Protein AF-A0AAN6DGB2-F1 (afdb_monomer_lite)

Organism: Pichia angusta (NCBI:txid870730)

Structure (mmCIF, N/CA/C/O backbone):
data_AF-A0AAN6DGB2-F1
#
_entry.id   AF-A0AAN6DGB2-F1
#
loop_
_atom_site.group_PDB
_atom_site.id
_atom_site.type_symbol
_atom_site.label_atom_id
_atom_site.label_alt_id
_atom_site.label_comp_id
_atom_site.label_asym_id
_atom_site.label_entity_id
_atom_site.label_seq_id
_atom_site.pdbx_PDB_ins_code
_atom_site.Cartn_x
_atom_site.Cartn_y
_atom_site.Cartn_z
_atom_site.occupancy
_atom_site.B_iso_or_equiv
_atom_site.auth_seq_id
_atom_site.auth_comp_id
_atom_site.auth_asym_id
_atom_site.auth_atom_id
_atom_site.pdbx_PDB_model_num
ATOM 1 N N . MET A 1 1 ? 67.205 -33.077 -137.571 1.00 34.66 1 MET A N 1
ATOM 2 C CA . MET A 1 1 ? 66.392 -32.981 -138.805 1.00 34.66 1 MET A CA 1
ATOM 3 C C . MET A 1 1 ? 66.460 -31.530 -139.283 1.00 34.66 1 MET A C 1
ATOM 5 O O . MET A 1 1 ? 66.298 -30.698 -138.401 1.00 34.66 1 MET A O 1
ATOM 9 N N . SER A 1 2 ? 66.688 -31.101 -140.538 1.00 33.00 2 SER A N 1
ATOM 10 C CA . SER A 1 2 ? 67.229 -31.651 -141.821 1.00 33.00 2 SER A CA 1
ATOM 11 C C . SER A 1 2 ? 67.376 -30.444 -142.806 1.00 33.00 2 SER A C 1
ATOM 13 O O . SER A 1 2 ? 66.717 -29.441 -142.557 1.00 33.00 2 SER A O 1
ATOM 15 N N . GLY A 1 3 ? 68.108 -30.396 -143.935 1.00 31.95 3 GLY A N 1
ATOM 16 C CA . GLY A 1 3 ? 69.105 -31.271 -144.590 1.00 31.95 3 GLY A CA 1
ATOM 17 C C . GLY A 1 3 ? 70.563 -30.888 -144.248 1.00 31.95 3 GLY A C 1
ATOM 18 O O . GLY A 1 3 ? 70.823 -30.677 -143.069 1.00 31.95 3 GLY A O 1
ATOM 19 N N . GLN A 1 4 ? 71.601 -30.865 -145.113 1.00 34.50 4 GLN A N 1
ATOM 20 C CA . GLN A 1 4 ? 71.805 -30.990 -146.589 1.00 34.50 4 GLN A CA 1
ATOM 21 C C . GLN A 1 4 ? 71.488 -29.735 -147.445 1.00 34.50 4 GLN A C 1
ATOM 23 O O . GLN A 1 4 ? 70.424 -29.158 -147.257 1.00 34.50 4 GLN A O 1
ATOM 28 N N . SER A 1 5 ? 72.323 -29.273 -148.401 1.00 31.97 5 SER A N 1
ATOM 29 C CA . SER A 1 5 ? 73.657 -29.727 -148.888 1.00 31.97 5 SER A CA 1
ATOM 30 C C . SER A 1 5 ? 74.403 -28.642 -149.717 1.00 31.97 5 SER A C 1
ATOM 32 O O . SER A 1 5 ? 73.804 -27.661 -150.144 1.00 31.97 5 SER A O 1
ATOM 34 N N . THR A 1 6 ? 75.709 -28.842 -149.956 1.00 44.44 6 THR A N 1
ATOM 35 C CA . THR A 1 6 ? 76.610 -28.139 -150.920 1.00 44.44 6 THR A CA 1
ATOM 36 C C . THR A 1 6 ? 76.294 -28.550 -152.394 1.00 44.44 6 THR A C 1
ATOM 38 O O . THR A 1 6 ? 75.277 -29.235 -152.547 1.00 44.44 6 THR A O 1
ATOM 41 N N . PRO A 1 7 ? 77.068 -28.250 -153.490 1.00 58.09 7 PRO A N 1
ATOM 42 C CA . PRO A 1 7 ? 78.384 -27.567 -153.654 1.00 58.09 7 PRO A CA 1
ATOM 43 C C . PRO A 1 7 ? 78.561 -26.650 -154.916 1.00 58.09 7 PRO A C 1
ATOM 45 O O . PRO A 1 7 ? 77.646 -26.522 -155.718 1.00 58.09 7 PRO A O 1
ATOM 48 N N . SER A 1 8 ? 79.764 -26.071 -155.141 1.00 29.30 8 SER A N 1
ATOM 49 C CA . SER A 1 8 ? 80.554 -26.176 -156.409 1.00 29.30 8 SER A CA 1
ATOM 50 C C . SER A 1 8 ? 81.897 -25.397 -156.366 1.00 29.30 8 SER A C 1
ATOM 52 O O . SER A 1 8 ? 82.023 -24.398 -155.667 1.00 29.30 8 SER A O 1
ATOM 54 N N . SER A 1 9 ? 82.890 -25.852 -157.143 1.00 33.88 9 SER A N 1
ATOM 55 C CA . SER A 1 9 ? 84.210 -25.233 -157.458 1.00 33.88 9 SER A CA 1
ATOM 56 C C . SER A 1 9 ? 84.311 -25.065 -159.010 1.00 33.88 9 SER A C 1
ATOM 58 O O . SER A 1 9 ? 83.237 -25.187 -159.613 1.00 33.88 9 SER A O 1
ATOM 60 N N . PRO A 1 10 ? 85.455 -24.906 -159.745 1.00 55.75 10 PRO A N 1
ATOM 61 C CA . PRO A 1 10 ? 86.864 -24.506 -159.468 1.00 55.75 10 PRO A CA 1
ATOM 62 C C . PRO A 1 10 ? 87.464 -23.502 -160.540 1.00 55.75 10 PRO A C 1
ATOM 64 O O . PRO A 1 10 ? 86.703 -22.800 -161.193 1.00 55.75 10 PRO A O 1
ATOM 67 N N . PHE A 1 11 ? 88.805 -23.514 -160.773 1.00 28.38 11 PHE A N 1
ATOM 68 C CA . PHE A 1 11 ? 89.630 -22.884 -161.867 1.00 28.38 11 PHE A CA 1
ATOM 69 C C . PHE A 1 11 ? 89.945 -21.359 -161.768 1.00 28.38 11 PHE A C 1
ATOM 71 O O . PHE A 1 11 ? 89.033 -20.575 -161.555 1.00 28.38 11 PHE A O 1
ATOM 78 N N . ILE A 1 12 ? 91.180 -20.798 -161.788 1.00 33.28 12 ILE A N 1
ATOM 79 C CA . ILE A 1 12 ? 92.513 -20.973 -162.462 1.00 33.28 12 ILE A CA 1
ATOM 80 C C . ILE A 1 12 ? 92.686 -20.174 -163.785 1.00 33.28 12 ILE A C 1
ATOM 82 O O . ILE A 1 12 ? 92.183 -20.617 -164.811 1.00 33.28 12 ILE A O 1
ATOM 86 N N . ALA A 1 13 ? 93.476 -19.072 -163.757 1.00 28.75 13 ALA A N 1
ATOM 87 C CA . ALA A 1 13 ? 94.520 -18.634 -164.736 1.00 28.75 13 ALA A CA 1
ATOM 88 C C . ALA A 1 13 ? 94.967 -17.144 -164.547 1.00 28.75 13 ALA A C 1
ATOM 90 O O . ALA A 1 13 ? 94.212 -16.332 -164.025 1.00 28.75 13 ALA A O 1
ATOM 91 N N . HIS A 1 14 ? 96.206 -16.791 -164.937 1.00 37.59 14 HIS A N 1
ATOM 92 C CA . HIS A 1 14 ? 96.790 -15.416 -165.059 1.00 37.59 14 HIS A CA 1
ATOM 93 C C . HIS A 1 14 ? 96.858 -15.016 -166.570 1.00 37.59 14 HIS A C 1
ATOM 95 O O . HIS A 1 14 ? 96.383 -15.843 -167.354 1.00 37.59 14 HIS A O 1
ATOM 101 N N . PRO A 1 15 ? 97.491 -13.910 -167.072 1.00 49.06 15 PRO A N 1
ATOM 102 C CA . PRO A 1 15 ? 98.097 -12.667 -166.509 1.00 49.06 15 PRO A CA 1
ATOM 103 C C . PRO A 1 15 ? 97.400 -11.376 -167.085 1.00 49.06 15 PRO A C 1
ATOM 105 O O . PRO A 1 15 ? 96.310 -11.509 -167.626 1.00 49.06 15 PRO A O 1
ATOM 108 N N . HIS A 1 16 ? 97.832 -10.098 -167.006 1.00 33.12 16 HIS A N 1
ATOM 109 C CA . HIS A 1 16 ? 99.150 -9.434 -166.880 1.00 33.12 16 HIS A CA 1
ATOM 110 C C . HIS A 1 16 ? 99.092 -8.071 -166.138 1.00 33.12 16 HIS A C 1
ATOM 112 O O . HIS A 1 16 ? 98.048 -7.439 -166.015 1.00 33.12 16 HIS A O 1
ATOM 118 N N . ASP A 1 17 ? 100.273 -7.657 -165.682 1.00 39.28 17 ASP A N 1
ATOM 119 C CA . ASP A 1 17 ? 100.691 -6.529 -164.828 1.00 39.28 17 ASP A CA 1
ATOM 120 C C . ASP A 1 17 ? 100.090 -5.118 -165.006 1.00 39.28 17 ASP A C 1
ATOM 122 O O . ASP A 1 17 ? 100.050 -4.579 -166.107 1.00 39.28 17 ASP A O 1
ATOM 126 N N . LEU A 1 18 ? 99.890 -4.437 -163.863 1.00 40.50 18 LEU A N 1
ATOM 127 C CA . LEU A 1 18 ? 100.486 -3.117 -163.567 1.00 40.50 18 LEU A CA 1
ATOM 128 C C . LEU A 1 18 ? 100.864 -3.040 -162.059 1.00 40.50 18 LEU A C 1
ATOM 130 O O . LEU A 1 18 ? 100.123 -3.582 -161.232 1.00 40.50 18 LEU A O 1
ATOM 134 N N . PRO A 1 19 ? 101.984 -2.404 -161.642 1.00 49.59 19 PRO A N 1
ATOM 135 C CA . PRO A 1 19 ? 102.490 -2.515 -160.269 1.00 49.59 19 PRO A CA 1
ATOM 136 C C . PRO A 1 19 ? 102.070 -1.341 -159.363 1.00 49.59 19 PRO A C 1
ATOM 138 O O . PRO A 1 19 ? 102.459 -0.200 -159.591 1.00 49.59 19 PRO A O 1
ATOM 141 N N . GLY A 1 20 ? 101.340 -1.638 -158.279 1.00 55.25 20 GLY A N 1
ATOM 142 C CA . GLY A 1 20 ? 101.006 -0.663 -157.222 1.00 55.25 20 GLY A CA 1
ATOM 143 C C . GLY A 1 20 ? 100.033 -1.156 -156.136 1.00 55.25 20 GLY A C 1
ATOM 144 O O . GLY A 1 20 ? 100.032 -0.648 -155.019 1.00 55.25 20 GLY A O 1
ATOM 145 N N . ASP A 1 21 ? 99.239 -2.192 -156.420 1.00 57.47 21 ASP A N 1
ATOM 146 C CA . ASP A 1 21 ? 98.037 -2.533 -155.634 1.00 57.47 21 ASP A CA 1
ATOM 147 C C . ASP A 1 21 ? 98.264 -3.451 -154.400 1.00 57.47 21 ASP A C 1
ATOM 149 O O . ASP A 1 21 ? 97.328 -3.809 -153.682 1.00 57.47 21 ASP A O 1
ATOM 153 N N . ARG A 1 22 ? 99.508 -3.873 -154.113 1.00 61.62 22 ARG A N 1
ATOM 154 C CA . ARG A 1 22 ? 99.784 -4.864 -153.044 1.00 61.62 22 ARG A CA 1
ATOM 155 C C . ARG A 1 22 ? 99.756 -4.307 -151.617 1.00 61.62 22 ARG A C 1
ATOM 157 O O . ARG A 1 22 ? 99.402 -5.052 -150.704 1.00 61.62 22 ARG A O 1
ATOM 164 N N . ASP A 1 23 ? 100.109 -3.042 -151.399 1.00 62.72 23 ASP A N 1
ATOM 165 C CA . ASP A 1 23 ? 100.247 -2.504 -150.035 1.00 62.72 23 ASP A CA 1
ATOM 166 C C . ASP A 1 23 ? 98.958 -1.865 -149.491 1.00 62.72 23 ASP A C 1
ATOM 168 O O . ASP A 1 23 ? 98.721 -1.885 -148.281 1.00 62.72 23 ASP A O 1
ATOM 172 N N . LEU A 1 24 ? 98.060 -1.410 -150.373 1.00 64.56 24 LEU A N 1
ATOM 173 C CA . LEU A 1 24 ? 96.701 -0.992 -150.005 1.00 64.56 24 LEU A CA 1
ATOM 174 C C . LEU A 1 24 ? 95.862 -2.174 -149.501 1.00 64.56 24 LEU A C 1
ATOM 176 O O . LEU A 1 24 ? 95.227 -2.069 -148.452 1.00 64.56 24 LEU A O 1
ATOM 180 N N . ARG A 1 25 ? 95.930 -3.331 -150.175 1.00 68.00 25 ARG A N 1
ATOM 181 C CA . ARG A 1 25 ? 95.217 -4.554 -149.761 1.00 68.00 25 ARG A CA 1
ATOM 182 C C . ARG A 1 25 ? 95.656 -5.069 -148.390 1.00 68.00 25 ARG A C 1
ATOM 184 O O . ARG A 1 25 ? 94.812 -5.495 -147.610 1.00 68.00 25 ARG A O 1
ATOM 191 N N . LYS A 1 26 ? 96.949 -4.973 -148.056 1.00 72.75 26 LYS A N 1
ATOM 192 C CA . LYS A 1 26 ? 97.447 -5.303 -146.707 1.00 72.75 26 LYS A CA 1
ATOM 193 C C . LYS A 1 26 ? 96.871 -4.366 -145.643 1.00 72.75 26 LYS A C 1
ATOM 195 O O . LYS A 1 26 ? 96.443 -4.845 -144.599 1.00 72.75 26 LYS A O 1
ATOM 200 N N . ARG A 1 27 ? 96.829 -3.053 -145.913 1.00 72.38 27 ARG A N 1
ATOM 201 C CA . ARG A 1 27 ? 96.256 -2.059 -144.987 1.00 72.38 27 ARG A CA 1
ATOM 202 C C . ARG A 1 27 ? 94.755 -2.256 -144.775 1.00 72.38 27 ARG A C 1
ATOM 204 O O . ARG A 1 27 ? 94.315 -2.201 -143.630 1.00 72.38 27 ARG A O 1
ATOM 211 N N . LEU A 1 28 ? 94.001 -2.542 -145.838 1.00 75.69 28 LEU A N 1
ATOM 212 C CA . LEU A 1 28 ? 92.579 -2.890 -145.743 1.00 75.69 28 LEU A CA 1
ATOM 213 C C . LEU A 1 28 ? 92.367 -4.149 -144.899 1.00 75.69 28 LEU A C 1
ATOM 215 O O . LEU A 1 28 ? 91.636 -4.078 -143.920 1.00 75.69 28 LEU A O 1
ATOM 219 N N . ALA A 1 29 ? 93.092 -5.240 -145.168 1.00 76.69 29 ALA A N 1
ATOM 220 C CA . ALA A 1 29 ? 92.986 -6.466 -144.373 1.00 76.69 29 ALA A CA 1
ATOM 221 C C . ALA A 1 29 ? 93.328 -6.251 -142.882 1.00 76.69 29 ALA A C 1
ATOM 223 O O . ALA A 1 29 ? 92.670 -6.815 -142.009 1.00 76.69 29 ALA A O 1
ATOM 224 N N . THR A 1 30 ? 94.315 -5.403 -142.556 1.00 80.00 30 THR A N 1
ATOM 225 C CA . THR A 1 30 ? 94.596 -5.046 -141.151 1.00 80.00 30 THR A CA 1
ATOM 226 C C . THR A 1 30 ? 93.507 -4.182 -140.516 1.00 80.00 30 THR A C 1
ATOM 228 O O . THR A 1 30 ? 93.231 -4.359 -139.332 1.00 80.00 30 THR A O 1
ATOM 231 N N . LEU A 1 31 ? 92.870 -3.279 -141.272 1.00 78.25 31 LEU A N 1
ATOM 232 C CA . LEU A 1 31 ? 91.752 -2.470 -140.774 1.00 78.25 31 LEU A CA 1
ATOM 233 C C . LEU A 1 31 ? 90.486 -3.309 -140.582 1.00 78.25 31 LEU A C 1
ATOM 235 O O . LEU A 1 31 ? 89.811 -3.149 -139.575 1.00 78.25 31 LEU A O 1
ATOM 239 N N . GLU A 1 32 ? 90.186 -4.225 -141.502 1.00 81.69 32 GLU A N 1
ATOM 240 C CA . GLU A 1 32 ? 89.077 -5.177 -141.385 1.00 81.69 32 GLU A CA 1
ATOM 241 C C . GLU A 1 32 ? 89.274 -6.102 -140.180 1.00 81.69 32 GLU A C 1
ATOM 243 O O . GLU A 1 32 ? 88.338 -6.314 -139.412 1.00 81.69 32 GLU A O 1
ATOM 248 N N . TYR A 1 33 ? 90.499 -6.586 -139.947 1.00 85.88 33 TYR A N 1
ATOM 249 C CA . TYR A 1 33 ? 90.824 -7.357 -138.748 1.00 85.88 33 TYR A CA 1
ATOM 250 C C . TYR A 1 33 ? 90.650 -6.531 -137.464 1.00 85.88 33 TYR A C 1
ATOM 252 O O . TYR A 1 33 ? 90.007 -6.999 -136.530 1.00 85.88 33 TYR A O 1
ATOM 260 N N . GLN A 1 34 ? 91.155 -5.292 -137.416 1.00 84.38 34 GLN A N 1
ATOM 261 C CA . GLN A 1 34 ? 90.975 -4.403 -136.259 1.00 84.38 34 GLN A CA 1
ATOM 262 C C . GLN A 1 34 ? 89.504 -4.035 -136.025 1.00 84.38 34 GLN A C 1
ATOM 264 O O . GLN A 1 34 ? 89.062 -3.990 -134.879 1.00 84.38 34 GLN A O 1
ATOM 269 N N . TYR A 1 35 ? 88.736 -3.802 -137.090 1.00 86.56 35 TYR A N 1
ATOM 270 C CA . TYR A 1 35 ? 87.309 -3.506 -137.014 1.00 86.56 35 TYR A CA 1
ATOM 271 C C . TYR A 1 35 ? 86.514 -4.710 -136.508 1.00 86.56 35 TYR A C 1
ATOM 273 O O . TYR A 1 35 ? 85.702 -4.554 -135.603 1.00 86.56 35 TYR A O 1
ATOM 281 N N . ASN A 1 36 ? 86.785 -5.912 -137.026 1.00 86.94 36 ASN A N 1
ATOM 282 C CA . ASN A 1 36 ? 86.150 -7.137 -136.545 1.00 86.94 36 ASN A CA 1
ATOM 283 C C . ASN A 1 36 ? 86.555 -7.433 -135.095 1.00 86.94 36 ASN A C 1
ATOM 285 O O . ASN A 1 36 ? 85.683 -7.671 -134.274 1.00 86.94 36 ASN A O 1
ATOM 289 N N . GLN A 1 37 ? 87.832 -7.288 -134.728 1.00 89.62 37 GLN A N 1
ATOM 290 C CA . GLN A 1 37 ? 88.289 -7.446 -133.343 1.00 89.62 37 GLN A CA 1
ATOM 291 C C . GLN A 1 37 ? 87.620 -6.443 -132.383 1.00 89.62 37 GLN A C 1
ATOM 293 O O . GLN A 1 37 ? 87.291 -6.804 -131.253 1.00 89.62 37 GLN A O 1
ATOM 298 N N . LEU A 1 38 ? 87.403 -5.195 -132.816 1.00 86.88 38 LEU A N 1
ATOM 299 C CA . LEU A 1 38 ? 86.708 -4.171 -132.027 1.00 86.88 38 LEU A CA 1
ATOM 300 C C . LEU A 1 38 ? 85.190 -4.408 -131.968 1.00 86.88 38 LEU A C 1
ATOM 302 O O . LEU A 1 38 ? 84.555 -4.139 -130.951 1.00 86.88 38 LEU A O 1
ATOM 306 N N . LYS A 1 39 ? 84.597 -4.924 -133.047 1.00 89.94 39 LYS A N 1
ATOM 307 C CA . LYS A 1 39 ? 83.189 -5.319 -133.093 1.00 89.94 39 LYS A CA 1
ATOM 308 C C . LYS A 1 39 ? 82.934 -6.518 -132.180 1.00 89.94 39 LYS A C 1
ATOM 310 O O . LYS A 1 39 ? 82.016 -6.462 -131.371 1.00 89.94 39 LYS A O 1
ATOM 315 N N . ASP A 1 40 ? 83.776 -7.543 -132.252 1.00 88.81 40 ASP A N 1
ATOM 316 C CA . ASP A 1 40 ? 83.719 -8.721 -131.391 1.00 88.81 40 ASP A CA 1
ATOM 317 C C . ASP A 1 40 ? 83.919 -8.321 -129.923 1.00 88.81 40 ASP A C 1
ATOM 319 O O . ASP A 1 40 ? 83.169 -8.776 -129.061 1.00 88.81 40 ASP A O 1
ATOM 323 N N . SER A 1 41 ? 84.861 -7.417 -129.613 1.00 88.75 41 SER A N 1
ATOM 324 C CA . SER A 1 41 ? 85.030 -6.920 -128.240 1.00 88.75 41 SER A CA 1
ATOM 325 C C . SER A 1 41 ? 83.818 -6.117 -127.755 1.00 88.75 41 SER A C 1
ATOM 327 O O . SER A 1 41 ? 83.383 -6.318 -126.622 1.00 88.75 41 SER A O 1
ATOM 329 N N . TYR A 1 42 ? 83.207 -5.292 -128.611 1.00 91.75 42 TYR A N 1
ATOM 330 C CA . TYR A 1 42 ? 81.968 -4.575 -128.300 1.00 91.75 42 TYR A CA 1
ATOM 331 C C . TYR A 1 42 ? 80.769 -5.517 -128.109 1.00 91.75 42 TYR A C 1
ATOM 333 O O . TYR A 1 42 ? 79.975 -5.320 -127.189 1.00 91.75 42 TYR A O 1
ATOM 341 N N . GLU A 1 43 ? 80.623 -6.556 -128.932 1.00 90.25 43 GLU A N 1
ATOM 342 C CA . GLU A 1 43 ? 79.566 -7.562 -128.782 1.00 90.25 43 GLU A CA 1
ATOM 343 C C . GLU A 1 43 ? 79.765 -8.388 -127.503 1.00 90.25 43 GLU A C 1
ATOM 345 O O . GLU A 1 43 ? 78.814 -8.574 -126.740 1.00 90.25 43 GLU A O 1
ATOM 350 N N . ILE A 1 44 ? 81.004 -8.783 -127.196 1.00 89.06 44 ILE A N 1
ATOM 351 C CA . ILE A 1 44 ? 81.381 -9.426 -125.932 1.00 89.06 44 ILE A CA 1
ATOM 352 C C . ILE A 1 44 ? 81.056 -8.517 -124.738 1.00 89.06 44 ILE A C 1
ATOM 354 O O . ILE A 1 44 ? 80.448 -8.981 -123.773 1.00 89.06 44 ILE A O 1
ATOM 358 N N . ASP A 1 45 ? 81.416 -7.234 -124.780 1.00 89.81 45 ASP A N 1
ATOM 359 C CA . ASP A 1 45 ? 81.171 -6.303 -123.674 1.00 89.81 45 ASP A CA 1
ATOM 360 C C . ASP A 1 45 ? 79.686 -5.957 -123.530 1.00 89.81 45 ASP A C 1
ATOM 362 O O . ASP A 1 45 ? 79.182 -5.903 -122.410 1.00 89.81 45 ASP A O 1
ATOM 366 N N . LYS A 1 46 ? 78.930 -5.872 -124.630 1.00 93.06 46 LYS A N 1
ATOM 367 C CA . LYS A 1 46 ? 77.464 -5.778 -124.606 1.00 93.06 46 LYS A CA 1
ATOM 368 C C . LYS A 1 46 ? 76.833 -7.013 -123.959 1.00 93.06 46 LYS A C 1
ATOM 370 O O . LYS A 1 46 ? 75.931 -6.863 -123.135 1.00 93.06 46 LYS A O 1
ATOM 375 N N . VAL A 1 47 ? 77.309 -8.219 -124.277 1.00 91.19 47 VAL A N 1
ATOM 376 C CA . VAL A 1 47 ? 76.846 -9.467 -123.645 1.00 91.19 47 VAL A CA 1
ATOM 377 C C . VAL A 1 47 ? 77.225 -9.511 -122.161 1.00 91.19 47 VAL A C 1
ATOM 379 O O . VAL A 1 47 ? 76.375 -9.865 -121.345 1.00 91.19 47 VAL A O 1
ATOM 382 N N . LYS A 1 48 ? 78.434 -9.079 -121.770 1.00 91.06 48 LYS A N 1
ATOM 383 C CA . LYS A 1 48 ? 78.827 -8.925 -120.354 1.00 91.06 48 LYS A CA 1
ATOM 384 C C . LYS A 1 48 ? 77.926 -7.927 -119.625 1.00 91.06 48 LYS A C 1
ATOM 386 O O . LYS A 1 48 ? 77.443 -8.240 -118.541 1.00 91.06 48 LYS A O 1
ATOM 391 N N . SER A 1 49 ? 77.655 -6.759 -120.210 1.00 87.88 49 SER A N 1
ATOM 392 C CA . SER A 1 49 ? 76.760 -5.751 -119.633 1.00 87.88 49 SER A CA 1
ATOM 393 C C . SER A 1 49 ? 75.335 -6.281 -119.493 1.00 87.88 49 SER A C 1
ATOM 395 O O . SER A 1 49 ? 74.741 -6.127 -118.433 1.00 87.88 49 SER A O 1
ATOM 397 N N . GLN A 1 50 ? 74.799 -6.976 -120.500 1.00 93.50 50 GLN A N 1
ATOM 398 C CA . GLN A 1 50 ? 73.484 -7.623 -120.413 1.00 93.50 50 GLN A CA 1
ATOM 399 C C . GLN A 1 50 ? 73.450 -8.753 -119.375 1.00 93.50 50 GLN A C 1
ATOM 401 O O . GLN A 1 50 ? 72.452 -8.907 -118.675 1.00 93.50 50 GLN A O 1
ATOM 406 N N . ALA A 1 51 ? 74.525 -9.532 -119.236 1.00 90.25 51 ALA A N 1
ATOM 407 C CA . ALA A 1 51 ? 74.646 -10.552 -118.198 1.00 90.25 51 ALA A CA 1
ATOM 408 C C . ALA A 1 51 ? 74.726 -9.930 -116.793 1.00 90.25 51 ALA A C 1
ATOM 410 O O . ALA A 1 51 ? 74.125 -10.465 -115.862 1.00 90.25 51 ALA A O 1
ATOM 411 N N . MET A 1 52 ? 75.409 -8.789 -116.650 1.00 93.19 52 MET A N 1
ATOM 412 C CA . MET A 1 52 ? 75.491 -8.027 -115.404 1.00 93.19 52 MET A CA 1
ATOM 413 C C . MET A 1 52 ? 74.151 -7.377 -115.044 1.00 93.19 52 MET A C 1
ATOM 415 O O . MET A 1 52 ? 73.728 -7.492 -113.901 1.00 93.19 52 MET A O 1
ATOM 419 N N . VAL A 1 53 ? 73.440 -6.778 -116.006 1.00 92.06 53 VAL A N 1
ATOM 420 C CA . VAL A 1 53 ? 72.077 -6.254 -115.803 1.00 92.06 53 VAL A CA 1
ATOM 421 C C . VAL A 1 53 ? 71.142 -7.381 -115.370 1.00 92.06 53 VAL A C 1
ATOM 423 O O . VAL A 1 53 ? 70.568 -7.286 -114.296 1.00 92.06 53 VAL A O 1
ATOM 426 N N . LYS A 1 54 ? 71.105 -8.513 -116.087 1.00 93.00 54 LYS A N 1
ATOM 427 C CA . LYS A 1 54 ? 70.306 -9.687 -115.683 1.00 93.00 54 LYS A CA 1
ATOM 428 C C . LYS A 1 54 ? 70.709 -10.272 -114.332 1.00 93.00 54 LYS A C 1
ATOM 430 O O . LYS A 1 54 ? 69.901 -10.922 -113.675 1.00 93.00 54 LYS A O 1
ATOM 435 N N . ARG A 1 55 ? 71.969 -10.121 -113.916 1.00 94.19 55 ARG A N 1
ATOM 436 C CA . ARG A 1 55 ? 72.412 -10.500 -112.570 1.00 94.19 55 ARG A CA 1
ATOM 437 C C . ARG A 1 55 ? 71.843 -9.536 -111.532 1.00 94.19 55 ARG A C 1
ATOM 439 O O . ARG A 1 55 ? 71.204 -10.004 -110.604 1.00 94.19 55 ARG A O 1
ATOM 446 N N . LEU A 1 56 ? 72.000 -8.230 -111.735 1.00 91.75 56 LEU A N 1
ATOM 447 C CA . LEU A 1 56 ? 71.457 -7.197 -110.852 1.00 91.75 56 LEU A CA 1
ATOM 448 C C . LEU A 1 56 ? 69.924 -7.247 -110.769 1.00 91.75 56 LEU A C 1
ATOM 450 O O . LEU A 1 56 ? 69.389 -7.082 -109.684 1.00 91.75 56 LEU A O 1
ATOM 454 N N . GLU A 1 57 ? 69.224 -7.535 -111.867 1.00 92.69 57 GLU A N 1
ATOM 455 C CA . GLU A 1 57 ? 67.772 -7.765 -111.891 1.00 92.69 57 GLU A CA 1
ATOM 456 C C . GLU A 1 57 ? 67.386 -8.956 -111.005 1.00 92.69 57 GLU A C 1
ATOM 458 O O . GLU A 1 57 ? 66.522 -8.813 -110.146 1.00 92.69 57 GLU A O 1
ATOM 463 N N . ARG A 1 58 ? 68.075 -10.103 -111.122 1.00 94.06 58 ARG A N 1
ATOM 464 C CA . ARG A 1 58 ? 67.843 -11.258 -110.232 1.00 94.06 58 ARG A CA 1
ATOM 465 C C . ARG A 1 58 ? 68.196 -10.964 -108.774 1.00 94.06 58 ARG A C 1
ATOM 467 O O . ARG A 1 58 ? 67.462 -11.392 -107.891 1.00 94.06 58 ARG A O 1
ATOM 474 N N . ASP A 1 59 ? 69.289 -10.248 -108.520 1.00 94.12 59 ASP A N 1
ATOM 475 C CA . ASP A 1 59 ? 69.721 -9.876 -107.167 1.00 94.12 59 ASP A CA 1
ATOM 476 C C . ASP A 1 59 ? 68.731 -8.872 -106.529 1.00 94.12 59 ASP A C 1
ATOM 478 O O . ASP A 1 59 ? 68.473 -8.934 -105.326 1.00 94.12 59 ASP A O 1
ATOM 482 N N . LEU A 1 60 ? 68.129 -7.978 -107.327 1.00 92.75 60 LEU A N 1
ATOM 483 C CA . LEU A 1 60 ? 67.045 -7.083 -106.909 1.00 92.75 60 LEU A CA 1
ATOM 484 C C . LEU A 1 60 ? 65.733 -7.840 -106.687 1.00 92.75 60 LEU A C 1
ATOM 486 O O . LEU A 1 60 ? 65.128 -7.656 -105.640 1.00 92.75 60 LEU A O 1
ATOM 490 N N . GLU A 1 61 ? 65.315 -8.724 -107.598 1.00 93.81 61 GLU A N 1
ATOM 491 C CA . GLU A 1 61 ? 64.134 -9.581 -107.409 1.00 93.81 61 GLU A CA 1
ATOM 492 C C . GLU A 1 61 ? 64.255 -10.460 -106.158 1.00 93.81 61 GLU A C 1
ATOM 494 O O . GLU A 1 61 ? 63.284 -10.615 -105.419 1.00 93.81 61 GLU A O 1
ATOM 499 N N . HIS A 1 62 ? 65.438 -11.032 -105.909 1.00 94.19 62 HIS A N 1
ATOM 500 C CA . HIS A 1 62 ? 65.713 -11.826 -104.714 1.00 94.19 62 HIS A CA 1
ATOM 501 C C . HIS A 1 62 ? 65.530 -10.977 -103.456 1.00 94.19 62 HIS A C 1
ATOM 503 O O . HIS A 1 62 ? 64.729 -11.332 -102.595 1.00 94.19 62 HIS A O 1
ATOM 509 N N . ARG A 1 63 ? 66.178 -9.806 -103.403 1.00 93.25 63 ARG A N 1
ATOM 510 C CA . ARG A 1 63 ? 66.037 -8.868 -102.283 1.00 93.25 63 ARG A CA 1
ATOM 511 C C . ARG A 1 63 ? 64.608 -8.370 -102.108 1.00 93.25 63 ARG A C 1
ATOM 513 O O . ARG A 1 63 ? 64.150 -8.281 -100.979 1.00 93.25 63 ARG A O 1
ATOM 520 N N . SER A 1 64 ? 63.881 -8.079 -103.186 1.00 90.31 64 SER A N 1
ATOM 521 C CA . SER A 1 64 ? 62.466 -7.703 -103.120 1.00 90.31 64 SER A CA 1
ATOM 522 C C . SER A 1 64 ? 61.617 -8.810 -102.500 1.00 90.31 64 SER A C 1
ATOM 524 O O . SER A 1 64 ? 60.837 -8.514 -101.604 1.00 90.31 64 SER A O 1
ATOM 526 N N . ARG A 1 65 ? 61.821 -10.079 -102.880 1.00 93.88 65 ARG A N 1
ATOM 527 C CA . ARG A 1 65 ? 61.130 -11.222 -102.253 1.00 93.88 65 ARG A CA 1
ATOM 528 C C . ARG A 1 65 ? 61.523 -11.406 -100.785 1.00 93.88 65 ARG A C 1
ATOM 530 O O . ARG A 1 65 ? 60.656 -11.687 -99.966 1.00 93.88 65 ARG A O 1
ATOM 537 N N . GLU A 1 66 ? 62.797 -11.215 -100.435 1.00 93.38 66 GLU A N 1
ATOM 538 C CA . GLU A 1 66 ? 63.265 -11.234 -99.039 1.00 93.38 66 GLU A CA 1
ATOM 539 C C . GLU A 1 66 ? 62.626 -10.108 -98.210 1.00 93.38 66 GLU A C 1
ATOM 541 O O . GLU A 1 66 ? 62.179 -10.349 -97.090 1.00 93.38 66 GLU A O 1
ATOM 546 N N . TYR A 1 67 ? 62.522 -8.892 -98.759 1.00 91.44 67 TYR A N 1
ATOM 547 C CA . TYR A 1 67 ? 61.838 -7.772 -98.110 1.00 91.44 67 TYR A CA 1
ATOM 548 C C . TYR A 1 67 ? 60.329 -8.002 -97.996 1.00 91.44 67 TYR A C 1
ATOM 550 O O . TYR A 1 67 ? 59.764 -7.724 -96.943 1.00 91.44 67 TYR A O 1
ATOM 558 N N . GLU A 1 68 ? 59.669 -8.527 -99.029 1.00 93.12 68 GLU A N 1
ATOM 559 C CA . GLU A 1 68 ? 58.241 -8.863 -98.995 1.00 93.12 68 GLU A CA 1
ATOM 560 C C . GLU A 1 68 ? 57.942 -9.934 -97.939 1.00 93.12 68 GLU A C 1
ATOM 562 O O . GLU A 1 68 ? 57.015 -9.751 -97.150 1.00 93.12 68 GLU A O 1
ATOM 567 N N . ALA A 1 69 ? 58.768 -10.984 -97.851 1.00 92.81 69 ALA A N 1
ATOM 568 C CA . ALA A 1 69 ? 58.672 -12.009 -96.812 1.00 92.81 69 ALA A CA 1
ATOM 569 C C . ALA A 1 69 ? 58.900 -11.425 -95.405 1.00 92.81 69 ALA A C 1
ATOM 571 O O . ALA A 1 69 ? 58.086 -11.624 -94.505 1.00 92.81 69 ALA A O 1
ATOM 572 N N . ALA A 1 70 ? 59.946 -10.613 -95.216 1.00 91.56 70 ALA A N 1
ATOM 573 C CA . ALA A 1 70 ? 60.209 -9.950 -93.938 1.00 91.56 70 ALA A CA 1
ATOM 574 C C . ALA A 1 70 ? 59.084 -8.974 -93.530 1.00 91.56 70 ALA A C 1
ATOM 576 O O . ALA A 1 70 ? 58.780 -8.834 -92.344 1.00 91.56 70 ALA A O 1
ATOM 577 N N . VAL A 1 71 ? 58.433 -8.316 -94.496 1.00 91.56 71 VAL A N 1
ATOM 578 C CA . VAL A 1 71 ? 57.270 -7.446 -94.263 1.00 91.56 71 VAL A CA 1
ATOM 579 C C . VAL A 1 71 ? 56.017 -8.264 -93.938 1.00 91.56 71 VAL A C 1
ATOM 581 O O . VAL A 1 71 ? 55.269 -7.865 -93.042 1.00 91.56 71 VAL A O 1
ATOM 584 N N . SER A 1 72 ? 55.780 -9.410 -94.590 1.00 91.94 72 SER A N 1
ATOM 585 C CA . SER A 1 72 ? 54.675 -10.301 -94.212 1.00 91.94 72 SER A CA 1
ATOM 586 C C . SER A 1 72 ? 54.871 -10.890 -92.819 1.00 91.94 72 SER A C 1
ATOM 588 O O . SER A 1 72 ? 53.930 -10.873 -92.030 1.00 91.94 72 SER A O 1
ATOM 590 N N . ASP A 1 73 ? 56.088 -11.306 -92.472 1.00 92.69 73 ASP A N 1
ATOM 591 C CA . ASP A 1 73 ? 56.413 -11.850 -91.152 1.00 92.69 73 ASP A CA 1
ATOM 592 C C . ASP A 1 73 ? 56.289 -10.770 -90.071 1.00 92.69 73 ASP A C 1
ATOM 594 O O . ASP A 1 73 ? 55.662 -10.990 -89.036 1.00 92.69 73 ASP A O 1
ATOM 598 N N . SER A 1 74 ? 56.782 -9.555 -90.336 1.00 90.50 74 SER A N 1
ATOM 599 C CA . SER A 1 74 ? 56.591 -8.399 -89.451 1.00 90.50 74 SER A CA 1
ATOM 600 C C . SER A 1 74 ? 55.107 -8.084 -89.227 1.00 90.50 74 SER A C 1
ATOM 602 O O . SER A 1 74 ? 54.704 -7.792 -88.099 1.00 90.50 74 SER A O 1
ATOM 604 N N . LYS A 1 75 ? 54.273 -8.201 -90.268 1.00 93.00 75 LYS A N 1
ATOM 605 C CA . LYS A 1 75 ? 52.822 -8.011 -90.168 1.00 93.00 75 LYS A CA 1
ATOM 606 C C . LYS A 1 75 ? 52.144 -9.123 -89.362 1.00 93.00 75 LYS A C 1
ATOM 608 O O . LYS A 1 75 ? 51.328 -8.808 -88.499 1.00 93.00 75 LYS A O 1
ATOM 613 N N . LEU A 1 76 ? 52.498 -10.390 -89.587 1.00 93.81 76 LEU A N 1
ATOM 614 C CA . LEU A 1 76 ? 51.978 -11.522 -88.811 1.00 93.81 76 LEU A CA 1
ATOM 615 C C . LEU A 1 76 ? 52.346 -11.390 -87.329 1.00 93.81 76 LEU A C 1
ATOM 617 O O . LEU A 1 76 ? 51.462 -11.447 -86.477 1.00 93.81 76 LEU A O 1
ATOM 621 N N . LEU A 1 77 ? 53.613 -11.095 -87.024 1.00 91.81 77 LEU A N 1
ATOM 622 C CA . LEU A 1 77 ? 54.082 -10.843 -85.659 1.00 91.81 77 LEU A CA 1
ATOM 623 C C . LEU A 1 77 ? 53.382 -9.637 -85.020 1.00 91.81 77 LEU A C 1
ATOM 625 O O . LEU A 1 77 ? 53.082 -9.666 -83.828 1.00 91.81 77 LEU A O 1
ATOM 629 N N . PHE A 1 78 ? 53.083 -8.580 -85.780 1.00 92.56 78 PHE A N 1
ATOM 630 C CA . PHE A 1 78 ? 52.305 -7.439 -85.289 1.00 92.56 78 PHE A CA 1
ATOM 631 C C . PHE A 1 78 ? 50.848 -7.819 -84.987 1.00 92.56 78 PHE A C 1
ATOM 633 O O . PHE A 1 78 ? 50.318 -7.437 -83.941 1.00 92.56 78 PHE A O 1
ATOM 640 N N . ASP A 1 79 ? 50.205 -8.606 -85.849 1.00 93.38 79 ASP A N 1
ATOM 641 C CA . ASP A 1 79 ? 48.835 -9.086 -85.652 1.00 93.38 79 ASP A CA 1
ATOM 642 C C . ASP A 1 79 ? 48.728 -10.069 -84.472 1.00 93.38 79 ASP A C 1
ATOM 644 O O . ASP A 1 79 ? 47.775 -9.986 -83.692 1.00 93.38 79 ASP A O 1
ATOM 648 N N . GLU A 1 80 ? 49.721 -10.938 -84.271 1.00 94.00 80 GLU A N 1
ATOM 649 C CA . GLU A 1 80 ? 49.859 -11.802 -83.090 1.00 94.00 80 GLU A CA 1
ATOM 650 C C . GLU A 1 80 ? 50.127 -10.999 -81.816 1.00 94.00 80 GLU A C 1
ATOM 652 O O . GLU A 1 80 ? 49.431 -11.177 -80.818 1.00 94.00 80 GLU A O 1
ATOM 657 N N . ASN A 1 81 ? 51.048 -10.035 -81.853 1.00 92.38 81 ASN A N 1
ATOM 658 C CA . ASN A 1 81 ? 51.307 -9.132 -80.732 1.00 92.38 81 ASN A CA 1
ATOM 659 C C . ASN A 1 81 ? 50.045 -8.332 -80.353 1.00 92.38 81 ASN A C 1
ATOM 661 O O . ASN A 1 81 ? 49.771 -8.120 -79.173 1.00 92.38 81 ASN A O 1
ATOM 665 N N . ASN A 1 82 ? 49.226 -7.944 -81.335 1.00 93.44 82 ASN A N 1
ATOM 666 C CA . ASN A 1 82 ? 47.936 -7.296 -81.109 1.00 93.44 82 ASN A CA 1
ATOM 667 C C . ASN A 1 82 ? 46.852 -8.247 -80.576 1.00 93.44 82 ASN A C 1
ATOM 669 O O . ASN A 1 82 ? 46.003 -7.789 -79.811 1.00 93.44 82 ASN A O 1
ATOM 673 N N . LYS A 1 83 ? 46.861 -9.538 -80.941 1.00 93.62 83 LYS A N 1
ATOM 674 C CA . LYS A 1 83 ? 46.012 -10.572 -80.314 1.00 93.62 83 LYS A CA 1
ATOM 675 C C . LYS A 1 83 ? 46.393 -10.761 -78.850 1.00 93.62 83 LYS A C 1
ATOM 677 O O . LYS A 1 83 ? 45.556 -10.500 -77.993 1.00 93.62 83 LYS A O 1
ATOM 682 N N . LEU A 1 84 ? 47.669 -11.014 -78.564 1.00 92.69 84 LEU A N 1
ATOM 683 C CA . LEU A 1 84 ? 48.191 -11.141 -77.201 1.00 92.69 84 LEU A CA 1
ATOM 684 C C . LEU A 1 84 ? 47.930 -9.880 -76.358 1.00 92.69 84 LEU A C 1
ATOM 686 O O . LEU A 1 84 ? 47.548 -9.981 -75.200 1.00 92.69 84 LEU A O 1
ATOM 690 N N . LYS A 1 85 ? 48.039 -8.670 -76.927 1.00 92.44 85 LYS A N 1
ATOM 691 C CA . LYS A 1 85 ? 47.655 -7.415 -76.245 1.00 92.44 85 LYS A CA 1
ATOM 692 C C . LYS A 1 85 ? 46.152 -7.262 -76.005 1.00 92.44 85 LYS A C 1
ATOM 694 O O . LYS A 1 85 ? 45.770 -6.477 -75.139 1.00 92.44 85 LYS A O 1
ATOM 699 N N . ARG A 1 86 ? 45.281 -7.889 -76.802 1.00 92.94 86 ARG A N 1
ATOM 700 C CA . ARG A 1 86 ? 43.835 -7.944 -76.516 1.00 92.94 86 ARG A CA 1
ATOM 701 C C . ARG A 1 86 ? 43.588 -8.950 -75.397 1.00 92.94 86 ARG A C 1
ATOM 703 O O . ARG A 1 86 ? 43.147 -8.531 -74.340 1.00 92.94 86 ARG A O 1
ATOM 710 N N . GLU A 1 87 ? 44.070 -10.178 -75.549 1.00 93.44 87 GLU A N 1
ATOM 711 C CA . GLU A 1 87 ? 43.965 -11.244 -74.545 1.00 93.44 87 GLU A CA 1
ATOM 712 C C . GLU A 1 87 ? 44.516 -10.828 -73.169 1.00 93.44 87 GLU A C 1
ATOM 714 O O . GLU A 1 87 ? 43.860 -11.055 -72.160 1.00 93.44 87 GLU A O 1
ATOM 719 N N . LEU A 1 88 ? 45.662 -10.137 -73.103 1.00 90.38 88 LEU A N 1
ATOM 720 C CA . LEU A 1 88 ? 46.206 -9.594 -71.850 1.00 90.38 88 LEU A CA 1
ATOM 721 C C . LEU A 1 88 ? 45.339 -8.484 -71.240 1.00 90.38 88 LEU A C 1
ATOM 723 O O . LEU A 1 88 ? 45.287 -8.376 -70.018 1.00 90.38 88 LEU A O 1
ATOM 727 N N . ARG A 1 89 ? 44.660 -7.662 -72.051 1.00 93.25 89 ARG A N 1
ATOM 728 C CA . ARG A 1 89 ? 43.702 -6.659 -71.549 1.00 93.25 89 ARG A CA 1
ATOM 729 C C . ARG A 1 89 ? 42.412 -7.312 -71.071 1.00 93.25 89 ARG A C 1
ATOM 731 O O . ARG A 1 89 ? 41.901 -6.908 -70.034 1.00 93.25 89 ARG A O 1
ATOM 738 N N . ASP A 1 90 ? 41.938 -8.335 -71.771 1.00 93.00 90 ASP A N 1
ATOM 739 C CA . ASP A 1 90 ? 40.734 -9.077 -71.404 1.00 93.00 90 ASP A CA 1
ATOM 740 C C . ASP A 1 90 ? 40.976 -9.885 -70.112 1.00 93.00 90 ASP A C 1
ATOM 742 O O . ASP A 1 90 ? 40.167 -9.837 -69.187 1.00 93.00 90 ASP A O 1
ATOM 746 N N . LEU A 1 91 ? 42.139 -10.539 -69.971 1.00 92.25 91 LEU A N 1
ATOM 747 C CA . LEU A 1 91 ? 42.568 -11.174 -68.716 1.00 92.25 91 LEU A CA 1
ATOM 748 C C . LEU A 1 91 ? 42.756 -10.158 -67.583 1.00 92.25 91 LEU A C 1
ATOM 750 O O . LEU A 1 91 ? 42.340 -10.439 -66.462 1.00 92.25 91 LEU A O 1
ATOM 754 N N . ALA A 1 92 ? 43.354 -8.991 -67.851 1.00 91.94 92 ALA A N 1
ATOM 755 C CA . ALA A 1 92 ? 43.501 -7.940 -66.844 1.00 91.94 92 ALA A CA 1
ATOM 756 C C . ALA A 1 92 ? 42.136 -7.410 -66.376 1.00 91.94 92 ALA A C 1
ATOM 758 O O . ALA A 1 92 ? 41.914 -7.316 -65.173 1.00 91.94 92 ALA A O 1
ATOM 759 N N . GLY A 1 93 ? 41.196 -7.159 -67.293 1.00 92.06 93 GLY A N 1
ATOM 760 C CA . GLY A 1 93 ? 39.827 -6.750 -66.965 1.00 92.06 93 GLY A CA 1
ATOM 761 C C . GLY A 1 93 ? 39.072 -7.807 -66.155 1.00 92.06 93 GLY A C 1
ATOM 762 O O . GLY A 1 93 ? 38.476 -7.485 -65.130 1.00 92.06 93 GLY A O 1
ATOM 763 N N . ASN A 1 94 ? 39.175 -9.083 -66.538 1.00 92.94 94 ASN A N 1
ATOM 764 C CA . ASN A 1 94 ? 38.601 -10.198 -65.778 1.00 92.94 94 ASN A CA 1
ATOM 765 C C . ASN A 1 94 ? 39.224 -10.321 -64.373 1.00 92.94 94 ASN A C 1
ATOM 767 O O . ASN A 1 94 ? 38.520 -10.595 -63.398 1.00 92.94 94 ASN A O 1
ATOM 771 N N . PHE A 1 95 ? 40.534 -10.090 -64.238 1.00 91.81 95 PHE A N 1
ATOM 772 C CA . PHE A 1 95 ? 41.215 -10.083 -62.943 1.00 91.81 95 PHE A CA 1
ATOM 773 C C . PHE A 1 95 ? 40.802 -8.879 -62.085 1.00 91.81 95 PHE A C 1
ATOM 775 O O . PHE A 1 95 ? 40.535 -9.040 -60.898 1.00 91.81 95 PHE A O 1
ATOM 782 N N . GLU A 1 96 ? 40.675 -7.685 -62.664 1.00 92.00 96 GLU A N 1
ATOM 783 C CA . GLU A 1 96 ? 40.176 -6.498 -61.963 1.00 92.00 96 GLU A CA 1
ATOM 784 C C . GLU A 1 96 ? 38.722 -6.664 -61.509 1.00 92.00 96 GLU A C 1
ATOM 786 O O . GLU A 1 96 ? 38.415 -6.333 -60.359 1.00 92.00 96 GLU A O 1
ATOM 791 N N . GLN A 1 97 ? 37.854 -7.236 -62.352 1.00 92.06 97 GLN A N 1
ATOM 792 C CA . GLN A 1 97 ? 36.468 -7.548 -62.007 1.00 92.06 97 GLN A CA 1
ATOM 793 C C . GLN A 1 97 ? 36.397 -8.561 -60.860 1.00 92.06 97 GLN A C 1
ATOM 795 O O . GLN A 1 97 ? 35.808 -8.266 -59.822 1.00 92.06 97 GLN A O 1
ATOM 800 N N . THR A 1 98 ? 37.052 -9.716 -60.986 1.00 91.50 98 THR A N 1
ATOM 801 C CA . THR A 1 98 ? 37.051 -10.752 -59.936 1.00 91.50 98 THR A CA 1
ATOM 802 C C . THR A 1 98 ? 37.738 -10.284 -58.647 1.00 91.50 98 THR A C 1
ATOM 804 O O . THR A 1 98 ? 37.311 -10.651 -57.551 1.00 91.50 98 THR A O 1
ATOM 807 N N . ALA A 1 99 ? 38.749 -9.411 -58.723 1.00 92.69 99 ALA A N 1
ATOM 808 C CA . ALA A 1 99 ? 39.327 -8.734 -57.560 1.00 92.69 99 ALA A CA 1
ATOM 809 C C . ALA A 1 99 ? 38.393 -7.662 -56.968 1.00 92.69 99 ALA A C 1
ATOM 811 O O . ALA A 1 99 ? 38.483 -7.359 -55.777 1.00 92.69 99 ALA A O 1
ATOM 812 N N . GLY A 1 100 ? 37.519 -7.053 -57.770 1.00 92.06 100 GLY A N 1
ATOM 813 C CA . GLY A 1 100 ? 36.438 -6.169 -57.330 1.00 92.06 100 GLY A CA 1
ATOM 814 C C . GLY A 1 100 ? 35.341 -6.936 -56.591 1.00 92.06 100 GLY A C 1
ATOM 815 O O . GLY A 1 100 ? 35.016 -6.596 -55.456 1.00 92.06 100 GLY A O 1
ATOM 816 N N . GLU A 1 101 ? 34.860 -8.031 -57.176 1.00 93.31 101 GLU A N 1
ATOM 817 C CA . GLU A 1 101 ? 33.877 -8.944 -56.584 1.00 93.31 101 GLU A CA 1
ATOM 818 C C . GLU A 1 101 ? 34.395 -9.527 -55.261 1.00 93.31 101 GLU A C 1
ATOM 820 O O . GLU A 1 101 ? 33.728 -9.405 -54.235 1.00 93.31 101 GLU A O 1
ATOM 825 N N . ASN A 1 102 ? 35.637 -10.027 -55.219 1.00 89.81 102 ASN A N 1
ATOM 826 C CA . ASN A 1 102 ? 36.265 -10.485 -53.973 1.00 89.81 102 ASN A CA 1
ATOM 827 C C . ASN A 1 102 ? 36.417 -9.371 -52.923 1.00 89.81 102 ASN A C 1
ATOM 829 O O . ASN A 1 102 ? 36.310 -9.648 -51.729 1.00 89.81 102 ASN A O 1
ATOM 833 N N . ARG A 1 103 ? 36.656 -8.115 -53.328 1.00 93.44 103 ARG A N 1
ATOM 834 C CA . ARG A 1 103 ? 36.668 -6.973 -52.397 1.00 93.44 103 ARG A CA 1
ATOM 835 C C . ARG A 1 103 ? 35.269 -6.691 -51.848 1.00 93.44 103 ARG A C 1
ATOM 837 O O . ARG A 1 103 ? 35.140 -6.554 -50.637 1.00 93.44 103 ARG A O 1
ATOM 844 N N . SER A 1 104 ? 34.237 -6.685 -52.693 1.00 92.31 104 SER A N 1
ATOM 845 C CA . SER A 1 104 ? 32.849 -6.485 -52.253 1.00 92.31 104 SER A CA 1
ATOM 846 C C . SER A 1 104 ? 32.378 -7.591 -51.299 1.00 92.31 104 SER A C 1
ATOM 848 O O . SER A 1 104 ? 31.920 -7.288 -50.199 1.00 92.31 104 SER A O 1
ATOM 850 N N . LEU A 1 105 ? 32.625 -8.863 -51.634 1.00 93.94 105 LEU A N 1
ATOM 851 C CA . LEU A 1 105 ? 32.298 -10.014 -50.788 1.00 93.94 105 LEU A CA 1
ATOM 852 C C . LEU A 1 105 ? 33.030 -9.982 -49.442 1.00 93.94 105 LEU A C 1
ATOM 854 O O . LEU A 1 105 ? 32.430 -10.318 -48.424 1.00 93.94 105 LEU A O 1
ATOM 858 N N . ARG A 1 106 ? 34.295 -9.536 -49.404 1.00 94.25 106 ARG A N 1
ATOM 859 C CA . ARG A 1 106 ? 35.015 -9.304 -48.140 1.00 94.25 106 ARG A CA 1
ATOM 860 C C . ARG A 1 106 ? 34.357 -8.199 -47.321 1.00 94.25 106 ARG A C 1
ATOM 862 O O . ARG A 1 106 ? 34.024 -8.448 -46.173 1.00 94.25 106 ARG A O 1
ATOM 869 N N . THR A 1 107 ? 34.059 -7.041 -47.914 1.00 93.50 107 THR A N 1
ATOM 870 C CA . THR A 1 107 ? 33.374 -5.959 -47.183 1.00 93.50 107 THR A CA 1
ATOM 871 C C . THR A 1 107 ? 31.976 -6.351 -46.695 1.00 93.50 107 THR A C 1
ATOM 873 O O . THR A 1 107 ? 31.566 -5.922 -45.620 1.00 93.50 107 THR A O 1
ATOM 876 N N . GLU A 1 108 ? 31.249 -7.199 -47.428 1.00 94.88 108 GLU A N 1
ATOM 877 C CA . GLU A 1 108 ? 29.978 -7.764 -46.967 1.00 94.88 108 GLU A CA 1
ATOM 878 C C . GLU A 1 108 ? 30.152 -8.767 -45.826 1.00 94.88 108 GLU A C 1
ATOM 880 O O . GLU A 1 108 ? 29.324 -8.795 -44.913 1.00 94.88 108 GLU A O 1
ATOM 885 N N . LEU A 1 109 ? 31.193 -9.603 -45.882 1.00 92.94 109 LEU A N 1
ATOM 886 C CA . LEU A 1 109 ? 31.521 -10.550 -44.823 1.00 92.94 109 LEU A CA 1
ATOM 887 C C . LEU A 1 109 ? 31.915 -9.796 -43.551 1.00 92.94 109 LEU A C 1
ATOM 889 O O . LEU A 1 109 ? 31.305 -10.028 -42.516 1.00 92.94 109 LEU A O 1
ATOM 893 N N . ASP A 1 110 ? 32.825 -8.827 -43.648 1.00 94.56 110 ASP A N 1
ATOM 894 C CA . ASP A 1 110 ? 33.244 -7.965 -42.539 1.00 94.56 110 ASP A CA 1
ATOM 895 C C . ASP A 1 110 ? 32.044 -7.204 -41.950 1.00 94.56 110 ASP A C 1
ATOM 897 O O . ASP A 1 110 ? 31.849 -7.177 -40.736 1.00 94.56 110 ASP A O 1
ATOM 901 N N . ALA A 1 111 ? 31.156 -6.662 -42.793 1.00 93.94 111 ALA A N 1
ATOM 902 C CA . ALA A 1 111 ? 29.930 -6.004 -42.340 1.00 93.94 111 ALA A CA 1
ATOM 903 C C . ALA A 1 111 ? 28.929 -6.964 -41.668 1.00 93.94 111 ALA A C 1
ATOM 905 O O . ALA A 1 111 ? 28.155 -6.527 -40.812 1.00 93.94 111 ALA A O 1
ATOM 906 N N . LYS A 1 112 ? 28.906 -8.252 -42.035 1.00 93.81 112 LYS A N 1
ATOM 907 C CA . LYS A 1 112 ? 28.110 -9.290 -41.354 1.00 93.81 112 LYS A CA 1
ATOM 908 C C . LYS A 1 112 ? 28.757 -9.698 -40.028 1.00 93.81 112 LYS A C 1
ATOM 910 O O . LYS A 1 112 ? 28.038 -9.771 -39.036 1.00 93.81 112 LYS A O 1
ATOM 915 N N . THR A 1 113 ? 30.077 -9.868 -39.983 1.00 94.69 113 THR A N 1
ATOM 916 C CA . THR A 1 113 ? 30.847 -10.152 -38.761 1.00 94.69 113 THR A CA 1
ATOM 917 C C . THR A 1 113 ? 30.662 -9.035 -37.735 1.00 94.69 113 THR A C 1
ATOM 919 O O . THR A 1 113 ? 30.162 -9.297 -36.649 1.00 94.69 113 THR A O 1
ATOM 922 N N . CYS A 1 114 ? 30.862 -7.768 -38.114 1.00 93.62 114 CYS A N 1
ATOM 923 C CA . CYS A 1 114 ? 30.632 -6.618 -37.231 1.00 93.62 114 CYS A CA 1
ATOM 924 C C . CYS A 1 114 ? 29.182 -6.509 -36.715 1.00 93.62 114 CYS A C 1
ATOM 926 O O . CYS A 1 114 ? 28.956 -5.988 -35.623 1.00 93.62 114 CYS A O 1
ATOM 928 N N . LYS A 1 115 ? 28.179 -6.973 -37.479 1.00 94.69 115 LYS A N 1
ATOM 929 C CA . LYS A 1 115 ? 26.786 -7.063 -36.997 1.00 94.69 115 LYS A CA 1
ATOM 930 C C . LYS A 1 115 ? 26.607 -8.207 -36.001 1.00 94.69 115 LYS A C 1
ATOM 932 O O . LYS A 1 115 ? 25.919 -8.021 -35.003 1.00 94.69 115 LYS A O 1
ATOM 937 N N . LEU A 1 116 ? 27.227 -9.359 -36.253 1.00 94.12 116 LEU A N 1
ATOM 938 C CA . LEU A 1 116 ? 27.209 -10.501 -35.340 1.00 94.12 116 LEU A CA 1
ATOM 939 C C . LEU A 1 116 ? 27.882 -10.149 -34.006 1.00 94.12 116 LEU A C 1
ATOM 941 O O . LEU A 1 116 ? 27.283 -10.369 -32.960 1.00 94.12 116 LEU A O 1
ATOM 945 N N . ASP A 1 117 ? 29.059 -9.523 -34.045 1.00 94.31 117 ASP A N 1
ATOM 946 C CA . ASP A 1 117 ? 29.797 -9.058 -32.864 1.00 94.31 117 ASP A CA 1
ATOM 947 C C . ASP A 1 117 ? 28.994 -8.024 -32.068 1.00 94.31 117 ASP A C 1
ATOM 949 O O . ASP A 1 117 ? 28.957 -8.064 -30.838 1.00 94.31 117 ASP A O 1
ATOM 953 N N . ARG A 1 118 ? 28.286 -7.123 -32.765 1.00 93.50 118 ARG A N 1
ATOM 954 C CA . ARG A 1 118 ? 27.374 -6.170 -32.124 1.00 93.50 118 ARG A CA 1
ATOM 955 C C . ARG A 1 118 ? 26.244 -6.882 -31.388 1.00 93.50 118 ARG A C 1
ATOM 957 O O . ARG A 1 118 ? 26.002 -6.568 -30.227 1.00 93.50 118 ARG A O 1
ATOM 964 N N . HIS A 1 119 ? 25.583 -7.840 -32.035 1.00 93.06 119 HIS A N 1
ATOM 965 C CA . HIS A 1 119 ? 24.516 -8.609 -31.401 1.00 93.06 119 HIS A CA 1
ATOM 966 C C . HIS A 1 119 ? 25.036 -9.474 -30.247 1.00 93.06 119 HIS A C 1
ATOM 968 O O . HIS A 1 119 ? 24.375 -9.552 -29.221 1.00 93.06 119 HIS A O 1
ATOM 974 N N . LEU A 1 120 ? 26.234 -10.058 -30.352 1.00 95.00 120 LEU A N 1
ATOM 975 C CA . LEU A 1 120 ? 26.887 -10.763 -29.242 1.00 95.00 120 LEU A CA 1
ATOM 976 C C . LEU A 1 120 ? 27.141 -9.832 -28.047 1.00 95.00 120 LEU A C 1
ATOM 978 O O . LEU A 1 120 ? 26.862 -10.220 -26.915 1.00 95.00 120 LEU A O 1
ATOM 982 N N . GLY A 1 121 ? 27.589 -8.595 -28.282 1.00 94.50 121 GLY A N 1
ATOM 983 C CA . GLY A 1 121 ? 27.702 -7.574 -27.236 1.00 94.50 121 GLY A CA 1
ATOM 984 C C . GLY A 1 121 ? 26.349 -7.202 -26.615 1.00 94.50 121 GLY A C 1
ATOM 985 O O . GLY A 1 121 ? 26.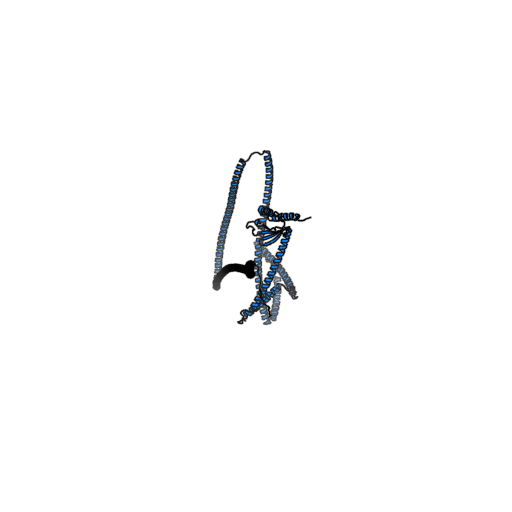225 -7.157 -25.394 1.00 94.50 121 GLY A O 1
ATOM 986 N N . GLU A 1 122 ? 25.315 -7.007 -27.439 1.00 94.94 122 GLU A N 1
ATOM 987 C CA . GLU A 1 122 ? 23.940 -6.739 -26.988 1.00 94.94 122 GLU A CA 1
ATOM 988 C C . GLU A 1 122 ? 23.379 -7.900 -26.141 1.00 94.94 122 GLU A C 1
ATOM 990 O O . GLU A 1 122 ? 22.781 -7.655 -25.092 1.00 94.94 122 GLU A O 1
ATOM 995 N N . PHE A 1 123 ? 23.619 -9.159 -26.529 1.00 92.12 123 PHE A N 1
ATOM 996 C CA . PHE A 1 123 ? 23.237 -10.336 -25.743 1.00 92.12 123 PHE A CA 1
ATOM 997 C C . PHE A 1 123 ? 24.000 -10.416 -24.416 1.00 92.12 123 PHE A C 1
ATOM 999 O O . PHE A 1 123 ? 23.360 -10.582 -23.383 1.00 92.12 123 PHE A O 1
ATOM 1006 N N . GLN A 1 124 ? 25.319 -10.201 -24.404 1.00 95.25 124 GLN A N 1
ATOM 1007 C CA . GLN A 1 124 ? 26.120 -10.192 -23.169 1.00 95.25 124 GLN A CA 1
ATOM 1008 C C . GLN A 1 124 ? 25.719 -9.065 -22.203 1.00 95.25 124 GLN A C 1
ATOM 1010 O O . GLN A 1 124 ? 25.779 -9.235 -20.984 1.00 95.25 124 GLN A O 1
ATOM 1015 N N . GLU A 1 125 ? 25.299 -7.903 -22.713 1.00 94.00 125 GLU A N 1
ATOM 1016 C CA . GLU A 1 125 ? 24.715 -6.848 -21.880 1.00 94.00 125 GLU A CA 1
ATOM 1017 C C . GLU A 1 125 ? 23.360 -7.255 -21.290 1.00 94.00 125 GLU A C 1
ATOM 1019 O O . GLU A 1 125 ? 23.074 -6.924 -20.139 1.00 94.00 125 GLU A O 1
ATOM 1024 N N . ILE A 1 126 ? 22.519 -7.959 -22.053 1.00 93.69 126 ILE A N 1
ATOM 1025 C CA . ILE A 1 126 ? 21.229 -8.469 -21.569 1.00 93.69 126 ILE A CA 1
ATOM 1026 C C . ILE A 1 126 ? 21.445 -9.567 -20.521 1.00 93.69 126 ILE A C 1
ATOM 1028 O O . ILE A 1 126 ? 20.798 -9.517 -19.479 1.00 93.69 126 ILE A O 1
ATOM 1032 N N . GLU A 1 127 ? 22.369 -10.502 -20.748 1.00 94.31 127 GLU A N 1
ATOM 1033 C CA . GLU A 1 127 ? 22.737 -11.559 -19.797 1.00 94.31 127 GLU A CA 1
ATOM 1034 C C . GLU A 1 127 ? 23.185 -10.965 -18.459 1.00 94.31 127 GLU A C 1
ATOM 1036 O O . GLU A 1 127 ? 22.578 -11.271 -17.436 1.00 94.31 127 GLU A O 1
ATOM 1041 N N . LYS A 1 128 ? 24.128 -10.013 -18.461 1.00 95.00 128 LYS A N 1
ATOM 1042 C CA . LYS A 1 128 ? 24.564 -9.321 -17.233 1.00 95.00 128 LYS A CA 1
ATOM 1043 C C . LYS A 1 128 ? 23.421 -8.604 -16.515 1.00 95.00 128 LYS A C 1
ATOM 1045 O O . LYS A 1 128 ? 23.295 -8.712 -15.302 1.00 95.00 128 LYS A O 1
ATOM 1050 N N . ARG A 1 129 ? 22.540 -7.914 -17.251 1.00 94.94 129 ARG A N 1
ATOM 1051 C CA . ARG A 1 129 ? 21.357 -7.262 -16.654 1.00 94.94 129 ARG A CA 1
ATOM 1052 C C . ARG A 1 129 ? 20.379 -8.276 -16.054 1.00 94.94 129 ARG A C 1
ATOM 1054 O O . ARG A 1 129 ? 19.719 -7.956 -15.069 1.00 94.94 129 ARG A O 1
ATOM 1061 N N . LEU A 1 130 ? 20.257 -9.471 -16.633 1.00 93.12 130 LEU A N 1
ATOM 1062 C CA . LEU A 1 130 ? 19.449 -10.554 -16.072 1.00 93.12 130 LEU A CA 1
ATOM 1063 C C . LEU A 1 130 ? 20.109 -11.144 -14.819 1.00 93.12 130 LEU A C 1
ATOM 1065 O O . LEU A 1 130 ? 19.412 -11.332 -13.827 1.00 93.12 130 LEU A O 1
ATOM 1069 N N . GLU A 1 131 ? 21.425 -11.364 -14.824 1.00 95.94 131 GLU A N 1
ATOM 1070 C CA . GLU A 1 131 ? 22.200 -11.793 -13.650 1.00 95.94 131 GLU A CA 1
ATOM 1071 C C . GLU A 1 131 ? 22.079 -10.790 -12.491 1.00 95.94 131 GLU A C 1
ATOM 1073 O O . GLU A 1 131 ? 21.748 -11.190 -11.375 1.00 95.94 131 GLU A O 1
ATOM 1078 N N . ASP A 1 132 ? 22.236 -9.488 -12.757 1.00 95.00 132 ASP A N 1
ATOM 1079 C CA . ASP A 1 132 ? 22.048 -8.413 -11.772 1.00 95.00 132 ASP A CA 1
ATOM 1080 C C . ASP A 1 132 ? 20.624 -8.420 -11.185 1.00 95.00 132 ASP A C 1
ATOM 1082 O O . ASP A 1 132 ? 20.433 -8.303 -9.971 1.00 95.00 132 ASP A O 1
ATOM 1086 N N . VAL A 1 133 ? 19.597 -8.588 -12.029 1.00 95.62 133 VAL A N 1
ATOM 1087 C CA . VAL A 1 133 ? 18.192 -8.660 -11.590 1.00 95.62 133 VAL A CA 1
ATOM 1088 C C . VAL A 1 133 ? 17.918 -9.925 -10.773 1.00 95.62 133 VAL A C 1
ATOM 1090 O O . VAL A 1 133 ? 17.203 -9.844 -9.774 1.00 95.62 133 VAL A O 1
ATOM 1093 N N . ILE A 1 134 ? 18.488 -11.072 -11.149 1.00 94.81 134 ILE A N 1
ATOM 1094 C CA . ILE A 1 134 ? 18.388 -12.324 -10.385 1.00 94.81 134 ILE A CA 1
ATOM 1095 C C . ILE A 1 134 ? 19.060 -12.151 -9.018 1.00 94.81 134 ILE A C 1
ATOM 1097 O O . ILE A 1 134 ? 18.426 -12.422 -8.001 1.00 94.81 134 ILE A O 1
ATOM 1101 N N . ALA A 1 135 ? 20.276 -11.603 -8.965 1.00 95.06 135 ALA A N 1
ATOM 1102 C CA . ALA A 1 135 ? 20.994 -11.351 -7.716 1.00 95.06 135 ALA A CA 1
ATOM 1103 C C . ALA A 1 135 ? 20.227 -10.398 -6.779 1.00 95.06 135 ALA A C 1
ATOM 1105 O O . ALA A 1 135 ? 20.116 -10.658 -5.579 1.00 95.06 135 ALA A O 1
ATOM 1106 N N . LEU A 1 136 ? 19.632 -9.327 -7.316 1.00 94.62 136 LEU A N 1
ATOM 1107 C CA . LEU A 1 136 ? 18.760 -8.427 -6.552 1.00 94.62 136 LEU A CA 1
ATOM 1108 C C . LEU A 1 136 ? 17.515 -9.151 -6.015 1.00 94.62 136 LEU A C 1
ATOM 1110 O O . LEU A 1 136 ? 17.139 -8.953 -4.858 1.00 94.62 136 LEU A O 1
ATOM 1114 N N . LYS A 1 137 ? 16.887 -10.018 -6.819 1.00 93.38 137 LYS A N 1
ATOM 1115 C CA . LYS A 1 137 ? 15.709 -10.791 -6.397 1.00 93.38 137 LYS A CA 1
ATOM 1116 C C . LYS A 1 137 ? 16.046 -11.863 -5.363 1.00 93.38 137 LYS A C 1
ATOM 1118 O O . LYS A 1 137 ? 15.269 -12.034 -4.428 1.00 93.38 137 LYS A O 1
ATOM 1123 N N . ASP A 1 138 ? 17.211 -12.495 -5.444 1.00 95.25 138 ASP A N 1
ATOM 1124 C CA . ASP A 1 138 ? 17.707 -13.412 -4.416 1.00 95.25 138 ASP A CA 1
ATOM 1125 C C . ASP A 1 138 ? 17.957 -12.697 -3.081 1.00 95.25 138 ASP A C 1
ATOM 1127 O O . ASP A 1 138 ? 17.646 -13.241 -2.020 1.00 95.25 138 ASP A O 1
ATOM 1131 N N . VAL A 1 139 ? 18.473 -11.462 -3.103 1.00 95.94 139 VAL A N 1
ATOM 1132 C CA . VAL A 1 139 ? 18.625 -10.638 -1.891 1.00 95.94 139 VAL A CA 1
ATOM 1133 C C . VAL A 1 139 ? 17.258 -10.246 -1.313 1.00 95.94 139 VAL A C 1
ATOM 1135 O O . VAL A 1 139 ? 17.058 -10.371 -0.104 1.00 95.94 139 VAL A O 1
ATOM 1138 N N . GLU A 1 140 ? 16.292 -9.844 -2.147 1.00 95.19 140 GLU A N 1
ATOM 1139 C CA . GLU A 1 140 ? 14.911 -9.573 -1.711 1.00 95.19 140 GLU A CA 1
ATOM 1140 C C . GLU A 1 140 ? 14.229 -10.808 -1.101 1.00 95.19 140 GLU A C 1
ATOM 1142 O O . GLU A 1 140 ? 13.547 -10.688 -0.081 1.00 95.19 140 GLU A O 1
ATOM 1147 N N . LEU A 1 141 ? 14.402 -11.990 -1.701 1.00 94.25 141 LEU A N 1
ATOM 1148 C CA . LEU A 1 141 ? 13.845 -13.248 -1.196 1.00 94.25 141 LEU A CA 1
ATOM 1149 C C . LEU A 1 141 ? 14.471 -13.627 0.148 1.00 94.25 141 LEU A C 1
ATOM 1151 O O . LEU A 1 141 ? 13.741 -13.822 1.116 1.00 94.25 141 LEU A O 1
ATOM 1155 N N . ARG A 1 142 ? 15.806 -13.606 0.260 1.00 95.75 142 ARG A N 1
ATOM 1156 C CA . ARG A 1 142 ? 16.518 -13.852 1.530 1.00 95.75 142 ARG A CA 1
ATOM 1157 C C . ARG A 1 142 ? 16.106 -12.872 2.627 1.00 95.75 142 ARG A C 1
ATOM 1159 O O . ARG A 1 142 ? 16.017 -13.259 3.792 1.00 95.75 142 ARG A O 1
ATOM 1166 N N . HIS A 1 143 ? 15.844 -11.612 2.275 1.00 95.00 143 HIS A N 1
ATOM 1167 C CA . HIS A 1 143 ? 15.335 -10.631 3.227 1.00 95.00 143 HIS A CA 1
ATOM 1168 C C . HIS A 1 143 ? 13.938 -11.020 3.728 1.00 95.00 143 HIS A C 1
ATOM 1170 O O . HIS A 1 143 ? 13.761 -11.149 4.940 1.00 95.00 143 HIS A O 1
ATOM 1176 N N . LYS A 1 144 ? 12.994 -11.321 2.827 1.00 92.75 144 LYS A N 1
ATOM 1177 C CA . LYS A 1 144 ? 11.644 -11.789 3.191 1.00 92.75 144 LYS A CA 1
ATOM 1178 C C . LYS A 1 144 ? 11.668 -13.080 4.006 1.00 92.75 144 LYS A C 1
ATOM 1180 O O . LYS A 1 144 ? 10.953 -13.174 4.997 1.00 92.75 144 LYS A O 1
ATOM 1185 N N . ASP A 1 145 ? 12.525 -14.038 3.664 1.00 94.56 145 ASP A N 1
ATOM 1186 C CA . ASP A 1 145 ? 12.706 -15.263 4.449 1.00 94.56 145 ASP A CA 1
ATOM 1187 C C . ASP A 1 145 ? 13.202 -14.953 5.869 1.00 94.56 145 ASP A C 1
ATOM 1189 O O . ASP A 1 145 ? 12.719 -15.545 6.835 1.00 94.56 145 ASP A O 1
ATOM 1193 N N . SER A 1 146 ? 14.113 -13.983 6.024 1.00 95.75 146 SER A N 1
ATOM 1194 C CA . SER A 1 146 ? 14.591 -13.530 7.338 1.00 95.75 146 SER A CA 1
ATOM 1195 C C . SER A 1 146 ? 13.508 -12.813 8.159 1.00 95.75 146 SER A C 1
ATOM 1197 O O . SER A 1 146 ? 13.456 -12.971 9.380 1.00 95.75 146 SER A O 1
ATOM 1199 N N . GLU A 1 147 ? 12.606 -12.071 7.510 1.00 94.62 147 GLU A N 1
ATOM 1200 C CA . GLU A 1 147 ? 11.449 -11.441 8.157 1.00 94.62 147 GLU A CA 1
ATOM 1201 C C . GLU A 1 147 ? 10.403 -12.483 8.573 1.00 94.62 147 GLU A C 1
ATOM 1203 O O . GLU A 1 147 ? 9.919 -12.452 9.703 1.00 94.62 147 GLU A O 1
ATOM 1208 N N . LEU A 1 148 ? 10.110 -13.459 7.709 1.00 93.69 148 LEU A N 1
ATOM 1209 C CA . LEU A 1 148 ? 9.206 -14.574 7.999 1.00 93.69 148 LEU A CA 1
ATOM 1210 C C . LEU A 1 148 ? 9.754 -15.498 9.097 1.00 93.69 148 LEU A C 1
ATOM 1212 O O . LEU A 1 148 ? 8.978 -16.024 9.895 1.00 93.69 148 LEU A O 1
ATOM 1216 N N . LEU A 1 149 ? 11.075 -15.687 9.174 1.00 96.62 149 LEU A N 1
ATOM 1217 C CA . LEU A 1 149 ? 11.748 -16.341 10.302 1.00 96.62 149 LEU A CA 1
ATOM 1218 C C . LEU A 1 149 ? 11.527 -15.559 11.602 1.00 96.62 149 LEU A C 1
ATOM 1220 O O . LEU A 1 149 ? 10.990 -16.117 12.554 1.00 96.62 149 LEU A O 1
ATOM 1224 N N . ARG A 1 150 ? 11.836 -14.256 11.622 1.00 95.44 150 ARG A N 1
ATOM 1225 C CA . ARG A 1 150 ? 11.628 -13.400 12.806 1.00 95.44 150 ARG A CA 1
ATOM 1226 C C . ARG A 1 150 ? 10.173 -13.371 13.269 1.00 95.44 150 ARG A C 1
ATOM 1228 O O . ARG A 1 150 ? 9.921 -13.492 14.462 1.00 95.44 150 ARG A O 1
ATOM 1235 N N . LEU A 1 151 ? 9.216 -13.248 12.348 1.00 94.88 151 LEU A N 1
ATOM 1236 C CA . LEU A 1 151 ? 7.790 -13.242 12.678 1.00 94.88 151 LEU A CA 1
ATOM 1237 C C . LEU A 1 151 ? 7.333 -14.593 13.248 1.00 94.88 151 LEU A C 1
ATOM 1239 O O . LEU A 1 151 ? 6.594 -14.629 14.227 1.00 94.88 151 LEU A O 1
ATOM 1243 N N . ARG A 1 152 ? 7.795 -15.706 12.669 1.00 95.69 152 ARG A N 1
ATOM 1244 C CA . ARG A 1 152 ? 7.532 -17.064 13.170 1.00 95.69 152 ARG A CA 1
ATOM 1245 C C . ARG A 1 152 ? 8.085 -17.264 14.578 1.00 95.69 152 ARG A C 1
ATOM 1247 O O . ARG A 1 152 ? 7.401 -17.857 15.408 1.00 95.69 152 ARG A O 1
ATOM 1254 N N . ASP A 1 153 ? 9.300 -16.801 14.841 1.00 96.31 153 ASP A N 1
ATOM 1255 C CA . ASP A 1 153 ? 9.939 -16.985 16.141 1.00 96.31 153 ASP A CA 1
ATOM 1256 C C . ASP A 1 153 ? 9.315 -16.063 17.205 1.00 96.31 153 ASP A C 1
ATOM 1258 O O . ASP A 1 153 ? 8.985 -16.549 18.282 1.00 96.31 153 ASP A O 1
ATOM 1262 N N . ALA A 1 154 ? 8.949 -14.820 16.868 1.00 95.75 154 ALA A N 1
ATOM 1263 C CA . ALA A 1 154 ? 8.130 -13.964 17.737 1.00 95.75 154 ALA A CA 1
ATOM 1264 C C . ALA A 1 154 ? 6.750 -14.583 18.054 1.00 95.75 154 ALA A C 1
ATOM 1266 O O . ALA A 1 154 ? 6.304 -14.578 19.200 1.00 95.75 154 ALA A O 1
ATOM 1267 N N . MET A 1 155 ? 6.082 -15.190 17.065 1.00 90.94 155 MET A N 1
ATOM 1268 C CA . MET A 1 155 ? 4.820 -15.917 17.278 1.00 90.94 155 MET A CA 1
ATOM 1269 C C . MET A 1 155 ? 5.000 -17.153 18.175 1.00 90.94 155 MET A C 1
ATOM 1271 O O . MET A 1 155 ? 4.112 -17.474 18.965 1.00 90.94 155 MET A O 1
ATOM 1275 N N . ARG A 1 156 ? 6.145 -17.844 18.091 1.00 95.94 156 ARG A N 1
ATOM 1276 C CA . ARG A 1 156 ? 6.495 -18.958 18.989 1.00 95.94 156 ARG A CA 1
ATOM 1277 C C . ARG A 1 156 ? 6.763 -18.479 20.412 1.00 95.94 156 ARG A C 1
ATOM 1279 O O . ARG A 1 156 ? 6.291 -19.123 21.343 1.00 95.94 156 ARG A O 1
ATOM 1286 N N . GLU A 1 157 ? 7.459 -17.359 20.585 1.00 96.12 157 GLU A N 1
ATOM 1287 C CA . GLU A 1 157 ? 7.675 -16.726 21.891 1.00 96.12 157 GLU A CA 1
ATOM 1288 C C . GLU A 1 157 ? 6.344 -16.290 22.522 1.00 96.12 157 GLU A C 1
ATOM 1290 O O . GLU A 1 157 ? 6.075 -16.627 23.674 1.00 96.12 157 GLU A O 1
ATOM 1295 N N . GLU A 1 158 ? 5.449 -15.649 21.763 1.00 95.62 158 GLU A N 1
ATOM 1296 C CA . GLU A 1 158 ? 4.095 -15.326 22.233 1.00 95.62 158 GLU A CA 1
ATOM 1297 C C . GLU A 1 158 ? 3.293 -16.570 22.638 1.00 95.62 158 GLU A C 1
ATOM 1299 O O . GLU A 1 158 ? 2.585 -16.544 23.647 1.00 95.62 158 GLU A O 1
ATOM 1304 N N . LEU A 1 159 ? 3.372 -17.659 21.867 1.00 93.56 159 LEU A N 1
ATOM 1305 C CA . LEU A 1 159 ? 2.704 -18.920 22.198 1.00 93.56 159 LEU A CA 1
ATOM 1306 C C . LEU A 1 159 ? 3.303 -19.574 23.450 1.00 93.56 159 LEU A C 1
ATOM 1308 O O . LEU A 1 159 ? 2.548 -20.085 24.277 1.00 93.56 159 LEU A O 1
ATOM 1312 N N . ALA A 1 160 ? 4.624 -19.517 23.636 1.00 95.94 160 ALA A N 1
ATOM 1313 C CA . ALA A 1 160 ? 5.294 -20.010 24.837 1.00 95.94 160 ALA A CA 1
ATOM 1314 C C . ALA A 1 160 ? 4.897 -19.196 26.081 1.00 95.94 160 ALA A C 1
ATOM 1316 O O . ALA A 1 160 ? 4.531 -19.778 27.102 1.00 95.94 160 ALA A O 1
ATOM 1317 N N . LEU A 1 161 ? 4.863 -17.862 25.980 1.00 96.25 161 LEU A N 1
ATOM 1318 C CA . LEU A 1 161 ? 4.392 -16.970 27.047 1.00 96.25 161 LEU A CA 1
ATOM 1319 C C . LEU A 1 161 ? 2.918 -17.221 27.394 1.00 96.25 161 LEU A C 1
ATOM 1321 O O . LEU A 1 161 ? 2.565 -17.304 28.570 1.00 96.25 161 LEU A O 1
ATOM 1325 N N . LYS A 1 162 ? 2.049 -17.396 26.389 1.00 93.88 162 LYS A N 1
ATOM 1326 C CA . LYS A 1 162 ? 0.631 -17.739 26.599 1.00 93.88 162 LYS A CA 1
ATOM 1327 C C . LYS A 1 162 ? 0.473 -19.118 27.245 1.00 93.88 162 LYS A C 1
ATOM 1329 O O . LYS A 1 162 ? -0.346 -19.252 28.147 1.00 93.88 162 LYS A O 1
ATOM 1334 N N . SER A 1 163 ? 1.276 -20.107 26.849 1.00 95.44 163 SER A N 1
ATOM 1335 C CA . SER A 1 163 ? 1.266 -21.453 27.447 1.00 95.44 163 SER A CA 1
ATOM 1336 C C . SER A 1 163 ? 1.712 -21.417 28.910 1.00 95.44 163 SER A C 1
ATOM 1338 O O . SER A 1 163 ? 0.977 -21.883 29.775 1.00 95.44 163 SER A O 1
ATOM 1340 N N . SER A 1 164 ? 2.829 -20.747 29.211 1.00 96.00 164 SER A N 1
ATOM 1341 C CA . SER A 1 164 ? 3.297 -20.527 30.586 1.00 96.00 164 SER A CA 1
ATOM 1342 C C . SER A 1 164 ? 2.248 -19.799 31.436 1.00 96.00 164 SER A C 1
ATOM 1344 O O . SER A 1 164 ? 1.972 -20.204 32.564 1.00 96.00 164 SER A O 1
ATOM 1346 N N . ARG A 1 165 ? 1.562 -18.791 30.878 1.00 95.50 165 ARG A N 1
ATOM 1347 C CA . ARG A 1 165 ? 0.473 -18.098 31.578 1.00 95.50 165 ARG A CA 1
ATOM 1348 C C . ARG A 1 165 ? -0.758 -18.981 31.809 1.00 95.50 165 ARG A C 1
ATOM 1350 O O . ARG A 1 165 ? -1.425 -18.834 32.832 1.00 95.50 165 ARG A O 1
ATOM 1357 N N . ILE A 1 166 ? -1.077 -19.889 30.887 1.00 94.50 166 ILE A N 1
ATOM 1358 C CA . ILE A 1 166 ? -2.138 -20.888 31.077 1.00 94.50 166 ILE A CA 1
ATOM 1359 C C . ILE A 1 166 ? -1.740 -21.861 32.193 1.00 94.50 166 ILE A C 1
ATOM 1361 O O . ILE A 1 166 ? -2.554 -22.109 33.078 1.00 94.50 166 ILE A O 1
ATOM 1365 N N . GLU A 1 167 ? -0.498 -22.345 32.222 1.00 96.31 167 GLU A N 1
ATOM 1366 C CA . GLU A 1 167 ? 0.017 -23.209 33.293 1.00 96.31 167 GLU A CA 1
ATOM 1367 C C . GLU A 1 167 ? -0.014 -22.516 34.666 1.00 96.31 167 GLU A C 1
ATOM 1369 O O . GLU A 1 167 ? -0.473 -23.108 35.644 1.00 96.31 167 GLU A O 1
ATOM 1374 N N . GLU A 1 168 ? 0.385 -21.243 34.756 1.00 96.12 168 GLU A N 1
ATOM 1375 C CA . GLU A 1 168 ? 0.231 -20.428 35.969 1.00 96.12 168 GLU A CA 1
ATOM 1376 C C . GLU A 1 168 ? -1.228 -20.355 36.436 1.00 96.12 168 GLU A C 1
ATOM 1378 O O . GLU A 1 168 ? -1.510 -20.555 37.618 1.00 96.12 168 GLU A O 1
ATOM 1383 N N . LEU A 1 169 ? -2.165 -20.074 35.524 1.00 93.94 169 LEU A N 1
ATOM 1384 C CA . LEU A 1 169 ? -3.589 -19.960 35.845 1.00 93.94 169 LEU A CA 1
ATOM 1385 C C . LEU A 1 169 ? -4.199 -21.309 36.248 1.00 93.94 169 LEU A C 1
ATOM 1387 O O . LEU A 1 169 ? -4.974 -21.357 37.199 1.00 93.94 169 LEU A O 1
ATOM 1391 N N . VAL A 1 170 ? -3.815 -22.408 35.593 1.00 95.94 170 VAL A N 1
ATOM 1392 C CA . VAL A 1 170 ? -4.217 -23.774 35.967 1.00 95.94 170 VAL A CA 1
ATOM 1393 C C . VAL A 1 170 ? -3.686 -24.133 37.356 1.00 95.94 170 VAL A C 1
ATOM 1395 O O . VAL A 1 170 ? -4.433 -24.665 38.176 1.00 95.94 170 VAL A O 1
ATOM 1398 N N . ASN A 1 171 ? -2.437 -23.783 37.672 1.00 95.88 171 ASN A N 1
ATOM 1399 C CA . ASN A 1 171 ? -1.874 -23.982 39.007 1.00 95.88 171 ASN A CA 1
ATOM 1400 C C . ASN A 1 171 ? -2.586 -23.122 40.068 1.00 95.88 171 ASN A C 1
ATOM 1402 O O . ASN A 1 171 ? -2.893 -23.622 41.149 1.00 95.88 171 ASN A O 1
ATOM 1406 N N . GLN A 1 172 ? -2.920 -21.864 39.763 1.00 95.62 172 GLN A N 1
ATOM 1407 C CA . GLN A 1 172 ? -3.705 -21.004 40.661 1.00 95.62 172 GLN A CA 1
ATOM 1408 C C . GLN A 1 172 ? -5.125 -21.535 40.891 1.00 95.62 172 GLN A C 1
ATOM 1410 O O . GLN A 1 172 ? -5.597 -21.513 42.027 1.00 95.62 172 GLN A O 1
ATOM 1415 N N . LEU A 1 173 ? -5.796 -22.032 39.847 1.00 91.44 173 LEU A N 1
ATOM 1416 C CA . LEU A 1 173 ? -7.100 -22.686 39.971 1.00 91.44 173 LEU A CA 1
ATOM 1417 C C . LEU A 1 173 ? -6.995 -23.936 40.845 1.00 91.44 173 LEU A C 1
ATOM 1419 O O . LEU A 1 173 ? -7.737 -24.046 41.810 1.00 91.44 173 LEU A O 1
ATOM 1423 N N . ARG A 1 174 ? -5.996 -24.796 40.616 1.00 95.50 174 ARG A N 1
ATOM 1424 C CA . ARG A 1 174 ? -5.762 -26.004 41.420 1.00 95.50 174 ARG A CA 1
ATOM 1425 C C . ARG A 1 174 ? -5.526 -25.705 42.907 1.00 95.50 174 ARG A C 1
ATOM 1427 O O . ARG A 1 174 ? -6.028 -26.438 43.754 1.00 95.50 174 ARG A O 1
ATOM 1434 N N . ILE A 1 175 ? -4.805 -24.625 43.227 1.00 94.88 175 ILE A N 1
ATOM 1435 C CA . ILE A 1 175 ? -4.614 -24.146 44.610 1.00 94.88 175 ILE A CA 1
ATOM 1436 C C . ILE A 1 175 ? -5.931 -23.618 45.202 1.00 94.88 175 ILE A C 1
ATOM 1438 O O . ILE A 1 175 ? -6.224 -23.857 46.373 1.00 94.88 175 ILE A O 1
ATOM 1442 N N . LYS A 1 176 ? -6.751 -22.914 44.413 1.00 91.75 176 LYS A N 1
ATOM 1443 C CA . LYS A 1 176 ? -8.071 -22.457 44.871 1.00 91.75 176 LYS A CA 1
ATOM 1444 C C . LYS A 1 176 ? -9.054 -23.609 45.053 1.00 91.75 176 LYS A C 1
ATOM 1446 O O . LYS A 1 176 ? -9.802 -23.592 46.021 1.00 91.75 176 LYS A O 1
ATOM 1451 N N . ASP A 1 177 ? -9.017 -24.625 44.201 1.00 93.19 177 ASP A N 1
ATOM 1452 C CA . ASP A 1 177 ? -9.842 -25.823 44.342 1.00 93.19 177 ASP A CA 1
ATOM 1453 C C . ASP A 1 177 ? -9.464 -26.607 45.606 1.00 93.19 177 ASP A C 1
ATOM 1455 O O . ASP A 1 177 ? -10.357 -26.997 46.358 1.00 93.19 177 ASP A O 1
ATOM 1459 N N . SER A 1 178 ? -8.170 -26.756 45.926 1.00 93.19 178 SER A N 1
ATOM 1460 C CA . SER A 1 178 ? -7.762 -27.364 47.203 1.00 93.19 178 SER A CA 1
ATOM 1461 C C . SER A 1 178 ? -8.189 -26.523 48.411 1.00 93.19 178 SER A C 1
ATOM 1463 O O . SER A 1 178 ? -8.693 -27.078 49.383 1.00 93.19 178 SER A O 1
ATOM 1465 N N . GLN A 1 179 ? -8.095 -25.189 48.337 1.00 92.50 179 GLN A N 1
ATOM 1466 C CA . GLN A 1 179 ? -8.632 -24.294 49.374 1.00 92.50 179 GLN A CA 1
ATOM 1467 C C . GLN A 1 179 ? -10.157 -24.420 49.523 1.00 92.50 179 GLN A C 1
ATOM 1469 O O . GLN A 1 179 ? -10.667 -24.407 50.640 1.00 92.50 179 GLN A O 1
ATOM 1474 N N . ILE A 1 180 ? -10.903 -24.572 48.425 1.00 87.19 180 ILE A N 1
ATOM 1475 C CA . ILE A 1 180 ? -12.357 -24.789 48.451 1.00 87.19 180 ILE A CA 1
ATOM 1476 C C . ILE A 1 180 ? -12.692 -26.139 49.095 1.00 87.19 180 ILE A C 1
ATOM 1478 O O . ILE A 1 180 ? -13.654 -26.209 49.858 1.00 87.19 180 ILE A O 1
ATOM 1482 N N . VAL A 1 181 ? -11.914 -27.195 48.834 1.00 89.75 181 VAL A N 1
ATOM 1483 C CA . VAL A 1 181 ? -12.063 -28.495 49.511 1.00 89.75 181 VAL A CA 1
ATOM 1484 C C . VAL A 1 181 ? -11.794 -28.352 51.011 1.00 89.75 181 VAL A C 1
ATOM 1486 O O . VAL A 1 181 ? -12.676 -28.674 51.801 1.00 89.75 181 VAL A O 1
ATOM 1489 N N . GLU A 1 182 ? -10.669 -27.755 51.414 1.00 89.31 182 GLU A N 1
ATOM 1490 C CA . GLU A 1 182 ? -10.353 -27.497 52.827 1.00 89.31 182 GLU A CA 1
ATOM 1491 C C . GLU A 1 182 ? -11.418 -26.650 53.551 1.00 89.31 182 GLU A C 1
ATOM 1493 O O . GLU A 1 182 ? -11.716 -26.874 54.726 1.00 89.31 182 GLU A O 1
ATOM 1498 N N . LEU A 1 183 ? -11.985 -25.641 52.881 1.00 82.44 183 LEU A N 1
ATOM 1499 C CA . LEU A 1 183 ? -13.045 -24.797 53.439 1.00 82.44 183 LEU A CA 1
ATOM 1500 C C . LEU A 1 183 ? -14.379 -25.545 53.539 1.00 82.44 183 LEU A C 1
ATOM 1502 O O . LEU A 1 183 ? -15.120 -25.336 54.499 1.00 82.44 183 LEU A O 1
ATOM 1506 N N . ARG A 1 184 ? -14.687 -26.439 52.591 1.00 82.50 184 ARG A N 1
ATOM 1507 C CA . ARG A 1 184 ? -15.856 -27.330 52.668 1.00 82.50 184 ARG A CA 1
ATOM 1508 C C . ARG A 1 184 ? -15.712 -28.324 53.817 1.00 82.50 184 ARG A C 1
ATOM 1510 O O . ARG A 1 184 ? -16.652 -28.467 54.591 1.00 82.50 184 ARG A O 1
ATOM 1517 N N . GLU A 1 185 ? -14.545 -28.942 53.974 1.00 79.75 185 GLU A N 1
ATOM 1518 C CA . GLU A 1 185 ? -14.244 -29.847 55.089 1.00 79.75 185 GLU A CA 1
ATOM 1519 C C . GLU A 1 185 ? -14.343 -29.129 56.442 1.00 79.75 185 GLU A C 1
ATOM 1521 O O . GLU A 1 185 ? -15.025 -29.620 57.343 1.00 79.75 185 GLU A O 1
ATOM 1526 N N . ARG A 1 186 ? -13.777 -27.916 56.567 1.00 73.69 186 ARG A N 1
ATOM 1527 C CA . ARG A 1 186 ? -13.961 -27.073 57.762 1.00 73.69 186 ARG A CA 1
ATOM 1528 C C . ARG A 1 186 ? -15.433 -26.745 58.018 1.00 73.69 186 ARG A C 1
ATOM 1530 O O . ARG A 1 186 ? -15.885 -26.930 59.141 1.00 73.69 186 ARG A O 1
ATOM 1537 N N . ASN A 1 187 ? -16.197 -26.313 57.012 1.00 66.81 187 ASN A N 1
ATOM 1538 C CA . ASN A 1 187 ? -17.617 -25.978 57.187 1.00 66.81 187 ASN A CA 1
ATOM 1539 C C . ASN A 1 187 ? -18.473 -27.180 57.624 1.00 66.81 187 ASN A C 1
ATOM 1541 O O . ASN A 1 187 ? -19.411 -26.999 58.392 1.00 66.81 187 ASN A O 1
ATOM 1545 N N . VAL A 1 188 ? -18.136 -28.403 57.203 1.00 67.56 188 VAL A N 1
ATOM 1546 C CA . VAL A 1 188 ? -18.808 -29.635 57.662 1.00 67.56 188 VAL A CA 1
ATOM 1547 C C . VAL A 1 188 ? -18.491 -29.964 59.135 1.00 67.56 188 VAL A C 1
ATOM 1549 O O . VAL A 1 188 ? -19.225 -30.721 59.761 1.00 67.56 188 VAL A O 1
ATOM 1552 N N . HIS A 1 189 ? -17.427 -29.400 59.714 1.00 59.19 189 HIS A N 1
ATOM 1553 C CA . HIS A 1 189 ? -17.004 -29.607 61.111 1.00 59.19 189 HIS A CA 1
ATOM 1554 C C . HIS A 1 189 ? -17.313 -28.423 62.053 1.00 59.19 189 HIS A C 1
ATOM 1556 O O . HIS A 1 189 ? -16.843 -28.397 63.194 1.00 59.19 189 HIS A O 1
ATOM 1562 N N . MET A 1 190 ? -18.083 -27.430 61.602 1.00 55.72 190 MET A N 1
ATOM 1563 C CA . MET A 1 190 ? -18.333 -26.194 62.349 1.00 55.72 190 MET A CA 1
ATOM 1564 C C . MET A 1 190 ? -19.744 -26.143 62.941 1.00 55.72 190 MET A C 1
ATOM 1566 O O . MET A 1 190 ? -20.725 -25.962 62.226 1.00 55.72 190 MET A O 1
ATOM 1570 N N . ASP A 1 191 ? -19.831 -26.228 64.272 1.00 65.06 191 ASP A N 1
ATOM 1571 C CA . ASP A 1 191 ? -21.067 -25.969 65.021 1.00 65.06 191 ASP A CA 1
ATOM 1572 C C . ASP A 1 191 ? -21.595 -24.550 64.739 1.00 65.06 191 ASP A C 1
ATOM 1574 O O . ASP A 1 191 ? -20.808 -23.603 64.629 1.00 65.06 191 ASP A O 1
ATOM 1578 N N . GLU A 1 192 ? -22.921 -24.357 64.708 1.00 65.62 192 GLU A N 1
ATOM 1579 C CA . GLU A 1 192 ? -23.529 -23.054 64.383 1.00 65.62 192 GLU A CA 1
ATOM 1580 C C . GLU A 1 192 ? -23.056 -21.884 65.271 1.00 65.62 192 GLU A C 1
ATOM 1582 O O . GLU A 1 192 ? -23.118 -20.721 64.869 1.00 65.62 192 GLU A O 1
ATOM 1587 N N . THR A 1 193 ? -22.624 -22.165 66.501 1.00 68.12 193 THR A N 1
ATOM 1588 C CA . THR A 1 193 ? -22.078 -21.168 67.434 1.00 68.12 193 THR A CA 1
ATOM 1589 C C . THR A 1 193 ? -20.695 -20.693 66.996 1.00 68.12 193 THR A C 1
ATOM 1591 O O . THR A 1 193 ? -20.468 -19.492 66.873 1.00 68.12 193 THR A O 1
ATOM 1594 N N . LYS A 1 194 ? -19.798 -21.625 66.655 1.00 72.62 194 LYS A N 1
ATOM 1595 C CA . LYS A 1 194 ? -18.472 -21.317 66.100 1.00 72.62 194 LYS A CA 1
ATOM 1596 C C . LYS A 1 194 ? -18.592 -20.650 64.728 1.00 72.62 194 LYS A C 1
ATOM 1598 O O . LYS A 1 194 ? -17.788 -19.781 64.405 1.00 72.62 194 LYS A O 1
ATOM 1603 N N . ALA A 1 195 ? -19.596 -21.027 63.931 1.00 73.00 195 ALA A N 1
ATOM 1604 C CA . ALA A 1 195 ? -19.879 -20.382 62.652 1.00 73.00 195 ALA A CA 1
ATOM 1605 C C . ALA A 1 195 ? -20.262 -18.906 62.852 1.00 73.00 195 ALA A C 1
ATOM 1607 O O . ALA A 1 195 ? -19.673 -18.042 62.208 1.00 73.00 195 ALA A O 1
ATOM 1608 N N . ARG A 1 196 ? -21.167 -18.596 63.797 1.00 75.38 196 ARG A N 1
ATOM 1609 C CA . ARG A 1 196 ? -21.500 -17.207 64.170 1.00 75.38 196 ARG A CA 1
ATOM 1610 C C . ARG A 1 196 ? -20.273 -16.428 64.658 1.00 75.38 196 ARG A C 1
ATOM 1612 O O . ARG A 1 196 ? -20.045 -15.334 64.158 1.00 75.38 196 ARG A O 1
ATOM 1619 N N . GLU A 1 197 ? -19.439 -17.000 65.528 1.00 83.00 197 GLU A N 1
ATOM 1620 C CA . GLU A 1 197 ? -18.195 -16.341 65.963 1.00 83.00 197 GLU A CA 1
ATOM 1621 C C . GLU A 1 197 ? -17.206 -16.072 64.817 1.00 83.00 197 GLU A C 1
ATOM 1623 O O . GLU A 1 197 ? -16.525 -15.046 64.829 1.00 83.00 197 GLU A O 1
ATOM 1628 N N . LEU A 1 198 ? -17.088 -16.976 63.836 1.00 80.38 198 LEU A N 1
ATOM 1629 C CA . LEU A 1 198 ? -16.266 -16.722 62.650 1.00 80.38 198 LEU A CA 1
ATOM 1630 C C . LEU A 1 198 ? -16.879 -15.642 61.758 1.00 80.38 198 LEU A C 1
ATOM 1632 O O . LEU A 1 198 ? -16.131 -14.802 61.274 1.00 80.38 198 LEU A O 1
ATOM 1636 N N . TYR A 1 199 ? -18.202 -15.607 61.577 1.00 82.75 199 TYR A N 1
ATOM 1637 C CA . TYR A 1 199 ? -18.855 -14.526 60.835 1.00 82.75 199 TYR A CA 1
ATOM 1638 C C . TYR A 1 199 ? -18.705 -13.169 61.529 1.00 82.75 199 TYR A C 1
ATOM 1640 O O . TYR A 1 199 ? -18.456 -12.181 60.849 1.00 82.75 199 TYR A O 1
ATOM 1648 N N . GLU A 1 200 ? -18.788 -13.095 62.858 1.00 84.31 200 GLU A N 1
ATOM 1649 C CA . GLU A 1 200 ? -18.546 -11.848 63.595 1.00 84.31 200 GLU A CA 1
ATOM 1650 C C . GLU A 1 200 ? -17.090 -11.380 63.465 1.00 84.31 200 GLU A C 1
ATOM 1652 O O . GLU A 1 200 ? -16.860 -10.206 63.175 1.00 84.31 200 GLU A O 1
ATOM 1657 N N . LYS A 1 201 ? -16.116 -12.295 63.590 1.00 89.62 201 LYS A N 1
ATOM 1658 C CA . LYS A 1 201 ? -14.685 -12.002 63.379 1.00 89.62 201 LYS A CA 1
ATOM 1659 C C . LYS A 1 201 ? -14.388 -11.593 61.936 1.00 89.62 201 LYS A C 1
ATOM 1661 O O . LYS A 1 201 ? -13.633 -10.656 61.702 1.00 89.62 201 LYS A O 1
ATOM 1666 N N . GLU A 1 202 ? -14.996 -12.256 60.961 1.00 87.69 202 GLU A N 1
ATOM 1667 C CA . GLU A 1 202 ? -14.809 -11.943 59.546 1.00 87.69 202 GLU A CA 1
ATOM 1668 C C . GLU A 1 202 ? -15.470 -10.605 59.179 1.00 87.69 202 GLU A C 1
ATOM 1670 O O . GLU A 1 202 ? -14.853 -9.782 58.509 1.00 87.69 202 GLU A O 1
ATOM 1675 N N . CYS A 1 203 ? -16.656 -10.304 59.716 1.00 87.56 203 CYS A N 1
ATOM 1676 C CA . CYS A 1 203 ? -17.268 -8.980 59.612 1.00 87.56 203 CYS A CA 1
ATOM 1677 C C . CYS A 1 203 ? -16.424 -7.892 60.296 1.00 87.56 203 CYS A C 1
ATOM 1679 O O . CYS A 1 203 ? -16.294 -6.804 59.735 1.00 87.56 203 CYS A O 1
ATOM 1681 N N . SER A 1 204 ? -15.810 -8.144 61.461 1.00 92.88 204 SER A N 1
ATOM 1682 C CA . SER A 1 204 ? -14.903 -7.164 62.079 1.00 92.88 204 SER A CA 1
ATOM 1683 C C . SER A 1 204 ? -13.638 -6.950 61.248 1.00 92.88 204 SER A C 1
ATOM 1685 O O . SER A 1 204 ? -13.265 -5.803 61.015 1.00 92.88 204 SER A O 1
ATOM 1687 N N . ASN A 1 205 ? -13.039 -8.021 60.717 1.00 93.56 205 ASN A N 1
ATOM 1688 C CA . ASN A 1 205 ? -11.874 -7.946 59.831 1.00 93.56 205 ASN A CA 1
ATOM 1689 C C . ASN A 1 205 ? -12.201 -7.174 58.543 1.00 93.56 205 ASN A C 1
ATOM 1691 O O . ASN A 1 205 ? -11.414 -6.341 58.098 1.00 93.56 205 ASN A O 1
ATOM 1695 N N . GLN A 1 206 ? -13.379 -7.404 57.957 1.00 91.69 206 GLN A N 1
ATOM 1696 C CA . GLN A 1 206 ? -13.844 -6.680 56.774 1.00 91.69 206 GLN A CA 1
ATOM 1697 C C . GLN A 1 206 ? -14.127 -5.206 57.081 1.00 91.69 206 GLN A C 1
ATOM 1699 O O . GLN A 1 206 ? -13.758 -4.349 56.282 1.00 91.69 206 GLN A O 1
ATOM 1704 N N . LEU A 1 207 ? -14.698 -4.875 58.244 1.00 94.50 207 LEU A N 1
ATOM 1705 C CA . LEU A 1 207 ? -14.869 -3.485 58.684 1.00 94.50 207 LEU A CA 1
ATOM 1706 C C . LEU A 1 207 ? -13.525 -2.781 58.928 1.00 94.50 207 LEU A C 1
ATOM 1708 O O . LEU A 1 207 ? -13.383 -1.610 58.580 1.00 94.50 207 LEU A O 1
ATOM 1712 N N . GLU A 1 208 ? -12.528 -3.466 59.488 1.00 94.69 208 GLU A N 1
ATOM 1713 C CA . GLU A 1 208 ? -11.169 -2.931 59.624 1.00 94.69 208 GLU A CA 1
ATOM 1714 C C . GLU A 1 208 ? -10.496 -2.739 58.262 1.00 94.69 208 GLU A C 1
ATOM 1716 O O . GLU A 1 208 ? -9.960 -1.664 57.997 1.00 94.69 208 GLU A O 1
ATOM 1721 N N . TYR A 1 209 ? -10.605 -3.711 57.356 1.00 94.81 209 TYR A N 1
ATOM 1722 C CA . TYR A 1 209 ? -10.078 -3.605 55.996 1.00 94.81 209 TYR A CA 1
ATOM 1723 C C . TYR A 1 209 ? -10.746 -2.479 55.191 1.00 94.81 209 TYR A C 1
ATOM 1725 O O . TYR A 1 209 ? -10.057 -1.728 54.499 1.00 94.81 209 TYR A O 1
ATOM 1733 N N . ILE A 1 210 ? -12.064 -2.292 55.328 1.00 91.50 210 ILE A N 1
ATOM 1734 C CA . ILE A 1 210 ? -12.794 -1.158 54.743 1.00 91.50 210 ILE A CA 1
ATOM 1735 C C . ILE A 1 210 ? -12.269 0.160 55.318 1.00 91.50 210 ILE A C 1
ATOM 1737 O O . ILE A 1 210 ? -11.916 1.040 54.538 1.00 91.50 210 ILE A O 1
ATOM 1741 N N . ARG A 1 211 ? -12.103 0.287 56.642 1.00 94.56 211 ARG A N 1
ATOM 1742 C CA . ARG A 1 211 ? -11.506 1.488 57.263 1.00 94.56 211 ARG A CA 1
ATOM 1743 C C . ARG A 1 211 ? -10.077 1.746 56.784 1.00 94.56 211 ARG A C 1
ATOM 1745 O O . ARG A 1 211 ? -9.697 2.900 56.580 1.00 94.56 211 ARG A O 1
ATOM 1752 N N . GLU A 1 212 ? -9.267 0.706 56.582 1.00 95.81 212 GLU A N 1
ATOM 1753 C CA . GLU A 1 212 ? -7.936 0.872 55.995 1.00 95.81 212 GLU A CA 1
ATOM 1754 C C . GLU A 1 212 ? -7.999 1.327 54.531 1.00 95.81 212 GLU A C 1
ATOM 1756 O O . GLU A 1 212 ? -7.192 2.161 54.119 1.00 95.81 212 GLU A O 1
ATOM 1761 N N . LEU A 1 213 ? -8.925 0.790 53.730 1.00 92.00 213 LEU A N 1
ATOM 1762 C CA . LEU A 1 213 ? -9.135 1.217 52.346 1.00 92.00 213 LEU A CA 1
ATOM 1763 C C . LEU A 1 213 ? -9.646 2.657 52.279 1.00 92.00 213 LEU A C 1
ATOM 1765 O O . LEU A 1 213 ? -9.124 3.431 51.483 1.00 92.00 213 LEU A O 1
ATOM 1769 N N . GLU A 1 214 ? -10.587 3.050 53.135 1.00 93.88 214 GLU A N 1
ATOM 1770 C CA . GLU A 1 214 ? -11.060 4.429 53.285 1.00 93.88 214 GLU A CA 1
ATOM 1771 C C . GLU A 1 214 ? -9.906 5.365 53.655 1.00 93.88 214 GLU A C 1
ATOM 1773 O O . GLU A 1 214 ? -9.712 6.391 53.002 1.00 93.88 214 GLU A O 1
ATOM 1778 N N . LYS A 1 215 ? -9.069 4.980 54.629 1.00 96.19 215 LYS A N 1
ATOM 1779 C CA . LYS A 1 215 ? -7.864 5.731 55.003 1.00 96.19 215 LYS A CA 1
ATOM 1780 C C . LYS A 1 215 ? -6.879 5.849 53.837 1.00 96.19 215 LYS A C 1
ATOM 1782 O O . LYS A 1 215 ? -6.429 6.954 53.538 1.00 96.19 215 LYS A O 1
ATOM 1787 N N . ARG A 1 216 ? -6.564 4.752 53.137 1.00 94.50 216 ARG A N 1
ATOM 1788 C CA . ARG A 1 216 ? -5.678 4.767 51.956 1.00 94.50 216 ARG A CA 1
ATOM 1789 C C . ARG A 1 216 ? -6.264 5.606 50.820 1.00 94.50 216 ARG A C 1
ATOM 1791 O O . ARG A 1 216 ? -5.521 6.326 50.162 1.00 94.50 216 ARG A O 1
ATOM 1798 N N . ASN A 1 217 ? -7.577 5.565 50.608 1.00 91.06 217 ASN A N 1
ATOM 1799 C CA . ASN A 1 217 ? -8.266 6.354 49.591 1.00 91.06 217 ASN A CA 1
ATOM 1800 C C . ASN A 1 217 ? -8.270 7.853 49.949 1.00 91.06 217 ASN A C 1
ATOM 1802 O O . ASN A 1 217 ? -8.022 8.694 49.086 1.00 91.06 217 ASN A O 1
ATOM 1806 N N . LEU A 1 218 ? -8.428 8.200 51.231 1.00 95.62 218 LEU A N 1
ATOM 1807 C CA . LEU A 1 218 ? -8.252 9.564 51.737 1.00 95.62 218 LEU A CA 1
ATOM 1808 C C . LEU A 1 218 ? -6.803 10.050 51.547 1.00 95.62 218 LEU A C 1
ATOM 1810 O O . LEU A 1 218 ? -6.576 11.156 51.057 1.00 95.62 218 LEU A O 1
ATOM 1814 N N . GLU A 1 219 ? -5.807 9.222 51.877 1.00 95.62 219 GLU A N 1
ATOM 1815 C CA . GLU A 1 219 ? -4.386 9.527 51.660 1.00 95.62 219 GLU A CA 1
ATOM 1816 C C . GLU A 1 219 ? -4.049 9.715 50.172 1.00 95.62 219 GLU A C 1
ATOM 1818 O O . GLU A 1 219 ? -3.324 10.647 49.823 1.00 95.62 219 GLU A O 1
ATOM 1823 N N . LEU A 1 220 ? -4.578 8.865 49.286 1.00 93.31 220 LEU A N 1
ATOM 1824 C CA . LEU A 1 220 ? -4.419 8.989 47.834 1.00 93.31 220 LEU A CA 1
ATOM 1825 C C . LEU A 1 220 ? -5.133 10.230 47.291 1.00 93.31 220 LEU A C 1
ATOM 1827 O O . LEU A 1 220 ? -4.543 10.957 46.498 1.00 93.31 220 LEU A O 1
ATOM 1831 N N . SER A 1 221 ? -6.340 10.535 47.769 1.00 93.62 221 SER A N 1
ATOM 1832 C CA . SER A 1 221 ? -7.081 11.753 47.414 1.00 93.62 221 SER A CA 1
ATOM 1833 C C . SER A 1 221 ? -6.333 13.019 47.841 1.00 93.62 221 SER A C 1
ATOM 1835 O O . SER A 1 221 ? -6.252 13.981 47.080 1.00 93.62 221 SER A O 1
ATOM 1837 N N . ASN A 1 222 ? -5.713 13.010 49.023 1.00 95.19 222 ASN A N 1
ATOM 1838 C CA . ASN A 1 222 ? -4.871 14.108 49.499 1.00 95.19 222 ASN A CA 1
ATOM 1839 C C . ASN A 1 222 ? -3.570 14.232 48.686 1.00 95.19 222 ASN A C 1
ATOM 1841 O O . ASN A 1 222 ? -3.174 15.346 48.343 1.00 95.19 222 ASN A O 1
ATOM 1845 N N . LYS A 1 223 ? -2.930 13.112 48.316 1.00 95.12 223 LYS A N 1
ATOM 1846 C CA . LYS A 1 223 ? -1.761 13.100 47.414 1.00 95.12 223 LYS A CA 1
ATOM 1847 C C . LYS A 1 223 ? -2.117 13.623 46.020 1.00 95.12 223 LYS A C 1
ATOM 1849 O O . LYS A 1 223 ? -1.368 14.433 45.487 1.00 95.12 223 LYS A O 1
ATOM 1854 N N . LEU A 1 224 ? -3.262 13.226 45.462 1.00 91.81 224 LEU A N 1
ATOM 1855 C CA . LEU A 1 224 ? -3.777 13.740 44.190 1.00 91.81 224 LEU A CA 1
ATOM 1856 C C . LEU A 1 224 ? -4.049 15.243 44.270 1.00 91.81 224 LEU A C 1
ATOM 1858 O O . LEU A 1 224 ? -3.550 15.975 43.424 1.00 91.81 224 LEU A O 1
ATOM 1862 N N . ARG A 1 225 ? -4.722 15.725 45.322 1.00 95.12 225 ARG A N 1
ATOM 1863 C CA . ARG A 1 225 ? -4.958 17.163 45.536 1.00 95.12 225 ARG A CA 1
ATOM 1864 C C . ARG A 1 225 ? -3.653 17.959 45.659 1.00 95.12 225 ARG A C 1
ATOM 1866 O O . ARG A 1 225 ? -3.555 19.055 45.120 1.00 95.12 225 ARG A O 1
ATOM 1873 N N . ALA A 1 226 ? -2.639 17.405 46.326 1.00 94.50 226 ALA A N 1
ATOM 1874 C CA . ALA A 1 226 ? -1.316 18.024 46.448 1.00 94.50 226 ALA A CA 1
ATOM 1875 C C . ALA A 1 226 ? -0.481 17.961 45.153 1.00 94.50 226 ALA A C 1
ATOM 1877 O O . ALA A 1 226 ? 0.409 18.786 44.955 1.00 94.50 226 ALA A O 1
ATOM 1878 N N . LEU A 1 227 ? -0.731 16.986 44.274 1.00 92.44 227 LEU A N 1
ATOM 1879 C CA . LEU A 1 227 ? -0.151 16.942 42.929 1.00 92.44 227 LEU A CA 1
ATOM 1880 C C . LEU A 1 227 ? -0.866 17.910 41.984 1.00 92.44 227 LEU A C 1
ATOM 1882 O O . LEU A 1 227 ? -0.189 18.585 41.218 1.00 92.44 227 LEU A O 1
ATOM 1886 N N . GLN A 1 228 ? -2.191 18.036 42.091 1.00 94.12 228 GLN A N 1
ATOM 1887 C CA . GLN A 1 228 ? -2.990 19.030 41.372 1.00 94.12 228 GLN A CA 1
ATOM 1888 C C . GLN A 1 228 ? -2.535 20.446 41.729 1.00 94.12 228 GLN A C 1
ATOM 1890 O O . GLN A 1 228 ? -2.086 21.155 40.842 1.00 94.12 228 GLN A O 1
ATOM 1895 N N . SER A 1 229 ? -2.457 20.815 43.013 1.00 93.62 229 SER A N 1
ATOM 1896 C CA . SER A 1 229 ? -1.984 22.157 43.395 1.00 93.62 229 SER A CA 1
ATOM 1897 C C . SER A 1 229 ? -0.537 22.453 42.967 1.00 93.62 229 SER A C 1
ATOM 1899 O O . SER A 1 229 ? -0.197 23.598 42.671 1.00 93.62 229 SER A O 1
ATOM 1901 N N . LYS A 1 230 ? 0.327 21.430 42.873 1.00 93.81 230 LYS A N 1
ATOM 1902 C CA . LYS A 1 230 ? 1.663 21.560 42.264 1.00 93.81 230 LYS A CA 1
ATOM 1903 C C . LYS A 1 230 ? 1.603 21.726 40.747 1.00 93.81 230 LYS A C 1
ATOM 1905 O O . LYS A 1 230 ? 2.402 22.484 40.206 1.00 93.81 230 LYS A O 1
ATOM 1910 N N . GLN A 1 231 ? 0.704 21.024 40.062 1.00 93.38 231 GLN A N 1
ATOM 1911 C CA . GLN A 1 231 ? 0.477 21.174 38.626 1.00 93.38 231 GLN A CA 1
ATOM 1912 C C . GLN A 1 231 ? -0.068 22.569 38.305 1.00 93.38 231 GLN A C 1
ATOM 1914 O O . GLN A 1 231 ? 0.458 23.202 37.395 1.00 93.38 231 GLN A O 1
ATOM 1919 N N . ASP A 1 232 ? -1.025 23.067 39.087 1.00 93.81 232 ASP A N 1
ATOM 1920 C CA . ASP A 1 232 ? -1.588 24.414 38.972 1.00 93.81 232 ASP A CA 1
ATOM 1921 C C . ASP A 1 232 ? -0.485 25.469 39.158 1.00 93.81 232 ASP A C 1
ATOM 1923 O O . ASP A 1 232 ? -0.307 26.346 38.317 1.00 93.81 232 ASP A O 1
ATOM 1927 N N . TYR A 1 233 ? 0.353 25.326 40.193 1.00 95.88 233 TYR A N 1
ATOM 1928 C CA . TYR A 1 233 ? 1.514 26.197 40.407 1.00 95.88 233 TYR A CA 1
ATOM 1929 C C . TYR A 1 233 ? 2.535 26.133 39.255 1.00 95.88 233 TYR A C 1
ATOM 1931 O O . TYR A 1 233 ? 3.040 27.160 38.805 1.00 95.88 233 TYR A O 1
ATOM 1939 N N . VAL A 1 234 ? 2.821 24.940 38.719 1.00 95.69 234 VAL A N 1
ATOM 1940 C CA . VAL A 1 234 ? 3.691 24.771 37.539 1.00 95.69 234 VAL A CA 1
ATOM 1941 C C . VAL A 1 234 ? 3.059 25.361 36.275 1.00 95.69 234 VAL A C 1
ATOM 1943 O O . VAL A 1 234 ? 3.789 25.830 35.402 1.00 95.69 234 VAL A O 1
ATOM 1946 N N . GLN A 1 235 ? 1.732 25.350 36.150 1.00 94.81 235 GLN A N 1
ATOM 1947 C CA . GLN A 1 235 ? 1.026 25.992 35.048 1.00 94.81 235 GLN A CA 1
ATOM 1948 C C . GLN A 1 235 ? 1.124 27.518 35.156 1.00 94.81 235 GLN A C 1
ATOM 1950 O O . GLN A 1 235 ? 1.551 28.139 34.186 1.00 94.81 235 GLN A O 1
ATOM 1955 N N . VAL A 1 236 ? 0.875 28.101 36.333 1.00 96.25 236 VAL A N 1
ATOM 1956 C CA . VAL A 1 236 ? 1.081 29.541 36.578 1.00 96.25 236 VAL A CA 1
ATOM 1957 C C . VAL A 1 236 ? 2.525 29.945 36.266 1.00 96.25 236 VAL A C 1
ATOM 1959 O O . VAL A 1 236 ? 2.740 30.881 35.504 1.00 96.25 236 VAL A O 1
ATOM 1962 N N . LEU A 1 237 ? 3.531 29.186 36.719 1.00 94.38 237 LEU A N 1
ATOM 1963 C CA . LEU A 1 237 ? 4.937 29.450 36.375 1.00 94.38 237 LEU A CA 1
ATOM 1964 C C . LEU A 1 237 ? 5.241 29.333 34.869 1.00 94.38 237 LEU A C 1
ATOM 1966 O O . LEU A 1 237 ? 6.131 30.018 34.361 1.00 94.38 237 LEU A O 1
ATOM 1970 N N . LYS A 1 238 ? 4.539 28.467 34.127 1.00 94.00 238 LYS A N 1
ATOM 1971 C CA . LYS A 1 238 ? 4.656 28.403 32.660 1.00 94.00 238 LYS A CA 1
ATOM 1972 C C . LYS A 1 238 ? 4.016 29.622 32.006 1.00 94.00 238 LYS A C 1
ATOM 1974 O O . LYS A 1 238 ? 4.616 30.170 31.088 1.00 94.00 238 LYS A O 1
ATOM 1979 N N . GLU A 1 239 ? 2.856 30.057 32.483 1.00 94.31 239 GLU A N 1
ATOM 1980 C CA . GLU A 1 239 ? 2.156 31.250 32.001 1.00 94.31 239 GLU A CA 1
ATOM 1981 C C . GLU A 1 239 ? 2.987 32.519 32.281 1.00 94.31 239 GLU A C 1
ATOM 1983 O O . GLU A 1 239 ? 3.266 33.293 31.360 1.00 94.31 239 GLU A O 1
ATOM 1988 N N . GLU A 1 240 ? 3.535 32.668 33.489 1.00 94.81 240 GLU A N 1
ATOM 1989 C CA . GLU A 1 240 ? 4.521 33.699 33.846 1.00 94.81 240 GLU A CA 1
ATOM 1990 C C . GLU A 1 240 ? 5.768 33.632 32.954 1.00 94.81 240 GLU A C 1
ATOM 1992 O O . GLU A 1 240 ? 6.183 34.645 32.394 1.00 94.81 240 GLU A O 1
ATOM 1997 N N . LYS A 1 241 ? 6.335 32.441 32.714 1.00 94.38 241 LYS A N 1
ATOM 1998 C CA . LYS A 1 241 ? 7.457 32.290 31.775 1.00 94.38 241 LYS A CA 1
ATOM 1999 C C . LYS A 1 241 ? 7.080 32.717 30.353 1.00 94.38 241 LYS A C 1
ATOM 2001 O O . LYS A 1 241 ? 7.892 33.358 29.692 1.00 94.38 241 LYS A O 1
ATOM 2006 N N . THR A 1 242 ? 5.884 32.381 29.863 1.00 93.81 242 THR A N 1
ATOM 2007 C CA . THR A 1 242 ? 5.447 32.792 28.518 1.00 93.81 242 THR A CA 1
ATOM 2008 C C . THR A 1 242 ? 5.204 34.293 28.419 1.00 93.81 242 THR A C 1
ATOM 2010 O O . THR A 1 242 ? 5.611 34.892 27.428 1.00 93.81 242 THR A O 1
ATOM 2013 N N . THR A 1 243 ? 4.632 34.927 29.445 1.00 94.94 243 THR A N 1
ATOM 2014 C CA . THR A 1 243 ? 4.425 36.384 29.464 1.00 94.94 243 THR A CA 1
ATOM 2015 C C . THR A 1 243 ? 5.741 37.146 29.620 1.00 94.94 243 THR A C 1
ATOM 2017 O O . THR A 1 243 ? 5.926 38.172 28.970 1.00 94.94 243 THR A O 1
ATOM 2020 N N . LEU A 1 244 ? 6.705 36.630 30.391 1.00 93.50 244 LEU A N 1
ATOM 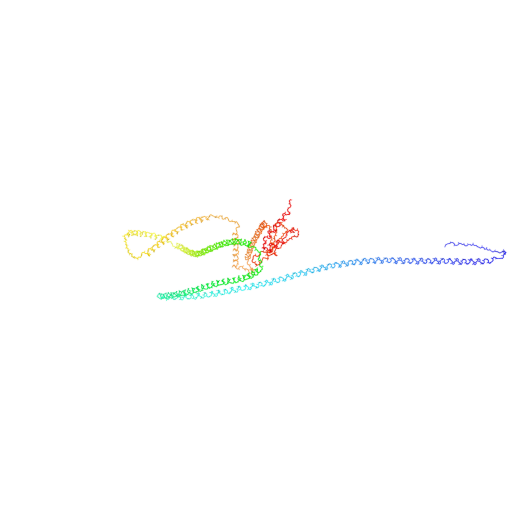2021 C CA . LEU A 1 244 ? 8.067 37.173 30.450 1.00 93.50 244 LEU A CA 1
ATOM 2022 C C . LEU A 1 244 ? 8.819 36.997 29.124 1.00 93.50 244 LEU A C 1
ATOM 2024 O O . LEU A 1 244 ? 9.471 37.938 28.684 1.00 93.50 244 LEU A O 1
ATOM 2028 N N . ALA A 1 245 ? 8.692 35.849 28.453 1.00 92.38 245 ALA A N 1
ATOM 2029 C CA . ALA A 1 245 ? 9.286 35.632 27.131 1.00 92.38 245 ALA A CA 1
ATOM 2030 C C . ALA A 1 245 ? 8.664 36.543 26.057 1.00 92.38 245 ALA A C 1
ATOM 2032 O O . ALA A 1 245 ? 9.387 37.095 25.235 1.00 92.38 245 ALA A O 1
ATOM 2033 N N . GLN A 1 246 ? 7.345 36.761 26.096 1.00 93.69 246 GLN A N 1
ATOM 2034 C CA . GLN A 1 246 ? 6.666 37.738 25.237 1.00 93.69 246 GLN A CA 1
ATOM 2035 C C . GLN A 1 246 ? 7.146 39.165 25.516 1.00 93.69 246 GLN A C 1
ATOM 2037 O O . GLN A 1 246 ? 7.443 39.891 24.574 1.00 93.69 246 GLN A O 1
ATOM 2042 N N . ARG A 1 247 ? 7.281 39.561 26.791 1.00 94.69 247 ARG A N 1
ATOM 2043 C CA . ARG A 1 247 ? 7.842 40.871 27.162 1.00 94.69 247 ARG A CA 1
ATOM 2044 C C . ARG A 1 247 ? 9.271 41.036 26.654 1.00 94.69 247 ARG A C 1
ATOM 2046 O O . ARG A 1 247 ? 9.582 42.075 26.085 1.00 94.69 247 ARG A O 1
ATOM 2053 N N . LEU A 1 248 ? 10.115 40.018 26.815 1.00 95.19 248 LEU A N 1
ATOM 2054 C CA . LEU A 1 248 ? 11.490 40.036 26.323 1.00 95.19 248 LEU A CA 1
ATOM 2055 C C . LEU A 1 248 ? 11.524 40.184 24.795 1.00 95.19 248 LEU A C 1
ATOM 2057 O O . LEU A 1 248 ? 12.190 41.088 24.311 1.00 95.19 248 LEU A O 1
ATOM 2061 N N . ALA A 1 249 ? 10.702 39.435 24.054 1.00 92.94 249 ALA A N 1
ATOM 2062 C CA . ALA A 1 249 ? 10.567 39.605 22.606 1.00 92.94 249 ALA A CA 1
ATOM 2063 C C . ALA A 1 249 ? 10.052 41.005 22.202 1.00 92.94 249 ALA A C 1
ATOM 2065 O O . ALA A 1 249 ? 10.475 41.542 21.182 1.00 92.94 249 ALA A O 1
ATOM 2066 N N . THR A 1 250 ? 9.173 41.640 22.994 1.00 94.12 250 THR A N 1
ATOM 2067 C CA . THR A 1 250 ? 8.780 43.043 22.747 1.00 94.12 250 THR A CA 1
ATOM 2068 C C . THR A 1 250 ? 9.885 44.048 23.075 1.00 94.12 250 THR A C 1
ATOM 2070 O O . THR A 1 250 ? 9.927 45.099 22.443 1.00 94.12 250 THR A O 1
ATOM 2073 N N . TYR A 1 251 ? 10.785 43.743 24.016 1.00 93.56 251 TYR A N 1
ATOM 2074 C CA . TYR A 1 251 ? 11.974 44.561 24.270 1.00 93.56 251 TYR A CA 1
ATOM 2075 C C . TYR A 1 251 ? 13.011 44.396 23.154 1.00 93.56 251 TYR A C 1
ATOM 2077 O O . TYR A 1 251 ? 13.472 45.407 22.645 1.00 93.56 251 TYR A O 1
ATOM 2085 N N . GLU A 1 252 ? 13.298 43.170 22.704 1.00 94.69 252 GLU A N 1
ATOM 2086 C CA . GLU A 1 252 ? 14.172 42.906 21.548 1.00 94.69 252 GLU A CA 1
ATOM 2087 C C . GLU A 1 252 ? 13.651 43.609 20.282 1.00 94.69 252 GLU A C 1
ATOM 2089 O O . GLU A 1 252 ? 14.411 44.271 19.579 1.00 94.69 252 GLU A O 1
ATOM 2094 N N . ALA A 1 253 ? 12.338 43.548 20.022 1.00 92.62 253 ALA A N 1
ATOM 2095 C CA . ALA A 1 253 ? 11.720 44.283 18.918 1.00 92.62 253 ALA A CA 1
ATOM 2096 C C . ALA A 1 253 ? 11.896 45.806 19.066 1.00 92.62 253 ALA A C 1
ATOM 2098 O O . ALA A 1 253 ? 12.282 46.473 18.107 1.00 92.62 253 ALA A O 1
ATOM 2099 N N . LEU A 1 254 ? 11.683 46.355 20.268 1.00 93.62 254 LEU A N 1
ATOM 2100 C CA . LEU A 1 254 ? 11.864 47.784 20.538 1.00 93.62 254 LEU A CA 1
ATOM 2101 C C . LEU A 1 254 ? 13.336 48.225 20.439 1.00 93.62 254 LEU A C 1
ATOM 2103 O O . LEU A 1 254 ? 13.602 49.346 20.013 1.00 93.62 254 LEU A O 1
ATOM 2107 N N . GLU A 1 255 ? 14.287 47.361 20.798 1.00 94.06 255 GLU A N 1
ATOM 2108 C CA . GLU A 1 255 ? 15.719 47.584 20.579 1.00 94.06 255 GLU A CA 1
ATOM 2109 C C . GLU A 1 255 ? 16.032 47.637 19.081 1.00 94.06 255 GLU A C 1
ATOM 2111 O O . GLU A 1 255 ? 16.659 48.602 18.641 1.00 94.06 255 GLU A O 1
ATOM 2116 N N . THR A 1 256 ? 15.509 46.703 18.274 1.00 93.81 256 THR A N 1
ATOM 2117 C CA . THR A 1 256 ? 15.673 46.767 16.810 1.00 93.81 256 THR A CA 1
ATOM 2118 C C . THR A 1 256 ? 15.021 48.008 16.201 1.00 93.81 256 THR A C 1
ATOM 2120 O O . THR A 1 256 ? 15.670 48.694 15.419 1.00 93.81 256 THR A O 1
ATOM 2123 N N . ASP A 1 257 ? 13.802 48.380 16.612 1.00 91.69 257 ASP A N 1
ATOM 2124 C CA . ASP A 1 257 ? 13.129 49.609 16.162 1.00 91.69 257 ASP A CA 1
ATOM 2125 C C . ASP A 1 257 ? 13.914 50.872 16.561 1.00 91.69 257 ASP A C 1
ATOM 2127 O O . ASP A 1 257 ? 13.927 51.860 15.827 1.00 91.69 257 ASP A O 1
ATOM 2131 N N . TYR A 1 258 ? 14.590 50.859 17.714 1.00 93.56 258 TYR A N 1
ATOM 2132 C CA . TYR A 1 258 ? 15.425 51.961 18.193 1.00 93.56 258 TYR A CA 1
ATOM 2133 C C . TYR A 1 258 ? 16.758 52.070 17.437 1.00 93.56 258 TYR A C 1
ATOM 2135 O O . TYR A 1 258 ? 17.209 53.184 17.156 1.00 93.56 258 TYR A O 1
ATOM 2143 N N . GLU A 1 259 ? 17.376 50.949 17.062 1.00 93.81 259 GLU A N 1
ATOM 2144 C CA . GLU A 1 259 ? 18.524 50.922 16.148 1.00 93.81 259 GLU A CA 1
ATOM 2145 C C . GLU A 1 259 ? 18.132 51.424 14.751 1.00 93.81 259 GLU A C 1
ATOM 2147 O O . GLU A 1 259 ? 18.794 52.311 14.204 1.00 93.81 259 GLU A O 1
ATOM 2152 N N . ASP A 1 260 ? 17.000 50.960 14.221 1.00 91.75 260 ASP A N 1
ATOM 2153 C CA . ASP A 1 260 ? 16.429 51.413 12.951 1.00 91.75 260 ASP A CA 1
ATOM 2154 C C . ASP A 1 260 ? 16.107 52.917 12.984 1.00 91.75 260 ASP A C 1
ATOM 2156 O O . ASP A 1 260 ? 16.401 53.655 12.040 1.00 91.75 260 ASP A O 1
ATOM 2160 N N . LEU A 1 261 ? 15.550 53.411 14.095 1.00 92.50 261 LEU A N 1
ATOM 2161 C CA . LEU A 1 261 ? 15.257 54.829 14.291 1.00 92.50 261 LEU A CA 1
ATOM 2162 C C . LEU A 1 261 ? 16.537 55.665 14.407 1.00 92.50 261 LEU A C 1
ATOM 2164 O O . LEU A 1 261 ? 16.581 56.756 13.842 1.00 92.50 261 LEU A O 1
ATOM 2168 N N . LYS A 1 262 ? 17.595 55.162 15.057 1.00 91.50 262 LYS A N 1
ATOM 2169 C CA . LYS A 1 262 ? 18.926 55.796 15.069 1.00 91.50 262 LYS A CA 1
ATOM 2170 C C . LYS A 1 262 ? 19.531 55.885 13.671 1.00 91.50 262 LYS A C 1
ATOM 2172 O O . LYS A 1 262 ? 20.024 56.947 13.301 1.00 91.50 262 LYS A O 1
ATOM 2177 N N . LEU A 1 263 ? 19.462 54.811 12.883 1.00 89.94 263 LEU A N 1
ATOM 2178 C CA . LEU A 1 263 ? 19.935 54.796 11.495 1.00 89.94 263 LEU A CA 1
ATOM 2179 C C . LEU A 1 263 ? 19.147 55.788 10.627 1.00 89.94 263 LEU A C 1
ATOM 2181 O O . LEU A 1 263 ? 19.740 56.563 9.876 1.00 89.94 263 LEU A O 1
ATOM 2185 N N . ARG A 1 264 ? 17.817 55.827 10.771 1.00 87.81 264 ARG A N 1
ATOM 2186 C CA . ARG A 1 264 ? 16.954 56.807 10.091 1.00 87.81 264 ARG A CA 1
ATOM 2187 C C . ARG A 1 264 ? 17.240 58.235 10.540 1.00 87.81 264 ARG A C 1
ATOM 2189 O O . ARG A 1 264 ? 17.234 59.123 9.696 1.00 87.81 264 ARG A O 1
ATOM 2196 N N . TYR A 1 265 ? 17.501 58.461 11.826 1.00 86.00 265 TYR A N 1
ATOM 2197 C CA . TYR A 1 265 ? 17.845 59.773 12.368 1.00 86.00 265 TYR A CA 1
ATOM 2198 C C . TYR A 1 265 ? 19.191 60.260 11.815 1.00 86.00 265 TYR A C 1
ATOM 2200 O O . TYR A 1 265 ? 19.240 61.352 11.262 1.00 86.00 265 TYR A O 1
ATOM 2208 N N . ALA A 1 266 ? 20.234 59.424 11.815 1.00 83.56 266 ALA A N 1
ATOM 2209 C CA . ALA A 1 266 ? 21.521 59.746 11.191 1.00 83.56 266 ALA A CA 1
ATOM 2210 C C . ALA A 1 266 ? 21.386 60.026 9.678 1.00 83.56 266 ALA A C 1
ATOM 2212 O O . ALA A 1 266 ? 21.946 60.994 9.164 1.00 83.56 266 ALA A O 1
ATOM 2213 N N . ALA A 1 267 ? 20.576 59.237 8.963 1.00 82.12 267 ALA A N 1
ATOM 2214 C CA . ALA A 1 267 ? 20.272 59.478 7.552 1.00 82.12 267 ALA A CA 1
ATOM 2215 C C . ALA A 1 267 ? 19.430 60.752 7.319 1.00 82.12 267 ALA A C 1
ATOM 2217 O O . ALA A 1 267 ? 19.507 61.347 6.244 1.00 82.12 267 ALA A O 1
ATOM 2218 N N . MET A 1 268 ? 18.621 61.178 8.294 1.00 79.25 268 MET A N 1
ATOM 2219 C CA . MET A 1 268 ? 17.893 62.449 8.255 1.00 79.25 268 MET A CA 1
ATOM 2220 C C . MET A 1 268 ? 18.785 63.638 8.617 1.00 79.25 268 MET A C 1
ATOM 2222 O O . MET A 1 268 ? 18.633 64.676 7.990 1.00 79.25 268 MET A O 1
ATOM 2226 N N . GLU A 1 269 ? 19.740 63.506 9.541 1.00 80.00 269 GLU A N 1
ATOM 2227 C CA . GLU A 1 269 ? 20.753 64.539 9.800 1.00 80.00 269 GLU A CA 1
ATOM 2228 C C . GLU A 1 269 ? 21.644 64.761 8.573 1.00 80.00 269 GLU A C 1
ATOM 2230 O O . GLU A 1 269 ? 21.869 65.907 8.188 1.00 80.00 269 GLU A O 1
ATOM 2235 N N . GLN A 1 270 ? 22.051 63.688 7.885 1.00 73.69 270 GLN A N 1
ATOM 2236 C CA . GLN A 1 270 ? 22.741 63.793 6.596 1.00 73.69 270 GLN A CA 1
ATOM 2237 C C . GLN A 1 270 ? 21.888 64.561 5.569 1.00 73.69 270 GLN A C 1
ATOM 2239 O O . GLN A 1 270 ? 22.347 65.542 4.991 1.00 73.69 270 GLN A O 1
ATOM 2244 N N . LYS A 1 271 ? 20.609 64.190 5.409 1.00 72.62 271 LYS A N 1
ATOM 2245 C CA . LYS A 1 271 ? 19.679 64.881 4.494 1.00 72.62 271 LYS A CA 1
ATOM 2246 C C . LYS A 1 271 ? 19.359 66.320 4.898 1.00 72.62 271 LYS A C 1
ATOM 2248 O O . LYS A 1 271 ? 19.095 67.127 4.019 1.00 72.62 271 LYS A O 1
ATOM 2253 N N . MET A 1 272 ? 19.366 66.645 6.190 1.00 63.50 272 MET A N 1
ATOM 2254 C CA . MET A 1 272 ? 19.215 68.010 6.710 1.00 63.50 272 MET A CA 1
ATOM 2255 C C . MET A 1 272 ? 20.452 68.860 6.404 1.00 63.50 272 MET A C 1
ATOM 2257 O O . MET A 1 272 ? 20.302 70.034 6.077 1.00 63.50 272 MET A O 1
ATOM 2261 N N . GLY A 1 273 ? 21.652 68.271 6.448 1.00 63.12 273 GLY A N 1
ATOM 2262 C CA . GLY A 1 273 ? 22.878 68.903 5.951 1.00 63.12 273 GLY A CA 1
ATOM 2263 C C . GLY A 1 273 ? 22.848 69.158 4.438 1.00 63.12 273 GLY A C 1
ATOM 2264 O O . GLY A 1 273 ? 23.331 70.191 3.984 1.00 63.12 273 GLY A O 1
ATOM 2265 N N . ASP A 1 274 ? 22.213 68.259 3.681 1.00 59.03 274 ASP A N 1
ATOM 2266 C CA . ASP A 1 274 ? 22.076 68.332 2.221 1.00 59.03 274 ASP A CA 1
ATOM 2267 C C . ASP A 1 274 ? 20.822 69.100 1.730 1.00 59.03 274 ASP A C 1
ATOM 2269 O O . ASP A 1 274 ? 20.568 69.133 0.524 1.00 59.03 274 ASP A O 1
ATOM 2273 N N . TRP A 1 275 ? 20.008 69.710 2.607 1.00 56.59 275 TRP A N 1
ATOM 2274 C CA . TRP A 1 275 ? 18.720 70.313 2.215 1.00 56.59 275 TRP A CA 1
ATOM 2275 C C . TRP A 1 275 ? 18.846 71.803 1.828 1.00 56.59 275 TRP A C 1
ATOM 2277 O O . TRP A 1 275 ? 18.984 72.660 2.706 1.00 56.59 275 TRP A O 1
ATOM 2287 N N . PRO A 1 276 ? 18.717 72.185 0.539 1.00 52.19 276 PRO A N 1
ATOM 2288 C CA . PRO A 1 276 ? 18.667 73.590 0.157 1.00 52.19 276 PRO A CA 1
ATOM 2289 C C . PRO A 1 276 ? 17.290 74.179 0.489 1.00 52.19 276 PRO A C 1
ATOM 2291 O O . PRO A 1 276 ? 16.270 73.809 -0.098 1.00 52.19 276 PRO A O 1
ATOM 2294 N N . ILE A 1 277 ? 17.248 75.140 1.413 1.00 55.62 277 ILE A N 1
ATOM 2295 C CA . ILE A 1 277 ? 16.030 75.897 1.730 1.00 55.62 277 ILE A CA 1
ATOM 2296 C C . ILE A 1 277 ? 15.750 76.874 0.575 1.00 55.62 277 ILE A C 1
ATOM 2298 O O . ILE A 1 277 ? 16.369 77.933 0.486 1.00 55.62 277 ILE A O 1
ATOM 2302 N N . SER A 1 278 ? 14.838 76.514 -0.337 1.00 50.94 278 SER A N 1
ATOM 2303 C CA . SER A 1 278 ? 14.496 77.355 -1.501 1.00 50.94 278 SER A CA 1
ATOM 2304 C C . SER A 1 278 ? 13.044 77.258 -2.004 1.00 50.94 278 SER A C 1
ATOM 2306 O O . SER A 1 278 ? 12.760 77.657 -3.129 1.00 50.94 278 SER A O 1
ATOM 2308 N N . ASP A 1 279 ? 12.105 76.789 -1.174 1.00 53.88 279 ASP A N 1
ATOM 2309 C CA . ASP A 1 279 ? 10.666 76.771 -1.499 1.00 53.88 279 ASP A CA 1
ATOM 2310 C C . ASP A 1 279 ? 9.892 77.822 -0.677 1.00 53.88 279 ASP A C 1
ATOM 2312 O O . ASP A 1 279 ? 10.084 77.966 0.531 1.00 53.88 279 ASP A O 1
ATOM 2316 N N . SER A 1 280 ? 8.991 78.563 -1.333 1.00 59.72 280 SER A N 1
ATOM 2317 C CA . SER A 1 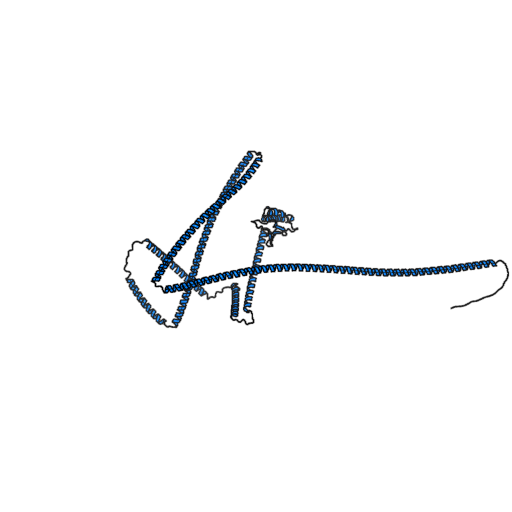280 ? 8.254 79.684 -0.725 1.00 59.72 280 SER A CA 1
ATOM 2318 C C . SER A 1 280 ? 7.241 79.229 0.351 1.00 59.72 280 SER A C 1
ATOM 2320 O O . SER A 1 280 ? 6.528 78.240 0.125 1.00 59.72 280 SER A O 1
ATOM 2322 N N . PRO A 1 281 ? 7.079 79.956 1.482 1.00 63.19 281 PRO A N 1
ATOM 2323 C CA . PRO A 1 281 ? 6.205 79.553 2.595 1.00 63.19 281 PRO A CA 1
ATOM 2324 C C . PRO A 1 281 ? 4.738 79.275 2.231 1.00 63.19 281 PRO A C 1
ATOM 2326 O O . PRO A 1 281 ? 4.119 78.391 2.820 1.00 63.19 281 PRO A O 1
ATOM 2329 N N . ALA A 1 282 ? 4.175 79.974 1.239 1.00 67.06 282 ALA A N 1
ATOM 2330 C CA . ALA A 1 282 ? 2.784 79.767 0.816 1.00 67.06 282 ALA A CA 1
ATOM 2331 C C . ALA A 1 282 ? 2.553 78.363 0.219 1.00 67.06 282 ALA A C 1
ATOM 2333 O O . ALA A 1 282 ? 1.536 77.718 0.478 1.00 67.06 282 ALA A O 1
ATOM 2334 N N . THR A 1 283 ? 3.531 77.851 -0.533 1.00 66.75 283 THR A N 1
ATOM 2335 C CA . THR A 1 283 ? 3.525 76.484 -1.076 1.00 66.75 283 THR A CA 1
ATOM 2336 C C . THR A 1 283 ? 3.637 75.425 0.017 1.00 66.75 283 THR A C 1
ATOM 2338 O O . THR A 1 283 ? 3.076 74.341 -0.132 1.00 66.75 283 THR A O 1
ATOM 2341 N N . ILE A 1 284 ? 4.330 75.731 1.118 1.00 71.38 284 ILE A N 1
ATOM 2342 C CA . ILE A 1 284 ? 4.441 74.842 2.281 1.00 71.38 284 ILE A CA 1
ATOM 2343 C C . ILE A 1 284 ? 3.098 74.787 3.017 1.00 71.38 284 ILE A C 1
ATOM 2345 O O . ILE A 1 284 ? 2.588 73.698 3.251 1.00 71.38 284 ILE A O 1
ATOM 2349 N N . LEU A 1 285 ? 2.462 75.932 3.289 1.00 77.50 285 LEU A N 1
ATOM 2350 C CA . LEU A 1 285 ? 1.177 75.991 4.001 1.00 77.50 285 LEU A CA 1
ATOM 2351 C C . LEU A 1 285 ? 0.040 75.256 3.259 1.00 77.50 285 LEU A C 1
ATOM 2353 O O . LEU A 1 285 ? -0.751 74.538 3.875 1.00 77.50 285 LEU A O 1
ATOM 2357 N N . ASN A 1 286 ? -0.006 75.365 1.928 1.00 77.25 286 ASN A N 1
ATOM 2358 C CA . ASN A 1 286 ? -0.969 74.626 1.104 1.00 77.25 286 ASN A CA 1
ATOM 2359 C C . ASN A 1 286 ? -0.686 73.111 1.079 1.00 77.25 286 ASN A C 1
ATOM 2361 O O . ASN A 1 286 ? -1.622 72.314 1.061 1.00 77.25 286 ASN A O 1
ATOM 2365 N N . LYS A 1 287 ? 0.589 72.692 1.128 1.00 78.81 287 LYS A N 1
ATOM 2366 C CA . LYS A 1 287 ? 0.956 71.276 1.304 1.00 78.81 287 LYS A CA 1
ATOM 2367 C C . LYS A 1 287 ? 0.573 70.778 2.707 1.00 78.81 287 LYS A C 1
ATOM 2369 O O . LYS A 1 287 ? 0.034 69.683 2.813 1.00 78.81 287 LYS A O 1
ATOM 2374 N N . CYS A 1 288 ? 0.774 71.575 3.761 1.00 79.12 288 CYS A N 1
ATOM 2375 C CA . CYS A 1 288 ? 0.395 71.222 5.134 1.00 79.12 288 CYS A CA 1
ATOM 2376 C C . CYS A 1 288 ? -1.120 71.043 5.300 1.00 79.12 288 CYS A C 1
ATOM 2378 O O . CYS A 1 288 ? -1.545 70.001 5.781 1.00 79.12 288 CYS A O 1
ATOM 2380 N N . SER A 1 289 ? -1.942 71.986 4.832 1.00 82.31 289 SER A N 1
ATOM 2381 C CA . SER A 1 289 ? -3.411 71.868 4.921 1.00 82.31 289 SER A CA 1
ATOM 2382 C C . SER A 1 289 ? -3.975 70.710 4.080 1.00 82.31 289 SER A C 1
ATOM 2384 O O . SER A 1 289 ? -4.900 70.015 4.509 1.00 82.31 289 SER A O 1
ATOM 2386 N N . ALA A 1 290 ? -3.381 70.425 2.914 1.00 81.94 290 ALA A N 1
ATOM 2387 C CA . ALA A 1 290 ? -3.694 69.217 2.152 1.00 81.94 290 ALA A CA 1
ATOM 2388 C C . ALA A 1 290 ? -3.322 67.940 2.931 1.00 81.94 290 ALA A C 1
ATOM 2390 O O . ALA A 1 290 ? -4.131 67.012 3.013 1.00 81.94 290 ALA A O 1
ATOM 2391 N N . LEU A 1 291 ? -2.138 67.903 3.555 1.00 85.38 291 LEU A N 1
ATOM 2392 C CA . LEU A 1 291 ? -1.699 66.787 4.394 1.00 85.38 291 LEU A CA 1
ATOM 2393 C C . LEU A 1 291 ? -2.614 66.591 5.612 1.00 85.38 291 LEU A C 1
ATOM 2395 O O . LEU A 1 291 ? -3.043 65.467 5.848 1.00 85.38 291 LEU A O 1
ATOM 2399 N N . GLU A 1 292 ? -2.996 67.651 6.325 1.00 89.44 292 GLU A N 1
ATOM 2400 C CA . GLU A 1 292 ? -3.950 67.612 7.447 1.00 89.44 292 GLU A CA 1
ATOM 2401 C C . GLU A 1 292 ? -5.306 67.021 7.035 1.00 89.44 292 GLU A C 1
ATOM 2403 O O . GLU A 1 292 ? -5.845 66.151 7.729 1.00 89.44 292 GLU A O 1
ATOM 2408 N N . SER A 1 293 ? -5.829 67.419 5.869 1.00 87.19 293 SER A N 1
ATOM 2409 C CA . SER A 1 293 ? -7.058 66.844 5.311 1.00 87.19 293 SER A CA 1
ATOM 2410 C C . SER A 1 293 ? -6.899 65.350 5.009 1.00 87.19 293 SER A C 1
ATOM 2412 O O . SER A 1 293 ? -7.737 64.545 5.423 1.00 87.19 293 SER A O 1
ATOM 2414 N N . THR A 1 294 ? -5.799 64.941 4.363 1.00 90.31 294 THR A N 1
ATOM 2415 C CA . THR A 1 294 ? -5.540 63.512 4.103 1.00 90.31 294 THR A CA 1
ATOM 2416 C C . THR A 1 294 ? -5.331 62.709 5.386 1.00 90.31 294 THR A C 1
ATOM 2418 O O . THR A 1 294 ? -5.808 61.581 5.472 1.00 90.31 294 THR A O 1
ATOM 2421 N N . ASN A 1 295 ? -4.695 63.286 6.407 1.00 88.25 295 ASN A N 1
ATOM 2422 C CA . ASN A 1 295 ? -4.449 62.626 7.685 1.00 88.25 295 ASN A CA 1
ATOM 2423 C C . ASN A 1 295 ? -5.762 62.431 8.460 1.00 88.25 295 ASN A C 1
ATOM 2425 O O . ASN A 1 295 ? -6.031 61.342 8.955 1.00 88.25 295 ASN A O 1
ATOM 2429 N N . SER A 1 296 ? -6.653 63.428 8.446 1.00 89.12 296 SER A N 1
ATOM 2430 C CA . SER A 1 296 ? -8.011 63.306 8.997 1.00 89.12 296 SER A CA 1
ATOM 2431 C C . SER A 1 296 ? -8.825 62.209 8.293 1.00 89.12 296 SER A C 1
ATOM 2433 O O . SER A 1 296 ? -9.483 61.405 8.950 1.00 89.12 296 SER A O 1
ATOM 2435 N N . GLN A 1 297 ? -8.736 62.112 6.961 1.00 91.81 297 GLN A N 1
ATOM 2436 C CA . GLN A 1 297 ? -9.385 61.039 6.193 1.00 91.81 297 GLN A CA 1
ATOM 2437 C C . GLN A 1 297 ? -8.781 59.653 6.479 1.00 91.81 297 GLN A C 1
ATOM 2439 O O . GLN A 1 297 ? -9.506 58.657 6.493 1.00 91.81 297 GLN A O 1
ATOM 2444 N N . LEU A 1 298 ? -7.464 59.562 6.692 1.00 92.75 298 LEU A N 1
ATOM 2445 C CA . LEU A 1 298 ? -6.788 58.316 7.061 1.00 92.75 298 LEU A CA 1
ATOM 2446 C C . LEU A 1 298 ? -7.143 57.878 8.485 1.00 92.75 298 LEU A C 1
ATOM 2448 O O . LEU A 1 298 ? -7.407 56.696 8.687 1.00 92.75 298 LEU A O 1
ATOM 2452 N N . LEU A 1 299 ? -7.239 58.808 9.439 1.00 96.06 299 LEU A N 1
ATOM 2453 C CA . LEU A 1 299 ? -7.706 58.535 10.800 1.00 96.06 299 LEU A CA 1
ATOM 2454 C C . LEU A 1 299 ? -9.147 58.010 10.801 1.00 96.06 299 LEU A C 1
ATOM 2456 O O . LEU A 1 299 ? -9.392 56.949 11.365 1.00 96.06 299 LEU A O 1
ATOM 2460 N N . GLN A 1 300 ? -10.071 58.654 10.077 1.00 93.81 300 GLN A N 1
ATOM 2461 C CA . GLN A 1 300 ? -11.448 58.158 9.927 1.00 93.81 300 GLN A CA 1
ATOM 2462 C C . GLN A 1 300 ? -11.504 56.752 9.305 1.00 93.81 300 GLN A C 1
ATOM 2464 O O . GLN A 1 300 ? -12.253 55.891 9.767 1.00 93.81 300 GLN A O 1
ATOM 2469 N N . LYS A 1 301 ? -10.687 56.475 8.279 1.00 93.88 301 LYS A N 1
ATOM 2470 C CA . LYS A 1 301 ? -10.570 55.124 7.699 1.00 93.88 301 LYS A CA 1
ATOM 2471 C C . LYS A 1 301 ? -10.014 54.116 8.705 1.00 93.88 301 LYS A C 1
ATOM 2473 O O . LYS A 1 301 ? -10.510 52.997 8.765 1.00 93.88 301 LYS A O 1
ATOM 2478 N N . HIS A 1 302 ? -9.019 54.502 9.499 1.00 93.25 302 HIS A N 1
ATOM 2479 C CA . HIS A 1 302 ? -8.420 53.647 10.519 1.00 93.25 302 HIS A CA 1
ATOM 2480 C C . HIS A 1 302 ? -9.395 53.348 11.669 1.00 93.25 302 HIS A C 1
ATOM 2482 O O . HIS A 1 302 ? -9.473 52.210 12.123 1.00 93.25 302 HIS A O 1
ATOM 2488 N N . GLU A 1 303 ? -10.190 54.326 12.107 1.00 95.25 303 GLU A N 1
ATOM 2489 C CA . GLU A 1 303 ? -11.265 54.127 13.086 1.00 95.25 303 GLU A CA 1
ATOM 2490 C C . GLU A 1 303 ? -12.363 53.202 12.547 1.00 95.25 303 GLU A C 1
ATOM 2492 O O . GLU A 1 303 ? -12.770 52.272 13.243 1.00 95.25 303 GLU A O 1
ATOM 2497 N N . ASN A 1 304 ? -12.782 53.376 11.290 1.00 95.00 304 ASN A N 1
ATOM 2498 C CA . ASN A 1 304 ? -13.746 52.481 10.644 1.00 95.00 304 ASN A CA 1
ATOM 2499 C C . ASN A 1 304 ? -13.217 51.040 10.552 1.00 95.00 304 ASN A C 1
ATOM 2501 O O . ASN A 1 304 ? -13.894 50.120 11.010 1.00 95.00 304 ASN A O 1
ATOM 2505 N N . LEU A 1 305 ? -11.985 50.842 10.069 1.00 93.12 305 LEU A N 1
ATOM 2506 C CA . LEU A 1 305 ? -11.340 49.523 10.012 1.00 93.12 305 LEU A CA 1
ATOM 2507 C C . LEU A 1 305 ? -11.163 48.899 11.404 1.00 93.12 305 LEU A C 1
ATOM 2509 O O . LEU A 1 305 ? -11.341 47.695 11.568 1.00 93.12 305 LEU A O 1
ATOM 2513 N N . ARG A 1 306 ? -10.857 49.701 12.432 1.00 96.38 306 ARG A N 1
ATOM 2514 C CA . ARG A 1 306 ? -10.771 49.235 13.824 1.00 96.38 306 ARG A CA 1
ATOM 2515 C C . ARG A 1 306 ? -12.133 48.788 14.361 1.00 96.38 306 ARG A C 1
ATOM 2517 O O . ARG A 1 306 ? -12.200 47.787 15.069 1.00 96.38 306 ARG A O 1
ATOM 2524 N N . ASN A 1 307 ? -13.206 49.493 14.009 1.00 95.38 307 ASN A N 1
ATOM 2525 C CA . ASN A 1 307 ? -14.574 49.131 14.382 1.00 95.38 307 ASN A CA 1
ATOM 2526 C C . ASN A 1 307 ? -15.057 47.866 13.647 1.00 95.38 307 ASN A C 1
ATOM 2528 O O . ASN A 1 307 ? -15.713 47.021 14.253 1.00 95.38 307 ASN A O 1
ATOM 2532 N N . GLU A 1 308 ? -14.703 47.694 12.372 1.00 94.94 308 GLU A N 1
ATOM 2533 C CA . GLU A 1 308 ? -14.946 46.458 11.612 1.00 94.94 308 GLU A CA 1
ATOM 2534 C C . GLU A 1 308 ? -14.154 45.273 12.187 1.00 94.94 308 GLU A C 1
ATOM 2536 O O . GLU A 1 308 ? -14.714 44.197 12.406 1.00 94.94 308 GLU A O 1
ATOM 2541 N N . LEU A 1 309 ? -12.880 45.478 12.533 1.00 93.12 309 LEU A N 1
ATOM 2542 C CA . LEU A 1 309 ? -12.060 44.468 13.201 1.00 93.12 309 LEU A CA 1
ATOM 2543 C C . LEU A 1 309 ? -12.661 44.065 14.559 1.00 93.12 309 LEU A C 1
ATOM 2545 O O . LEU A 1 309 ? -12.781 42.877 14.839 1.00 93.12 309 LEU A O 1
ATOM 2549 N N . ALA A 1 310 ? -13.109 45.022 15.376 1.00 95.31 310 ALA A N 1
ATOM 2550 C CA . ALA A 1 310 ? -13.763 44.729 16.653 1.00 95.31 310 ALA A CA 1
ATOM 2551 C C . ALA A 1 310 ? -15.079 43.941 16.480 1.00 95.31 310 ALA A C 1
ATOM 2553 O O . ALA A 1 310 ? -15.350 43.020 17.249 1.00 95.31 310 ALA A O 1
ATOM 2554 N N . ARG A 1 311 ? -15.878 44.250 15.445 1.00 95.69 311 ARG A N 1
ATOM 2555 C CA . ARG A 1 311 ? -17.095 43.486 15.108 1.00 95.69 311 ARG A CA 1
ATOM 2556 C C . ARG A 1 311 ? -16.773 42.052 14.700 1.00 95.69 311 ARG A C 1
ATOM 2558 O O . ARG A 1 311 ? -17.335 41.128 15.277 1.00 95.69 311 ARG A O 1
ATOM 2565 N N . THR A 1 312 ? -15.831 41.855 13.778 1.00 92.12 312 THR A N 1
ATOM 2566 C CA . THR A 1 312 ? -15.426 40.503 13.349 1.00 92.12 312 THR A CA 1
ATOM 2567 C C . THR A 1 312 ? -14.797 39.692 14.486 1.00 92.12 312 THR A C 1
ATOM 2569 O O . THR A 1 312 ? -15.029 38.490 14.579 1.00 92.12 312 THR A O 1
ATOM 2572 N N . GLN A 1 313 ? -14.067 40.330 15.409 1.00 95.00 313 GLN A N 1
ATOM 2573 C CA . GLN A 1 313 ? -13.573 39.681 16.629 1.00 95.00 313 GLN A CA 1
ATOM 2574 C C . GLN A 1 313 ? -14.717 39.219 17.544 1.00 95.00 313 GLN A C 1
ATOM 2576 O O . GLN A 1 313 ? -14.683 38.081 18.012 1.00 95.00 313 GLN A O 1
ATOM 2581 N N . GLN A 1 314 ? -15.748 40.046 17.754 1.00 95.44 314 GLN A N 1
ATOM 2582 C CA . GLN A 1 314 ? -16.932 39.643 18.522 1.00 95.44 314 GLN A CA 1
ATOM 2583 C C . GLN A 1 314 ? -17.686 38.491 17.839 1.00 95.44 314 GLN A C 1
ATOM 2585 O O . GLN A 1 314 ? -18.032 37.515 18.498 1.00 95.44 314 GLN A O 1
ATOM 2590 N N . GLU A 1 315 ? -17.878 38.550 16.519 1.00 95.56 315 GLU A N 1
ATOM 2591 C CA . GLU A 1 315 ? -18.503 37.468 15.745 1.00 95.56 315 GLU A CA 1
ATOM 2592 C C . GLU A 1 315 ? -17.720 36.150 15.855 1.00 95.56 315 GLU A C 1
ATOM 2594 O O . GLU A 1 315 ? -18.321 35.085 15.992 1.00 95.56 315 GLU A O 1
ATOM 2599 N N . VAL A 1 316 ? -16.382 36.198 15.859 1.00 92.94 316 VAL A N 1
ATOM 2600 C CA . VAL A 1 316 ? -15.534 35.016 16.080 1.00 92.94 316 VAL A CA 1
ATOM 2601 C C . VAL A 1 316 ? -15.720 34.443 17.488 1.00 92.94 316 VAL A C 1
ATOM 2603 O O . VAL A 1 316 ? -15.843 33.225 17.617 1.00 92.94 316 VAL A O 1
ATOM 2606 N N . VAL A 1 317 ? -15.796 35.276 18.530 1.00 96.56 317 VAL A N 1
ATOM 2607 C CA . VAL A 1 317 ? -16.068 34.821 19.909 1.00 96.56 317 VAL A CA 1
ATOM 2608 C C . VAL A 1 317 ? -17.466 34.200 20.022 1.00 96.56 317 VAL A C 1
ATOM 2610 O O . VAL A 1 317 ? -17.616 33.117 20.592 1.00 96.56 317 VAL A O 1
ATOM 2613 N N . ASP A 1 318 ? -18.479 34.814 19.409 1.00 96.00 318 ASP A N 1
ATOM 2614 C CA . ASP A 1 318 ? -19.855 34.305 19.372 1.00 96.00 318 ASP A CA 1
ATOM 2615 C C . ASP A 1 318 ? -19.983 32.993 18.575 1.00 96.00 318 ASP A C 1
ATOM 2617 O O . ASP A 1 318 ? -20.856 32.169 18.855 1.00 96.00 318 ASP A O 1
ATOM 2621 N N . LEU A 1 319 ? -19.141 32.779 17.560 1.00 93.25 319 LEU A N 1
ATOM 2622 C CA . LEU A 1 319 ? -19.060 31.513 16.826 1.00 93.25 319 LEU A CA 1
ATOM 2623 C C . LEU A 1 319 ? -18.301 30.442 17.619 1.00 93.25 319 LEU A C 1
ATOM 2625 O O . LEU A 1 319 ? -18.701 29.278 17.591 1.00 93.25 319 LEU A O 1
ATOM 2629 N N . GLN A 1 320 ? -17.252 30.813 18.358 1.00 95.00 320 GLN A N 1
ATOM 2630 C CA . GLN A 1 320 ? -16.511 29.901 19.235 1.00 95.00 320 GLN A CA 1
ATOM 2631 C C . GLN A 1 320 ? -17.371 29.400 20.403 1.00 95.00 320 GLN A C 1
ATOM 2633 O O . GLN A 1 320 ? -17.354 28.203 20.690 1.00 95.00 320 GLN A O 1
ATOM 2638 N N . SER A 1 321 ? -18.175 30.264 21.032 1.00 95.38 321 SER A N 1
ATOM 2639 C CA . SER A 1 321 ? -19.102 29.855 22.097 1.00 95.38 321 SER A CA 1
ATOM 2640 C C . SER A 1 321 ? -20.197 28.917 21.574 1.00 95.38 321 SER A C 1
ATOM 2642 O O . SER A 1 321 ? -20.417 27.853 22.151 1.00 95.38 321 SER A O 1
ATOM 2644 N N . LYS A 1 322 ? -20.803 29.223 20.417 1.00 95.12 322 LYS A N 1
ATOM 2645 C CA . LYS A 1 322 ? -21.763 28.328 19.737 1.00 95.12 322 LYS A CA 1
ATOM 2646 C C . LYS A 1 322 ? -21.144 26.986 19.337 1.00 95.12 322 LYS A C 1
ATOM 2648 O O . LYS A 1 322 ? -21.817 25.957 19.420 1.00 95.12 322 LYS A O 1
ATOM 2653 N N . LEU A 1 323 ? -19.878 26.974 18.913 1.00 91.44 323 LEU A N 1
ATOM 2654 C CA . LEU A 1 323 ? -19.149 25.745 18.597 1.00 91.44 323 LEU A CA 1
ATOM 2655 C C . LEU A 1 323 ? -18.925 24.892 19.854 1.00 91.44 323 LEU A C 1
ATOM 2657 O O . LEU A 1 323 ? -19.143 23.682 19.801 1.00 91.44 323 LEU A O 1
ATOM 2661 N N . LEU A 1 324 ? -18.554 25.516 20.977 1.00 94.50 324 LEU A N 1
ATOM 2662 C CA . LEU A 1 324 ? -18.393 24.847 22.268 1.00 94.50 324 LEU A CA 1
ATOM 2663 C C . LEU A 1 324 ? -19.725 24.256 22.758 1.00 94.50 324 LEU A C 1
ATOM 2665 O O . LEU A 1 324 ? -19.797 23.053 22.993 1.00 94.50 324 LEU A O 1
ATOM 2669 N N . GLU A 1 325 ? -20.807 25.043 22.779 1.00 95.69 325 GLU A N 1
ATOM 2670 C CA . GLU A 1 325 ? -22.153 24.552 23.119 1.00 95.69 325 GLU A CA 1
ATOM 2671 C C . GLU A 1 325 ? -22.594 23.382 22.227 1.00 95.69 325 GLU A C 1
ATOM 2673 O O . GLU A 1 325 ? -23.207 22.421 22.697 1.00 95.69 325 GLU A O 1
ATOM 2678 N N . SER A 1 326 ? -22.312 23.452 20.922 1.00 91.56 326 SER A N 1
ATOM 2679 C CA . SER A 1 326 ? -22.638 22.369 19.994 1.00 91.56 326 SER A CA 1
ATOM 2680 C C . SER A 1 326 ? -21.802 21.117 20.262 1.00 91.56 326 SER A C 1
ATOM 2682 O O . SER A 1 326 ? -22.315 20.008 20.107 1.00 91.56 326 SER A O 1
ATOM 2684 N N . ASN A 1 327 ? -20.537 21.266 20.654 1.00 93.31 327 ASN A N 1
ATOM 2685 C CA . ASN A 1 327 ? -19.671 20.151 21.021 1.00 93.31 327 ASN A CA 1
ATOM 2686 C C . ASN A 1 327 ? -20.139 19.492 22.329 1.00 93.31 327 ASN A C 1
ATOM 2688 O O . ASN A 1 327 ? -20.268 18.271 22.377 1.00 93.31 327 ASN A O 1
ATOM 2692 N N . ASP A 1 328 ? -20.509 20.280 23.338 1.00 94.19 328 ASP A N 1
ATOM 2693 C CA . ASP A 1 328 ? -21.039 19.781 24.614 1.00 94.19 328 ASP A CA 1
ATOM 2694 C C . ASP A 1 328 ? -22.399 19.085 24.442 1.00 94.19 328 ASP A C 1
ATOM 2696 O O . ASP A 1 328 ? -22.667 18.040 25.039 1.00 94.19 328 ASP A O 1
ATOM 2700 N N . ARG A 1 329 ? -23.253 19.584 23.538 1.00 94.81 329 ARG A N 1
ATOM 2701 C CA . ARG A 1 329 ? -24.474 18.870 23.127 1.00 94.81 329 ARG A CA 1
ATOM 2702 C C . ARG A 1 329 ? -24.150 17.555 22.414 1.00 94.81 329 ARG A C 1
ATOM 2704 O O . ARG A 1 329 ? -24.833 16.561 22.651 1.00 94.81 329 ARG A O 1
ATOM 2711 N N . GLN A 1 330 ? -23.114 17.507 21.572 1.00 89.12 330 GLN A N 1
ATOM 2712 C CA . GLN A 1 330 ? -22.690 16.264 20.918 1.00 89.12 330 GLN A CA 1
ATOM 2713 C C . GLN A 1 330 ? -22.101 15.244 21.901 1.00 89.12 330 GLN A C 1
ATOM 2715 O O . GLN A 1 330 ? -22.398 14.056 21.768 1.00 89.12 330 GLN A O 1
ATOM 2720 N N . THR A 1 331 ? -21.298 15.657 22.884 1.00 92.38 331 THR A N 1
ATOM 2721 C CA . THR A 1 331 ? -20.766 14.741 23.908 1.00 92.38 331 THR A CA 1
ATOM 2722 C C . THR A 1 331 ? -21.890 14.210 24.797 1.00 92.38 331 THR A C 1
ATOM 2724 O O . THR A 1 331 ? -21.982 12.996 24.971 1.00 92.38 331 THR A O 1
ATOM 2727 N N . ALA A 1 332 ? -22.817 15.065 25.241 1.00 94.12 332 ALA A N 1
ATOM 2728 C CA . ALA A 1 332 ? -23.988 14.664 26.025 1.00 94.12 332 ALA A CA 1
ATOM 2729 C C . ALA A 1 332 ? -24.976 13.759 25.259 1.00 94.12 332 ALA A C 1
ATOM 2731 O O . ALA A 1 332 ? -25.677 12.948 25.865 1.00 94.12 332 ALA A O 1
ATOM 2732 N N . LEU A 1 333 ? -25.059 13.871 23.928 1.00 92.88 333 LEU A N 1
ATOM 2733 C CA . LEU A 1 333 ? -25.826 12.931 23.102 1.00 92.88 333 LEU A CA 1
ATOM 2734 C C . LEU A 1 333 ? -25.087 11.598 22.916 1.00 92.88 333 LEU A C 1
ATOM 2736 O O . LEU A 1 333 ? -25.727 10.549 22.942 1.00 92.88 333 LEU A O 1
ATOM 2740 N N . LYS A 1 334 ? -23.753 11.610 22.783 1.00 93.50 334 LYS A N 1
ATOM 2741 C CA . LYS A 1 334 ? -22.935 10.386 22.704 1.00 93.50 334 LYS A CA 1
ATOM 2742 C C . LYS A 1 334 ? -22.965 9.579 24.004 1.00 93.50 334 LYS A C 1
ATOM 2744 O O . LYS A 1 334 ? -23.050 8.355 23.931 1.00 93.50 334 LYS A O 1
ATOM 2749 N N . THR A 1 335 ? -22.936 10.223 25.174 1.00 94.12 335 THR A N 1
ATOM 2750 C CA . THR A 1 335 ? -23.070 9.513 26.460 1.00 94.12 335 THR A CA 1
ATOM 2751 C C . THR A 1 335 ? -24.447 8.870 26.592 1.00 94.12 335 THR A C 1
ATOM 2753 O O . THR A 1 335 ? -24.517 7.671 26.839 1.00 94.12 335 THR A O 1
ATOM 2756 N N . LYS A 1 336 ? -25.529 9.603 26.297 1.00 95.56 336 LYS A N 1
ATOM 2757 C CA . LYS A 1 336 ? -26.901 9.059 26.290 1.00 95.56 336 LYS A CA 1
ATOM 2758 C C . LYS A 1 336 ? -27.098 7.909 25.299 1.00 95.56 336 LYS A C 1
ATOM 2760 O O . LYS A 1 336 ? -27.842 6.977 25.593 1.00 95.56 336 LYS A O 1
ATOM 2765 N N . LEU A 1 337 ? -26.449 7.960 24.133 1.00 93.62 337 LEU A N 1
ATOM 2766 C CA . LEU A 1 337 ? -26.481 6.862 23.165 1.00 93.62 337 LEU A CA 1
ATOM 2767 C C . LEU A 1 337 ? -25.772 5.619 23.724 1.00 93.62 337 LEU A C 1
ATOM 2769 O O . LEU A 1 337 ? -26.365 4.548 23.740 1.00 93.62 337 LEU A O 1
ATOM 2773 N N . SER A 1 338 ? -24.568 5.788 24.281 1.00 92.00 338 SER A N 1
ATOM 2774 C CA . SER A 1 338 ? -23.820 4.714 24.951 1.00 92.00 338 SER A CA 1
ATOM 2775 C C . SER A 1 338 ? -24.613 4.092 26.109 1.00 92.00 338 SER A C 1
ATOM 2777 O O . SER A 1 338 ? -24.741 2.872 26.193 1.00 92.00 338 SER A O 1
ATOM 2779 N N . GLU A 1 339 ? -25.235 4.912 26.962 1.00 94.81 339 GLU A N 1
ATOM 2780 C CA . GLU A 1 339 ? -26.135 4.451 28.027 1.00 94.81 339 GLU A CA 1
ATOM 2781 C C . GLU A 1 339 ? -27.266 3.580 27.460 1.00 94.81 339 GLU A C 1
ATOM 2783 O O . GLU A 1 339 ? -27.478 2.465 27.947 1.00 94.81 339 GLU A O 1
ATOM 2788 N N . LYS A 1 340 ? -27.930 4.027 26.384 1.00 93.62 340 LYS A N 1
ATOM 2789 C CA . LYS A 1 340 ? -28.994 3.264 25.715 1.00 93.62 340 LYS A CA 1
ATOM 2790 C C . LYS A 1 340 ? -28.499 1.992 25.027 1.00 93.62 340 LYS A C 1
ATOM 2792 O O . LYS A 1 340 ? -29.221 0.999 25.047 1.00 93.62 340 LYS A O 1
ATOM 2797 N N . ASP A 1 341 ? -27.273 1.953 24.519 1.00 92.44 341 ASP A N 1
ATOM 2798 C CA . ASP A 1 341 ? -26.664 0.723 24.001 1.00 92.44 341 ASP A CA 1
ATOM 2799 C C . ASP A 1 341 ? -26.341 -0.273 25.133 1.00 92.44 341 ASP A C 1
ATOM 2801 O O . ASP A 1 341 ? -26.577 -1.480 24.991 1.00 92.44 341 ASP A O 1
ATOM 2805 N N . THR A 1 342 ? -25.906 0.199 26.311 1.00 93.50 342 THR A N 1
ATOM 2806 C CA . THR A 1 342 ? -25.767 -0.677 27.495 1.00 93.50 342 THR A CA 1
ATOM 2807 C C . THR A 1 342 ? -27.116 -1.173 28.024 1.00 93.50 342 THR A C 1
ATOM 2809 O O . THR A 1 342 ? -27.207 -2.288 28.535 1.00 93.50 342 THR A O 1
ATOM 2812 N N . GLU A 1 343 ? -28.183 -0.383 27.896 1.00 94.62 343 GLU A N 1
ATOM 2813 C CA . GLU A 1 343 ? -29.543 -0.789 28.259 1.00 94.62 343 GLU A CA 1
ATOM 2814 C C . GLU A 1 343 ? -30.094 -1.824 27.267 1.00 94.62 343 GLU A C 1
ATOM 2816 O O . GLU A 1 343 ? -30.554 -2.885 27.684 1.00 94.62 343 GLU A O 1
ATOM 2821 N N . ASN A 1 344 ? -29.943 -1.589 25.960 1.00 89.50 344 ASN A N 1
ATOM 2822 C CA . ASN A 1 344 ? -30.333 -2.524 24.902 1.00 89.50 344 ASN A CA 1
ATOM 2823 C C . ASN A 1 344 ? -29.589 -3.863 24.993 1.00 89.50 344 ASN A C 1
ATOM 2825 O O . ASN A 1 344 ? -30.195 -4.914 24.793 1.00 89.50 344 ASN A O 1
ATOM 2829 N N . THR A 1 345 ? -28.296 -3.864 25.328 1.00 91.88 345 THR A N 1
ATOM 2830 C CA . THR A 1 345 ? -27.535 -5.113 25.520 1.00 91.88 345 THR A CA 1
ATOM 2831 C C . THR A 1 345 ? -27.966 -5.869 26.779 1.00 91.88 345 THR A C 1
ATOM 2833 O O . THR A 1 345 ? -28.119 -7.090 26.719 1.00 91.88 345 THR A O 1
ATOM 2836 N N . LYS A 1 346 ? -28.262 -5.178 27.891 1.00 94.12 346 LYS A N 1
ATOM 2837 C CA . LYS A 1 346 ? -28.875 -5.792 29.088 1.00 94.12 346 LYS A CA 1
ATOM 2838 C C . LYS A 1 346 ? -30.248 -6.391 28.774 1.00 94.12 346 LYS A C 1
ATOM 2840 O O . LYS A 1 346 ? -30.483 -7.556 29.082 1.00 94.12 346 LYS A O 1
ATOM 2845 N N . LEU A 1 347 ? -31.127 -5.639 28.109 1.00 92.94 347 LEU A N 1
ATOM 2846 C CA . LEU A 1 347 ? -32.451 -6.113 27.693 1.00 92.94 347 LEU A CA 1
ATOM 2847 C C . LEU A 1 347 ? -32.349 -7.298 26.722 1.00 92.94 347 LEU A C 1
ATOM 2849 O O . LEU A 1 347 ? -33.047 -8.290 26.903 1.00 92.94 347 LEU A O 1
ATOM 2853 N N . GLY A 1 348 ? -31.435 -7.253 25.751 1.00 92.50 348 GLY A N 1
ATOM 2854 C CA . GLY A 1 348 ? -31.178 -8.359 24.826 1.00 92.50 348 GLY A CA 1
ATOM 2855 C C . GLY A 1 348 ? -30.678 -9.628 25.524 1.00 92.50 348 GLY A C 1
ATOM 2856 O O . GLY A 1 348 ? -31.078 -10.730 25.150 1.00 92.50 348 GLY A O 1
ATOM 2857 N N . ASN A 1 349 ? -29.857 -9.497 26.568 1.00 92.12 349 ASN A N 1
ATOM 2858 C CA . ASN A 1 349 ? -29.433 -10.629 27.395 1.00 92.12 349 ASN A CA 1
ATOM 2859 C C . ASN A 1 349 ? -30.589 -11.179 28.247 1.00 92.12 349 ASN A C 1
ATOM 2861 O O . ASN A 1 349 ? -30.767 -12.394 28.300 1.00 92.12 349 ASN A O 1
ATOM 2865 N N . ASN A 1 350 ? -31.424 -10.311 28.826 1.00 93.25 350 ASN A N 1
ATOM 2866 C CA . ASN A 1 350 ? -32.624 -10.723 29.559 1.00 93.25 350 ASN A CA 1
ATOM 2867 C C . ASN A 1 350 ? -33.620 -11.461 28.649 1.00 93.25 350 ASN A C 1
ATOM 2869 O O . ASN A 1 350 ? -34.145 -12.498 29.040 1.00 93.25 350 ASN A O 1
ATOM 2873 N N . VAL A 1 351 ? -33.839 -10.987 27.417 1.00 93.56 351 VAL A N 1
ATOM 2874 C CA . VAL A 1 351 ? -34.687 -11.670 26.424 1.00 93.56 351 VAL A CA 1
ATOM 2875 C C . VAL A 1 351 ? -34.121 -13.045 26.069 1.00 93.56 351 VAL A C 1
ATOM 2877 O O . VAL A 1 351 ? -34.884 -14.006 26.015 1.00 93.56 351 VAL A O 1
ATOM 2880 N N . LYS A 1 352 ? -32.801 -13.185 25.881 1.00 92.50 352 LYS A N 1
ATOM 2881 C CA . LYS A 1 352 ? -32.168 -14.497 25.646 1.00 92.50 352 LYS A CA 1
ATOM 2882 C C . LYS A 1 352 ? -32.372 -15.451 26.824 1.00 92.50 352 LYS A C 1
ATOM 2884 O O . LYS A 1 352 ? -32.777 -16.585 26.594 1.00 92.50 352 LYS A O 1
ATOM 2889 N N . LEU A 1 353 ? -32.152 -14.986 28.055 1.00 93.50 353 LEU A N 1
ATOM 2890 C CA . LEU A 1 353 ? -32.340 -15.789 29.267 1.00 93.50 353 LEU A CA 1
ATOM 2891 C C . LEU A 1 353 ? -33.805 -16.219 29.440 1.00 93.50 353 LEU A C 1
ATOM 2893 O O . LEU A 1 353 ? -34.076 -17.394 29.654 1.00 93.50 353 LEU A O 1
ATOM 2897 N N . LEU A 1 354 ? -34.757 -15.300 29.261 1.00 92.06 354 LEU A N 1
ATOM 2898 C CA . LEU A 1 354 ? -36.189 -15.615 29.295 1.00 92.06 354 LEU A CA 1
ATOM 2899 C C . LEU A 1 354 ? -36.600 -16.564 28.161 1.00 92.06 354 LEU A C 1
ATOM 2901 O O . LEU A 1 354 ? -37.452 -17.418 28.368 1.00 92.06 354 LEU A O 1
ATOM 2905 N N . THR A 1 355 ? -35.987 -16.465 26.979 1.00 93.19 355 THR A N 1
ATOM 2906 C CA . THR A 1 355 ? -36.239 -17.406 25.873 1.00 93.19 355 THR A CA 1
ATOM 2907 C C . THR A 1 355 ? -35.711 -18.805 26.202 1.00 93.19 355 THR A C 1
ATOM 2909 O O . THR A 1 355 ? -36.380 -19.788 25.896 1.00 93.19 355 THR A O 1
ATOM 2912 N N . GLN A 1 356 ? -34.549 -18.904 26.856 1.00 93.31 356 GLN A N 1
ATOM 2913 C CA . GLN A 1 356 ? -33.999 -20.170 27.351 1.00 93.31 356 GLN A CA 1
ATOM 2914 C C . GLN A 1 356 ? -34.874 -20.778 28.452 1.00 93.31 356 GLN A C 1
ATOM 2916 O O . GLN A 1 356 ? -35.174 -21.964 28.380 1.00 93.31 356 GLN A O 1
ATOM 2921 N N . GLU A 1 357 ? -35.353 -19.976 29.407 1.00 94.62 357 GLU A N 1
ATOM 2922 C CA . GLU A 1 357 ? -36.277 -20.434 30.452 1.00 94.62 357 GLU A CA 1
ATOM 2923 C C . GLU A 1 357 ? -37.621 -20.881 29.859 1.00 94.62 357 GLU A C 1
ATOM 2925 O O . GLU A 1 357 ? -38.127 -21.942 30.204 1.00 94.62 357 GLU A O 1
ATOM 2930 N N . ILE A 1 358 ? -38.181 -20.139 28.897 1.00 91.44 358 ILE A N 1
ATOM 2931 C CA . ILE A 1 358 ? -39.392 -20.554 28.172 1.00 91.44 358 ILE A CA 1
ATOM 2932 C C . ILE A 1 358 ? -39.158 -21.870 27.423 1.00 91.44 358 ILE A C 1
ATOM 2934 O O . ILE A 1 358 ? -40.060 -22.704 27.401 1.00 91.44 358 ILE A O 1
ATOM 2938 N N . GLN A 1 359 ? -37.985 -22.081 26.818 1.00 92.19 359 GLN A N 1
ATOM 2939 C CA . GLN A 1 359 ? -37.678 -23.354 26.167 1.00 92.19 359 GLN A CA 1
ATOM 2940 C C . GLN A 1 359 ? -37.545 -24.486 27.190 1.00 92.19 359 GLN A C 1
ATOM 2942 O O . GLN A 1 359 ? -38.180 -25.513 27.015 1.00 92.19 359 GLN A O 1
ATOM 2947 N N . PHE A 1 360 ? -36.836 -24.275 28.300 1.00 92.94 360 PHE A N 1
ATOM 2948 C CA . PHE A 1 360 ? -36.724 -25.254 29.384 1.00 92.94 360 PHE A CA 1
ATOM 2949 C C . PHE A 1 360 ? -38.089 -25.616 29.996 1.00 92.94 360 PHE A C 1
ATOM 2951 O O . PHE A 1 360 ? -38.369 -26.783 30.265 1.00 92.94 360 PHE A O 1
ATOM 2958 N N . LEU A 1 361 ? -38.977 -24.633 30.171 1.00 92.75 361 LEU A N 1
ATOM 2959 C CA . LEU A 1 361 ? -40.347 -24.853 30.632 1.00 92.75 361 LEU A CA 1
ATOM 2960 C C . LEU A 1 361 ? -41.204 -25.580 29.587 1.00 92.75 361 LEU A C 1
ATOM 2962 O O . LEU A 1 361 ? -42.014 -26.415 29.981 1.00 92.75 361 LEU A O 1
ATOM 2966 N N . LYS A 1 362 ? -41.017 -25.320 28.285 1.00 92.31 362 LYS A N 1
ATOM 2967 C CA . LYS A 1 362 ? -41.646 -26.108 27.210 1.00 92.31 362 LYS A CA 1
ATOM 2968 C C . LYS A 1 362 ? -41.148 -27.541 27.218 1.00 92.31 362 LYS A C 1
ATOM 2970 O O . LYS A 1 362 ? -41.971 -28.426 27.362 1.00 92.31 362 LYS A O 1
ATOM 2975 N N . ASP A 1 363 ? -39.836 -27.761 27.194 1.00 91.00 363 ASP A N 1
ATOM 2976 C CA . ASP A 1 363 ? -39.234 -29.095 27.248 1.00 91.00 363 ASP A CA 1
ATOM 2977 C C . ASP A 1 363 ? -39.731 -29.853 28.492 1.00 91.00 363 ASP A C 1
ATOM 2979 O O . ASP A 1 363 ? -40.038 -31.040 28.428 1.00 91.00 363 ASP A O 1
ATOM 2983 N N . ARG A 1 364 ? -39.881 -29.176 29.639 1.00 90.69 364 ARG A N 1
ATOM 2984 C CA . ARG A 1 364 ? -40.463 -29.762 30.855 1.00 90.69 364 ARG A CA 1
ATOM 2985 C C . ARG A 1 364 ? -41.954 -30.079 30.716 1.00 90.69 364 ARG A C 1
ATOM 2987 O O . ARG A 1 364 ? -42.375 -31.119 31.214 1.00 90.69 364 ARG A O 1
ATOM 2994 N N . ILE A 1 365 ? -42.752 -29.211 30.094 1.00 89.56 365 ILE A N 1
ATOM 2995 C CA . ILE A 1 365 ? -44.169 -29.482 29.808 1.00 89.56 365 ILE A CA 1
ATOM 2996 C C . ILE A 1 365 ? -44.283 -30.659 28.840 1.00 89.56 365 ILE A C 1
ATOM 2998 O O . ILE A 1 365 ? -45.029 -31.583 29.136 1.00 89.56 365 ILE A O 1
ATOM 3002 N N . ASP A 1 366 ? -43.506 -30.672 27.761 1.00 90.44 366 ASP A N 1
ATOM 3003 C CA . ASP A 1 366 ? -43.492 -31.728 26.754 1.00 90.44 366 ASP A CA 1
ATOM 3004 C C . ASP A 1 366 ? -43.128 -33.068 27.411 1.00 90.44 366 ASP A C 1
ATOM 3006 O O . ASP A 1 366 ? -43.941 -33.988 27.366 1.00 90.44 366 ASP A O 1
ATOM 3010 N N . ASN A 1 367 ? -42.032 -33.141 28.181 1.00 88.06 367 ASN A N 1
ATOM 3011 C CA . ASN A 1 367 ? -41.674 -34.318 28.990 1.00 88.06 367 ASN A CA 1
ATOM 3012 C C . ASN A 1 367 ? -42.801 -34.753 29.950 1.00 88.06 367 ASN A C 1
ATOM 3014 O O . ASN A 1 367 ? -43.092 -35.941 30.059 1.00 88.06 367 ASN A O 1
ATOM 3018 N N . VAL A 1 368 ? -43.471 -33.815 30.631 1.00 85.19 368 VAL A N 1
ATOM 3019 C CA . VAL A 1 368 ? -44.607 -34.122 31.522 1.00 85.19 368 VAL A CA 1
ATOM 3020 C C . VAL A 1 368 ? -45.847 -34.564 30.733 1.00 85.19 368 VAL A C 1
ATOM 3022 O O . VAL A 1 368 ? -46.632 -35.359 31.243 1.00 85.19 368 VAL A O 1
ATOM 3025 N N . THR A 1 369 ? -46.056 -34.108 29.497 1.00 82.88 369 THR A N 1
ATOM 3026 C CA . THR A 1 369 ? -47.136 -34.604 28.627 1.00 82.88 369 THR A CA 1
ATOM 3027 C C . THR A 1 369 ? -46.802 -35.954 27.998 1.00 82.88 369 THR A C 1
ATOM 3029 O O . THR A 1 369 ? -47.699 -36.779 27.847 1.00 82.88 369 THR A O 1
ATOM 3032 N N . GLU A 1 370 ? -45.537 -36.246 27.707 1.00 81.31 370 GLU A N 1
ATOM 3033 C CA . GLU A 1 370 ? -45.081 -37.580 27.312 1.00 81.31 370 GLU A CA 1
ATOM 3034 C C . GLU A 1 370 ? -45.223 -38.563 28.479 1.00 81.31 370 GLU A C 1
ATOM 3036 O O . GLU A 1 370 ? -45.855 -39.607 28.324 1.00 81.31 370 GLU A O 1
ATOM 3041 N N . GLU A 1 371 ? -44.765 -38.200 29.680 1.00 77.44 371 GLU A N 1
ATOM 3042 C CA . GLU A 1 371 ? -44.970 -38.997 30.893 1.00 77.44 371 GLU A CA 1
ATOM 3043 C C . GLU A 1 371 ? -46.467 -39.203 31.170 1.00 77.44 371 GLU A C 1
ATOM 3045 O O . GLU A 1 371 ? -46.907 -40.338 31.350 1.00 77.44 371 GLU A O 1
ATOM 3050 N N . ASN A 1 372 ? -47.288 -38.148 31.112 1.00 72.31 372 ASN A N 1
ATOM 3051 C CA . ASN A 1 372 ? -48.733 -38.282 31.295 1.00 72.31 372 ASN A CA 1
ATOM 3052 C C . ASN A 1 372 ? -49.395 -39.105 30.186 1.00 72.31 372 ASN A C 1
ATOM 3054 O O . ASN A 1 372 ? -50.255 -39.916 30.500 1.00 72.31 372 ASN A O 1
ATOM 3058 N N . THR A 1 373 ? -49.017 -38.988 28.912 1.00 70.88 373 THR A N 1
ATOM 3059 C CA . THR A 1 373 ? -49.603 -39.835 27.853 1.00 70.88 373 THR A CA 1
ATOM 3060 C C . THR A 1 373 ? -49.161 -41.295 27.969 1.00 70.88 373 THR A C 1
ATOM 3062 O O . THR A 1 373 ? -49.951 -42.188 27.659 1.00 70.88 373 THR A O 1
ATOM 3065 N N . MET A 1 374 ? -47.961 -41.571 28.490 1.00 64.88 374 MET A N 1
ATOM 3066 C CA . MET A 1 374 ? -47.531 -42.919 28.878 1.00 64.88 374 MET A CA 1
ATOM 3067 C C . MET A 1 374 ? -48.279 -43.432 30.122 1.00 64.88 374 MET A C 1
ATOM 3069 O O . MET A 1 374 ? -48.628 -44.610 30.183 1.00 64.88 374 MET A O 1
ATOM 3073 N N . LEU A 1 375 ? -48.584 -42.572 31.099 1.00 63.22 375 LEU A N 1
ATOM 3074 C CA . LEU A 1 375 ? -49.359 -42.922 32.295 1.00 63.22 375 LEU A CA 1
ATOM 3075 C C . LEU A 1 375 ? -50.853 -43.123 31.992 1.00 63.22 375 LEU A C 1
ATOM 3077 O O . LEU A 1 375 ? -51.425 -44.095 32.480 1.00 63.22 375 LEU A O 1
ATOM 3081 N N . LEU A 1 376 ? -51.469 -42.288 31.146 1.00 56.28 376 LEU A N 1
ATOM 3082 C CA . LEU A 1 376 ? -52.843 -42.459 30.654 1.00 56.28 376 LEU A CA 1
ATOM 3083 C C . LEU A 1 376 ? -52.975 -43.745 29.826 1.00 56.28 376 LEU A C 1
ATOM 3085 O O . LEU A 1 376 ? -53.931 -44.494 30.016 1.00 56.28 376 LE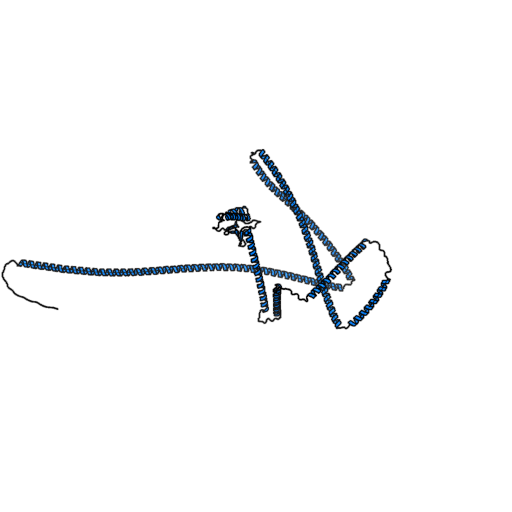U A O 1
ATOM 3089 N N . LYS A 1 377 ? -51.987 -44.073 28.978 1.00 56.12 377 LYS A N 1
ATOM 3090 C CA . LYS A 1 377 ? -51.934 -45.375 28.282 1.00 56.12 377 LYS A CA 1
ATOM 3091 C C . LYS A 1 377 ? -51.822 -46.569 29.237 1.00 56.12 377 LYS A C 1
ATOM 3093 O O . LYS A 1 377 ? -52.244 -47.661 28.871 1.00 56.12 377 LYS A O 1
ATOM 3098 N N . ASN A 1 378 ? -51.282 -46.373 30.441 1.00 54.28 378 ASN A N 1
ATOM 3099 C CA . ASN A 1 378 ? -51.066 -47.434 31.429 1.00 54.28 378 ASN A CA 1
ATOM 3100 C C . ASN A 1 378 ? -52.115 -47.490 32.558 1.00 54.28 378 ASN A C 1
ATOM 3102 O O . ASN A 1 378 ? -52.085 -48.437 33.347 1.00 54.28 378 ASN A O 1
ATOM 3106 N N . LYS A 1 379 ? -53.035 -46.519 32.681 1.00 52.59 379 LYS A N 1
ATOM 3107 C CA . LYS A 1 379 ? -54.044 -46.479 33.756 1.00 52.59 379 LYS A CA 1
ATOM 3108 C C . LYS A 1 379 ? -55.375 -45.867 33.308 1.00 52.59 379 LYS A C 1
ATOM 3110 O O . LYS A 1 379 ? -55.493 -44.654 33.164 1.00 52.59 379 LYS A O 1
ATOM 3115 N N . GLY A 1 380 ? -56.418 -46.699 33.235 1.00 53.28 380 GLY A N 1
ATOM 3116 C CA . GLY A 1 380 ? -57.815 -46.279 33.046 1.00 53.28 380 GLY A CA 1
ATOM 3117 C C . GLY A 1 380 ? -58.411 -45.599 34.287 1.00 53.28 380 GLY A C 1
ATOM 3118 O O . GLY A 1 380 ? -59.292 -46.155 34.931 1.00 53.28 380 GLY A O 1
ATOM 3119 N N . VAL A 1 381 ? -57.893 -44.421 34.646 1.00 56.69 381 VAL A N 1
ATOM 3120 C CA . VAL A 1 381 ? -58.209 -43.685 35.891 1.00 56.69 381 VAL A CA 1
ATOM 3121 C C . VAL A 1 381 ? -59.049 -42.420 35.646 1.00 56.69 381 VAL A C 1
ATOM 3123 O O . VAL A 1 381 ? -59.545 -41.815 36.597 1.00 56.69 381 VAL A O 1
ATOM 3126 N N . GLU A 1 382 ? -59.303 -42.052 34.385 1.00 57.59 382 GLU A N 1
ATOM 3127 C CA . GLU A 1 382 ? -60.140 -40.891 34.032 1.00 57.59 382 GLU A CA 1
ATOM 3128 C C . GLU A 1 382 ? -61.531 -40.945 34.692 1.00 57.59 382 GLU A C 1
ATOM 3130 O O . GLU A 1 382 ? -61.988 -39.936 35.225 1.00 57.59 382 GLU A O 1
ATOM 3135 N N . ALA A 1 383 ? -62.153 -42.129 34.762 1.00 57.12 383 ALA A N 1
ATOM 3136 C CA . ALA A 1 383 ? -63.482 -42.320 35.350 1.00 57.12 383 ALA A CA 1
ATOM 3137 C C . ALA A 1 383 ? -63.546 -42.158 36.885 1.00 57.12 383 ALA A C 1
ATOM 3139 O O . ALA A 1 383 ? -64.591 -41.785 37.414 1.00 57.12 383 ALA A O 1
ATOM 3140 N N . GLU A 1 384 ? -62.457 -42.424 37.619 1.00 57.97 384 GLU A N 1
ATOM 3141 C CA . GLU A 1 384 ? -62.426 -42.196 39.074 1.00 57.97 384 GLU A CA 1
ATOM 3142 C C . GLU A 1 384 ? -62.159 -40.728 39.417 1.00 57.97 384 GLU A C 1
ATOM 3144 O O . GLU A 1 384 ? -62.677 -40.210 40.410 1.00 57.97 384 GLU A O 1
ATOM 3149 N N . ASN A 1 385 ? -61.324 -40.053 38.625 1.00 58.81 385 ASN A N 1
ATOM 3150 C CA . ASN A 1 385 ? -60.942 -38.675 38.907 1.00 58.81 385 ASN A CA 1
ATOM 3151 C C . ASN A 1 385 ? -62.067 -37.687 38.583 1.00 58.81 385 ASN A C 1
ATOM 3153 O O . ASN A 1 385 ? -62.230 -36.727 39.333 1.00 58.81 385 ASN A O 1
ATOM 3157 N N . THR A 1 386 ? -62.892 -37.936 37.558 1.00 66.50 386 THR A N 1
ATOM 3158 C CA . THR A 1 386 ? -64.100 -37.129 37.305 1.00 66.50 386 THR A CA 1
ATOM 3159 C C . THR A 1 386 ? -65.083 -37.198 38.473 1.00 66.50 386 THR A C 1
ATOM 3161 O O . THR A 1 386 ? -65.490 -36.153 38.974 1.00 66.50 386 THR A O 1
ATOM 3164 N N . GLN A 1 387 ? -65.378 -38.394 38.996 1.00 66.25 387 GLN A N 1
ATOM 3165 C CA . GLN A 1 387 ? -66.281 -38.565 40.146 1.00 66.25 387 GLN A CA 1
ATOM 3166 C C . GLN A 1 387 ? -65.750 -37.890 41.423 1.00 66.25 387 GLN A C 1
ATOM 3168 O O . GLN A 1 387 ? -66.504 -37.255 42.162 1.00 66.25 387 GLN A O 1
ATOM 3173 N N . LYS A 1 388 ? -64.437 -37.977 41.681 1.00 70.44 388 LYS A N 1
ATOM 3174 C CA . LYS A 1 388 ? -63.801 -37.282 42.816 1.00 70.44 388 LYS A CA 1
ATOM 3175 C C . LYS A 1 388 ? -63.838 -35.760 42.646 1.00 70.44 388 LYS A C 1
ATOM 3177 O O . LYS A 1 388 ? -64.027 -35.048 43.631 1.00 70.44 388 LYS A O 1
ATOM 3182 N N . PHE A 1 389 ? -63.699 -35.257 41.419 1.00 68.50 389 PHE A N 1
ATOM 3183 C CA . PHE A 1 389 ? -63.776 -33.825 41.127 1.00 68.50 389 PHE A CA 1
ATOM 3184 C C . PHE A 1 389 ? -65.204 -33.284 41.296 1.00 68.50 389 PHE A C 1
ATOM 3186 O O . PHE A 1 389 ? -65.387 -32.263 41.955 1.00 68.50 389 PHE A O 1
ATOM 3193 N N . GLU A 1 390 ? -66.224 -33.996 40.806 1.00 74.06 390 GLU A N 1
ATOM 3194 C CA . GLU A 1 390 ? -67.640 -33.650 41.021 1.00 74.06 390 GLU A CA 1
ATOM 3195 C C . GLU A 1 390 ? -68.000 -33.605 42.517 1.00 74.06 390 GLU A C 1
ATOM 3197 O O . GLU A 1 390 ? -68.628 -32.647 42.976 1.00 74.06 390 GLU A O 1
ATOM 3202 N N . GLY A 1 391 ? -67.526 -34.576 43.307 1.00 73.25 391 GLY A N 1
ATOM 3203 C CA . GLY A 1 391 ? -67.711 -34.586 44.763 1.00 73.25 391 GLY A CA 1
ATOM 3204 C C . GLY A 1 391 ? -67.051 -33.399 45.482 1.00 73.25 391 GLY A C 1
ATOM 3205 O O . GLY A 1 391 ? -67.642 -32.820 46.395 1.00 73.25 391 GLY A O 1
ATOM 3206 N N . LEU A 1 392 ? -65.849 -32.992 45.058 1.00 75.62 392 LEU A N 1
ATOM 3207 C CA . LEU A 1 392 ? -65.146 -31.832 45.623 1.00 75.62 392 LEU A CA 1
ATOM 3208 C C . LEU A 1 392 ? -65.783 -30.494 45.218 1.00 75.62 392 LEU A C 1
ATOM 3210 O O . LEU A 1 392 ? -65.826 -29.574 46.036 1.00 75.62 392 LEU A O 1
ATOM 3214 N N . VAL A 1 393 ? -66.320 -30.386 43.999 1.00 79.62 393 VAL A N 1
ATOM 3215 C CA . VAL A 1 393 ? -67.074 -29.205 43.542 1.00 79.62 393 VAL A CA 1
ATOM 3216 C C . VAL A 1 393 ? -68.353 -29.027 44.365 1.00 79.62 393 VAL A C 1
ATOM 3218 O O . VAL A 1 393 ? -68.606 -27.927 44.855 1.00 79.62 393 VAL A O 1
ATOM 3221 N N . ALA A 1 394 ? -69.111 -30.102 44.608 1.00 76.75 394 ALA A N 1
ATOM 3222 C CA . ALA A 1 394 ? -70.299 -30.054 45.465 1.00 76.75 394 ALA A CA 1
ATOM 3223 C C . ALA A 1 394 ? -69.972 -29.601 46.904 1.00 76.75 394 ALA A C 1
ATOM 3225 O O . ALA A 1 394 ? -70.710 -28.811 47.499 1.00 76.75 394 ALA A O 1
ATOM 3226 N N . LEU A 1 395 ? -68.837 -30.050 47.453 1.00 84.00 395 LEU A N 1
ATOM 3227 C CA . LEU A 1 395 ? -68.387 -29.654 48.787 1.00 84.00 395 LEU A CA 1
ATOM 3228 C C . LEU A 1 395 ? -67.949 -28.177 48.840 1.00 84.00 395 LEU A C 1
ATOM 3230 O O . LEU A 1 395 ? -68.330 -27.461 49.768 1.00 84.00 395 LEU A O 1
ATOM 3234 N N . LEU A 1 396 ? -67.211 -27.692 47.835 1.00 78.19 396 LEU A N 1
ATOM 3235 C CA . LEU A 1 396 ? -66.814 -26.283 47.733 1.00 78.19 396 LEU A CA 1
ATOM 3236 C C . LEU A 1 396 ? -68.016 -25.340 47.612 1.00 78.19 396 LEU A C 1
ATOM 3238 O O . LEU A 1 396 ? -68.030 -24.300 48.272 1.00 78.19 396 LEU A O 1
ATOM 3242 N N . GLU A 1 397 ? -69.040 -25.705 46.839 1.00 79.88 397 GLU A N 1
ATOM 3243 C CA . GLU A 1 397 ? -70.262 -24.900 46.725 1.00 79.88 397 GLU A CA 1
ATOM 3244 C C . GLU A 1 397 ? -70.981 -24.794 48.086 1.00 79.88 397 GLU A C 1
ATOM 3246 O O . GLU A 1 397 ? -71.436 -23.714 48.469 1.00 79.88 397 GLU A O 1
ATOM 3251 N N . SER A 1 398 ? -70.980 -25.871 48.885 1.00 76.50 398 SER A N 1
ATOM 3252 C CA . SER A 1 398 ? -71.540 -25.860 50.246 1.00 76.50 398 SER A CA 1
ATOM 3253 C C . SER A 1 398 ? -70.763 -24.953 51.218 1.00 76.50 398 SER A C 1
ATOM 3255 O O . SER A 1 398 ? -71.371 -24.181 51.963 1.00 76.50 398 SER A O 1
ATOM 3257 N N . TYR A 1 399 ? -69.424 -24.951 51.170 1.00 78.38 399 TYR A N 1
ATOM 3258 C CA . TYR A 1 399 ? -68.602 -24.049 51.989 1.00 78.38 399 TYR A CA 1
ATOM 3259 C C . TYR A 1 399 ? -68.724 -22.585 51.557 1.00 78.38 399 TYR A C 1
ATOM 3261 O O . TYR A 1 399 ? -68.680 -21.682 52.393 1.00 78.38 399 TYR A O 1
ATOM 3269 N N . LYS A 1 400 ? -68.926 -22.328 50.264 1.00 81.12 400 LYS A N 1
ATOM 3270 C CA . LYS A 1 400 ? -69.134 -20.982 49.719 1.00 81.12 400 LYS A CA 1
ATOM 3271 C C . LYS A 1 400 ? -70.456 -20.372 50.196 1.00 81.12 400 LYS A C 1
ATOM 3273 O O . LYS A 1 400 ? -70.479 -19.204 50.580 1.00 81.12 400 LYS A O 1
ATOM 3278 N N . GLN A 1 401 ? -71.522 -21.175 50.268 1.00 74.88 401 GLN A N 1
ATOM 3279 C CA . GLN A 1 401 ? -72.796 -20.777 50.882 1.00 74.88 401 GLN A CA 1
ATOM 3280 C C . GLN A 1 401 ? -72.639 -20.485 52.386 1.00 74.88 401 GLN A C 1
ATOM 3282 O O . GLN A 1 401 ? -73.147 -19.474 52.875 1.00 74.88 401 GLN A O 1
ATOM 3287 N N . GLN A 1 402 ? -71.873 -21.306 53.115 1.00 73.88 402 GLN A N 1
ATOM 3288 C CA . GLN A 1 402 ? -71.574 -21.062 54.534 1.00 73.88 402 GLN A CA 1
ATOM 3289 C C . GLN A 1 402 ? -70.781 -19.758 54.744 1.00 73.88 402 GLN A C 1
ATOM 3291 O O . GLN A 1 402 ? -71.152 -18.951 55.597 1.00 73.88 402 GLN A O 1
ATOM 3296 N N . LEU A 1 403 ? -69.755 -19.485 53.932 1.00 69.81 403 LEU A N 1
ATOM 3297 C CA . LEU A 1 403 ? -68.973 -18.243 54.007 1.00 69.81 403 LEU A CA 1
ATOM 3298 C C . LEU A 1 403 ? -69.805 -16.985 53.713 1.00 69.81 403 LEU A C 1
ATOM 3300 O O . LEU A 1 403 ? -69.659 -15.989 54.419 1.00 69.81 403 LEU A O 1
ATOM 3304 N N . GLN A 1 404 ? -70.721 -17.029 52.739 1.00 68.81 404 GLN A N 1
ATOM 3305 C CA . GLN A 1 404 ? -71.645 -15.915 52.478 1.00 68.81 404 GLN A CA 1
ATOM 3306 C C . GLN A 1 404 ? -72.616 -15.674 53.646 1.00 68.81 404 GLN A C 1
ATOM 3308 O O . GLN A 1 404 ? -72.914 -14.521 53.972 1.00 68.81 404 GLN A O 1
ATOM 3313 N N . SER A 1 405 ? -73.065 -16.737 54.324 1.00 64.50 405 SER A N 1
ATOM 3314 C CA . SER A 1 405 ? -73.896 -16.609 55.530 1.00 64.50 405 SER A CA 1
ATOM 3315 C C . SER A 1 405 ? -73.147 -15.955 56.702 1.00 64.50 405 SER A C 1
ATOM 3317 O O . SER A 1 405 ? -73.730 -15.145 57.420 1.00 64.50 405 SER A O 1
ATOM 3319 N N . LEU A 1 406 ? -71.842 -16.224 56.841 1.00 62.50 406 LEU A N 1
ATOM 3320 C CA . LEU A 1 406 ? -70.984 -15.657 57.889 1.00 62.50 406 LEU A CA 1
ATOM 3321 C C . LEU A 1 406 ? -70.587 -14.200 57.599 1.00 62.50 406 LEU A C 1
ATOM 3323 O O . LEU A 1 406 ? -70.727 -13.346 58.473 1.00 62.50 406 LEU A O 1
ATOM 3327 N N . GLN A 1 407 ? -70.193 -13.868 56.361 1.00 52.28 407 GLN A N 1
ATOM 3328 C CA . GLN A 1 407 ? -69.885 -12.479 55.975 1.00 52.28 407 GLN A CA 1
ATOM 3329 C C . GLN A 1 407 ? -71.079 -11.529 56.152 1.00 52.28 407 GLN A C 1
ATOM 3331 O O . GLN A 1 407 ? -70.888 -10.343 56.419 1.00 52.28 407 GLN A O 1
ATOM 3336 N N . SER A 1 408 ? -72.305 -12.049 56.060 1.00 53.44 408 SER A N 1
ATOM 3337 C CA . SER A 1 408 ? -73.534 -11.281 56.287 1.00 53.44 408 SER A CA 1
ATOM 3338 C C . SER A 1 408 ? -73.756 -10.883 57.758 1.00 53.44 408 SER A C 1
ATOM 3340 O O . SER A 1 408 ? -74.620 -10.050 58.028 1.00 53.44 408 SER A O 1
ATOM 3342 N N . GLN A 1 409 ? -73.008 -11.453 58.713 1.00 49.44 409 GLN A N 1
ATOM 3343 C CA . GLN A 1 409 ? -73.169 -11.199 60.154 1.00 49.44 409 GLN A CA 1
ATOM 3344 C C . GLN A 1 409 ? -72.087 -10.290 60.773 1.00 49.44 409 GLN A C 1
ATOM 3346 O O . GLN A 1 409 ? -72.303 -9.767 61.865 1.00 49.44 409 GLN A O 1
ATOM 3351 N N . GLU A 1 410 ? -70.952 -10.043 60.104 1.00 46.16 410 GLU A N 1
ATOM 3352 C CA . GLU A 1 410 ? -69.791 -9.368 60.727 1.00 46.16 410 GLU A CA 1
ATOM 3353 C C . GLU A 1 410 ? -69.617 -7.867 60.419 1.00 46.16 410 GLU A C 1
ATOM 3355 O O . GLU A 1 410 ? -68.800 -7.204 61.062 1.00 46.16 410 GLU A O 1
ATOM 3360 N N . THR A 1 411 ? -70.381 -7.255 59.506 1.00 39.25 411 THR A N 1
ATOM 3361 C CA . THR A 1 411 ? -70.178 -5.840 59.097 1.00 39.25 411 THR A CA 1
ATOM 3362 C C . THR A 1 411 ? -70.692 -4.799 60.115 1.00 39.25 411 THR A C 1
ATOM 3364 O O . THR A 1 411 ? -71.172 -3.727 59.742 1.00 39.25 411 THR A O 1
ATOM 3367 N N . GLY A 1 412 ? -70.627 -5.116 61.411 1.00 41.06 412 GLY A N 1
ATOM 3368 C CA . GLY A 1 412 ? -71.416 -4.497 62.477 1.00 41.06 412 GLY A CA 1
ATOM 3369 C C . GLY A 1 412 ? -70.655 -3.834 63.628 1.00 41.06 412 GLY A C 1
ATOM 3370 O O . GLY A 1 412 ? -71.284 -3.586 64.653 1.00 41.06 412 GLY A O 1
ATOM 3371 N N . GLN A 1 413 ? -69.351 -3.520 63.531 1.00 38.62 413 GLN A N 1
ATOM 3372 C CA . GLN A 1 413 ? -68.683 -2.720 64.579 1.00 38.62 413 GLN A CA 1
ATOM 3373 C C . GLN A 1 413 ? -67.443 -1.927 64.120 1.00 38.62 413 GLN A C 1
ATOM 3375 O O . GLN A 1 413 ? -66.361 -2.465 63.898 1.00 38.62 413 GLN A O 1
ATOM 3380 N N . LYS A 1 414 ? -67.569 -0.592 64.084 1.00 43.34 414 LYS A N 1
ATOM 3381 C CA . LYS A 1 414 ? -66.422 0.332 64.023 1.00 43.34 414 LYS A CA 1
ATOM 3382 C C . LYS A 1 414 ? -65.707 0.359 65.378 1.00 43.34 414 LYS A C 1
ATOM 3384 O O . LYS A 1 414 ? -66.310 0.773 66.367 1.00 43.34 414 LYS A O 1
ATOM 3389 N N . ARG A 1 415 ? -64.402 0.072 65.415 1.00 34.97 415 ARG A N 1
ATOM 3390 C CA . ARG A 1 415 ? -63.521 0.497 66.518 1.00 34.97 415 ARG A CA 1
ATOM 3391 C C . ARG A 1 415 ? -62.520 1.540 66.034 1.00 34.97 415 ARG A C 1
ATOM 3393 O O . ARG A 1 415 ? -61.669 1.264 65.199 1.00 34.97 415 ARG A O 1
ATOM 3400 N N . ARG A 1 416 ? -62.632 2.746 66.597 1.00 40.16 416 ARG A N 1
ATOM 3401 C CA . ARG A 1 416 ? -61.578 3.766 66.558 1.00 40.16 416 ARG A CA 1
ATOM 3402 C C . ARG A 1 416 ? -60.382 3.263 67.372 1.00 40.16 416 ARG A C 1
ATOM 3404 O O . ARG A 1 416 ? -60.585 2.745 68.470 1.00 40.16 416 ARG A O 1
ATOM 3411 N N . ARG A 1 417 ? -59.162 3.505 66.897 1.00 31.88 417 ARG A N 1
ATOM 3412 C CA . ARG A 1 417 ? -57.965 3.553 67.745 1.00 31.88 417 ARG A CA 1
ATOM 3413 C C . ARG A 1 417 ? -57.190 4.832 67.450 1.00 31.88 417 ARG A C 1
ATOM 3415 O O . ARG A 1 417 ? -57.216 5.337 66.333 1.00 31.88 417 ARG A O 1
ATOM 3422 N N . SER A 1 418 ? -56.623 5.379 68.511 1.00 39.25 418 SER A N 1
ATOM 3423 C CA . SER A 1 418 ? -55.910 6.648 68.577 1.00 39.25 418 SER A CA 1
ATOM 3424 C C . SER A 1 418 ? -54.426 6.450 68.301 1.00 39.25 418 SER A C 1
ATOM 3426 O O . SER A 1 418 ? -53.814 5.621 68.971 1.00 39.25 418 SER A O 1
ATOM 3428 N N . GLU A 1 419 ? -53.845 7.277 67.438 1.00 34.69 419 GLU A N 1
ATOM 3429 C CA . GLU A 1 419 ? -52.398 7.498 67.394 1.00 34.69 419 GLU A CA 1
ATOM 3430 C C . GLU A 1 419 ? -52.119 9.003 67.371 1.00 34.69 419 GLU A C 1
ATOM 3432 O O . GLU A 1 419 ? -52.739 9.761 66.623 1.00 34.69 419 GLU A O 1
ATOM 3437 N N . GLN A 1 420 ? -51.224 9.427 68.262 1.00 35.53 420 GLN A N 1
ATOM 3438 C CA . GLN A 1 420 ? -50.703 10.786 68.349 1.00 35.53 420 GLN A CA 1
ATOM 3439 C C . GLN A 1 420 ? -49.388 10.878 67.562 1.00 35.53 420 GLN A C 1
ATOM 3441 O O . GLN A 1 420 ? -48.590 9.948 67.570 1.00 35.53 420 GLN A O 1
ATOM 3446 N N . GLU A 1 421 ? -49.153 12.046 66.963 1.00 40.78 421 GLU A N 1
ATOM 3447 C CA . GLU A 1 421 ? -47.808 12.599 66.735 1.00 40.78 421 GLU A CA 1
ATOM 3448 C C . GLU A 1 421 ? -46.841 11.859 65.780 1.00 40.78 421 GLU A C 1
ATOM 3450 O O . GLU A 1 421 ? -45.681 11.662 66.118 1.00 40.78 421 GLU A O 1
ATOM 3455 N N . GLN A 1 422 ? -47.243 11.619 64.520 1.00 39.53 422 GLN A N 1
ATOM 3456 C CA . GLN A 1 422 ? -46.335 11.753 63.351 1.00 39.53 422 GLN A CA 1
ATOM 3457 C C . GLN A 1 422 ? -47.089 12.182 62.066 1.00 39.53 422 GLN A C 1
ATOM 3459 O O . GLN A 1 422 ? -47.422 11.332 61.240 1.00 39.53 422 GLN A O 1
ATOM 3464 N N . PRO A 1 423 ? -47.352 13.485 61.828 1.00 44.75 423 PRO A N 1
ATOM 3465 C CA . PRO A 1 423 ? -48.168 13.899 60.678 1.00 44.75 423 PRO A CA 1
ATOM 3466 C C . PRO A 1 423 ? -47.468 13.789 59.313 1.00 44.75 423 PRO A C 1
ATOM 3468 O O . PRO A 1 423 ? -48.141 13.568 58.314 1.00 44.75 423 PRO A O 1
ATOM 3471 N N . ASN A 1 424 ? -46.138 13.953 59.243 1.00 57.25 424 ASN A N 1
ATOM 3472 C CA . ASN A 1 424 ? -45.471 14.229 57.960 1.00 57.25 424 ASN A CA 1
ATOM 3473 C C . ASN A 1 424 ? -44.858 12.997 57.269 1.00 57.25 424 ASN A C 1
ATOM 3475 O O . ASN A 1 424 ? -45.010 12.869 56.060 1.00 57.25 424 ASN A O 1
ATOM 3479 N N . MET A 1 425 ? -44.216 12.072 57.994 1.00 53.69 425 MET A N 1
ATOM 3480 C CA . MET A 1 425 ? -43.602 10.877 57.377 1.00 53.69 425 MET A CA 1
ATOM 3481 C C . MET A 1 425 ? -44.648 9.857 56.914 1.00 53.69 425 MET A C 1
ATOM 3483 O O . MET A 1 425 ? -44.579 9.374 55.788 1.00 53.69 425 MET A O 1
ATOM 3487 N N . ALA A 1 426 ? -45.658 9.568 57.742 1.00 60.22 426 ALA A N 1
ATOM 3488 C CA . ALA A 1 426 ? -46.721 8.629 57.380 1.00 60.22 426 ALA A CA 1
ATOM 3489 C C . ALA A 1 426 ? -47.592 9.144 56.218 1.00 60.22 426 ALA A C 1
ATOM 3491 O O . ALA A 1 426 ? -47.981 8.361 55.354 1.00 60.22 426 ALA A O 1
ATOM 3492 N N . ALA A 1 427 ? -47.857 10.455 56.156 1.00 66.12 427 ALA A N 1
ATOM 3493 C CA . ALA A 1 427 ? -48.591 11.065 55.048 1.00 66.12 427 ALA A CA 1
ATOM 3494 C C . ALA A 1 427 ? -47.788 11.045 53.737 1.00 66.12 427 ALA A C 1
ATOM 3496 O O . ALA A 1 427 ? -48.334 10.657 52.708 1.00 66.12 427 ALA A O 1
ATOM 3497 N N . GLN A 1 428 ? -46.493 11.384 53.778 1.00 69.81 428 GLN A N 1
ATOM 3498 C CA . GLN A 1 428 ? -45.613 11.316 52.604 1.00 69.81 428 GLN A CA 1
ATOM 3499 C C . GLN A 1 428 ? -45.454 9.879 52.099 1.00 69.81 428 GLN A C 1
ATOM 3501 O O . GLN A 1 428 ? -45.606 9.637 50.906 1.00 69.81 428 GLN A O 1
ATOM 3506 N N . LEU A 1 429 ? -45.249 8.911 52.999 1.00 71.75 429 LEU A N 1
ATOM 3507 C CA . LEU A 1 429 ? -45.155 7.499 52.628 1.00 71.75 429 LEU A CA 1
ATOM 3508 C C . LEU A 1 429 ? -46.478 6.967 52.056 1.00 71.75 429 LEU A C 1
ATOM 3510 O O . LEU A 1 429 ? -46.455 6.176 51.119 1.00 71.75 429 LEU A O 1
ATOM 3514 N N . ALA A 1 430 ? -47.630 7.412 52.572 1.00 76.75 430 ALA A N 1
ATOM 3515 C CA . ALA A 1 430 ? -48.943 7.062 52.029 1.00 76.75 430 ALA A CA 1
ATOM 3516 C C . ALA A 1 430 ? -49.209 7.709 50.657 1.00 76.75 430 ALA A C 1
ATOM 3518 O O . ALA A 1 430 ? -49.809 7.073 49.791 1.00 76.75 430 ALA A O 1
ATOM 3519 N N . GLU A 1 431 ? -48.757 8.944 50.432 1.00 78.62 431 GLU A N 1
ATOM 3520 C CA . GLU A 1 431 ? -48.858 9.633 49.142 1.00 78.62 431 GLU A CA 1
ATOM 3521 C C . GLU A 1 431 ? -47.905 9.033 48.094 1.00 78.62 431 GLU A C 1
ATOM 3523 O O . GLU A 1 431 ? -48.283 8.876 46.932 1.00 78.62 431 GLU A O 1
ATOM 3528 N N . GLU A 1 432 ? -46.713 8.597 48.505 1.00 78.00 432 GLU A N 1
ATOM 3529 C CA . GLU A 1 432 ? -45.769 7.869 47.657 1.00 78.00 432 GLU A CA 1
ATOM 3530 C C . GLU A 1 432 ? -46.253 6.444 47.349 1.00 78.00 432 GLU A C 1
ATOM 3532 O O . GLU A 1 432 ? -46.226 6.034 46.190 1.00 78.00 432 GLU A O 1
ATOM 3537 N N . LEU A 1 433 ? -46.815 5.719 48.328 1.00 79.31 433 LEU A N 1
ATOM 3538 C CA . LEU A 1 433 ? -47.527 4.456 48.088 1.00 79.31 433 LEU A CA 1
ATOM 3539 C C . LEU A 1 433 ? -48.683 4.647 47.111 1.00 79.31 433 LEU A C 1
ATOM 3541 O O . LEU A 1 433 ? -48.837 3.847 46.193 1.00 79.31 433 LEU A O 1
ATOM 3545 N N . LYS A 1 434 ? -49.472 5.714 47.268 1.00 82.94 434 LYS A N 1
ATOM 3546 C CA . LYS A 1 434 ? -50.573 6.025 46.356 1.00 82.94 434 LYS A CA 1
ATOM 3547 C C . LYS A 1 434 ? -50.060 6.312 44.944 1.00 82.94 434 LYS A C 1
ATOM 3549 O O . LYS A 1 434 ? -50.568 5.708 44.008 1.00 82.94 434 LYS A O 1
ATOM 3554 N N . ARG A 1 435 ? -48.997 7.111 44.787 1.00 85.19 435 ARG A N 1
ATOM 3555 C CA . ARG A 1 435 ? -48.315 7.290 43.493 1.00 85.19 435 ARG A CA 1
ATOM 3556 C C . ARG A 1 435 ? -47.828 5.970 42.905 1.00 85.19 435 ARG A C 1
ATOM 3558 O O . ARG A 1 435 ? -48.031 5.749 41.722 1.00 85.19 435 ARG A O 1
ATOM 3565 N N . LYS A 1 436 ? -47.229 5.077 43.697 1.00 83.31 436 LYS A N 1
ATOM 3566 C CA . LYS A 1 436 ? -46.762 3.765 43.215 1.00 83.31 436 LYS A CA 1
ATOM 3567 C C . LYS A 1 436 ? -47.908 2.815 42.866 1.00 83.31 436 LYS A C 1
ATOM 3569 O O . LYS A 1 436 ? -47.755 1.995 41.966 1.00 83.31 436 LYS A O 1
ATOM 3574 N N . ILE A 1 437 ? -49.058 2.938 43.525 1.00 85.94 437 ILE A N 1
ATOM 3575 C CA . ILE A 1 437 ? -50.295 2.232 43.170 1.00 85.94 437 ILE A CA 1
ATOM 3576 C C . ILE A 1 437 ? -50.872 2.791 41.863 1.00 85.94 437 ILE A C 1
ATOM 3578 O O . ILE A 1 437 ? -51.214 2.009 40.984 1.00 85.94 437 ILE A O 1
ATOM 3582 N N . ASP A 1 438 ? -50.924 4.113 41.697 1.00 87.19 438 ASP A N 1
ATOM 3583 C CA . ASP A 1 438 ? -51.403 4.766 40.474 1.00 87.19 438 ASP A CA 1
ATOM 3584 C C . ASP A 1 438 ? -50.469 4.467 39.278 1.00 87.19 438 ASP A C 1
ATOM 3586 O O . ASP A 1 438 ? -50.942 4.038 38.227 1.00 87.19 438 ASP A O 1
ATOM 3590 N N . GLU A 1 439 ? -49.145 4.542 39.463 1.00 90.19 439 GLU A N 1
ATOM 3591 C CA . GLU A 1 439 ? -48.135 4.101 38.487 1.00 90.19 439 GLU A CA 1
ATOM 3592 C C . GLU A 1 439 ? -48.298 2.613 38.127 1.00 90.19 439 GLU A C 1
ATOM 3594 O O . GLU A 1 439 ? -48.275 2.267 36.948 1.00 90.19 439 GLU A O 1
ATOM 3599 N N . ASN A 1 440 ? -48.513 1.723 39.106 1.00 83.69 440 ASN A N 1
ATOM 3600 C CA . ASN A 1 440 ? -48.788 0.307 38.832 1.00 83.69 440 ASN A CA 1
ATOM 3601 C C . ASN A 1 440 ? -50.109 0.103 38.079 1.00 83.69 440 ASN A C 1
ATOM 3603 O O . ASN A 1 440 ? -50.175 -0.759 37.207 1.00 83.69 440 ASN A O 1
ATOM 3607 N N . ASN A 1 441 ? -51.152 0.882 38.369 1.00 88.75 441 ASN A N 1
ATOM 3608 C CA . ASN A 1 441 ? -52.432 0.801 37.663 1.00 88.75 441 ASN A CA 1
ATOM 3609 C C . ASN A 1 441 ? -52.304 1.254 36.200 1.00 88.75 441 ASN A C 1
ATOM 3611 O O . ASN A 1 441 ? -52.878 0.622 35.311 1.00 88.75 441 ASN A O 1
ATOM 3615 N N . ASP A 1 442 ? -51.522 2.297 35.921 1.00 90.50 442 ASP A N 1
ATOM 3616 C CA . ASP A 1 442 ? -51.250 2.741 34.551 1.00 90.50 442 ASP A CA 1
ATOM 3617 C C . ASP A 1 442 ? -50.280 1.794 33.814 1.00 90.50 442 ASP A C 1
ATOM 3619 O O . ASP A 1 442 ? -50.449 1.532 32.618 1.00 90.50 442 ASP A O 1
ATOM 3623 N N . LEU A 1 443 ? -49.327 1.169 34.515 1.00 88.19 443 LEU A N 1
ATOM 3624 C CA . LEU A 1 443 ? -48.526 0.066 33.971 1.00 88.19 443 LEU A CA 1
ATOM 3625 C C . LEU A 1 443 ? -49.391 -1.163 33.649 1.00 88.19 443 LEU A C 1
ATOM 3627 O O . LEU A 1 443 ? -49.247 -1.740 32.575 1.00 88.19 443 LEU A O 1
ATOM 3631 N N . LEU A 1 444 ? -50.345 -1.533 34.507 1.00 88.75 444 LEU A N 1
ATOM 3632 C CA . LEU A 1 444 ? -51.299 -2.613 34.232 1.00 88.75 444 LEU A CA 1
ATOM 3633 C C . LEU A 1 444 ? -52.187 -2.290 33.024 1.00 88.75 444 LEU A C 1
ATOM 3635 O O . LEU A 1 444 ? -52.336 -3.133 32.143 1.00 88.75 444 LEU A O 1
ATOM 3639 N N . ARG A 1 445 ? -52.704 -1.059 32.915 1.00 90.56 445 ARG A N 1
ATOM 3640 C CA . ARG A 1 445 ? -53.468 -0.605 31.737 1.00 90.56 445 ARG A CA 1
ATOM 3641 C C . ARG A 1 445 ? -52.648 -0.659 30.456 1.00 90.56 445 ARG A C 1
ATOM 3643 O O . ARG A 1 445 ? -53.125 -1.186 29.455 1.00 90.56 445 ARG A O 1
ATOM 3650 N N . THR A 1 446 ? -51.411 -0.165 30.476 1.00 90.62 446 THR A N 1
ATOM 3651 C CA . THR A 1 446 ? -50.544 -0.231 29.291 1.00 90.62 446 THR A CA 1
ATOM 3652 C C . THR A 1 446 ? -50.179 -1.675 28.941 1.00 90.62 446 THR A C 1
ATOM 3654 O O . THR A 1 446 ? -50.210 -2.020 27.764 1.00 90.62 446 THR A O 1
ATOM 3657 N N . ILE A 1 447 ? -49.935 -2.559 29.915 1.00 86.31 447 ILE A N 1
ATOM 3658 C CA . ILE A 1 447 ? -49.763 -4.004 29.678 1.00 86.31 447 ILE A CA 1
ATOM 3659 C C . ILE A 1 447 ? -51.028 -4.608 29.056 1.00 86.31 447 ILE A C 1
ATOM 3661 O O . ILE A 1 447 ? -50.927 -5.332 28.068 1.00 86.31 447 ILE A O 1
ATOM 3665 N N . GLU A 1 448 ? -52.225 -4.284 29.550 1.00 89.44 448 GLU A N 1
ATOM 3666 C CA . GLU A 1 448 ? -53.482 -4.726 28.941 1.00 89.44 448 GLU A CA 1
ATOM 3667 C C . GLU A 1 448 ? -53.652 -4.229 27.500 1.00 89.44 448 GLU A C 1
ATOM 3669 O O . GLU A 1 448 ? -54.101 -4.987 26.643 1.00 89.44 448 GLU A O 1
ATOM 3674 N N . GLU A 1 449 ? -53.308 -2.975 27.206 1.00 91.38 449 GLU A N 1
ATOM 3675 C CA . GLU A 1 449 ? -53.337 -2.418 25.849 1.00 91.38 449 GLU A CA 1
ATOM 3676 C C . GLU A 1 449 ? -52.329 -3.112 24.927 1.00 91.38 449 GLU A C 1
ATOM 3678 O O . GLU A 1 449 ? -52.673 -3.468 23.796 1.00 91.38 449 GLU A O 1
ATOM 3683 N N . LYS A 1 450 ? -51.101 -3.364 25.402 1.00 88.12 450 LYS A N 1
ATOM 3684 C CA . LYS A 1 450 ? -50.092 -4.129 24.655 1.00 88.12 450 LYS A CA 1
ATOM 3685 C C . LYS A 1 450 ? -50.534 -5.575 24.445 1.00 88.12 450 LYS A C 1
ATOM 3687 O O . LYS A 1 450 ? -50.366 -6.071 23.338 1.00 88.12 450 LYS A O 1
ATOM 3692 N N . ASN A 1 451 ? -51.172 -6.214 25.424 1.00 85.56 451 ASN A N 1
ATOM 3693 C CA . ASN A 1 451 ? -51.726 -7.563 25.296 1.00 85.56 451 ASN A CA 1
ATOM 3694 C C . ASN A 1 451 ? -52.903 -7.601 24.312 1.00 85.56 451 ASN A C 1
ATOM 3696 O O . ASN A 1 451 ? -52.927 -8.450 23.426 1.00 85.56 451 ASN A O 1
ATOM 3700 N N . LYS A 1 452 ? -53.833 -6.639 24.373 1.00 89.56 452 LYS A N 1
ATOM 3701 C CA . LYS A 1 452 ? -54.903 -6.472 23.370 1.00 89.56 452 LYS A CA 1
ATOM 3702 C C . LYS A 1 452 ? -54.311 -6.271 21.968 1.00 89.56 452 LYS A C 1
ATOM 3704 O O . LYS A 1 452 ? -54.820 -6.843 21.005 1.00 89.56 452 LYS A O 1
ATOM 3709 N N . ARG A 1 453 ? -53.207 -5.522 21.843 1.00 88.56 453 ARG A N 1
ATOM 3710 C CA . ARG A 1 453 ? -52.497 -5.325 20.570 1.00 88.56 453 ARG A CA 1
ATOM 3711 C C . ARG A 1 453 ? -51.744 -6.573 20.102 1.00 88.56 453 ARG A C 1
ATOM 3713 O O . ARG A 1 453 ? -51.759 -6.844 18.908 1.00 88.56 453 ARG A O 1
ATOM 3720 N N . LEU A 1 454 ? -51.141 -7.341 21.008 1.00 82.50 454 LEU A N 1
ATOM 3721 C CA . LEU A 1 454 ? -50.519 -8.632 20.706 1.00 82.50 454 LEU A CA 1
ATOM 3722 C C . LEU A 1 454 ? -51.562 -9.641 20.230 1.00 82.50 454 LEU A C 1
ATOM 3724 O O . LEU A 1 454 ? -51.362 -10.226 19.181 1.00 82.50 454 LEU A O 1
ATOM 3728 N N . VAL A 1 455 ? -52.716 -9.758 20.891 1.00 89.12 455 VAL A N 1
ATOM 3729 C CA . VAL A 1 455 ? -53.818 -10.627 20.434 1.00 89.12 455 VAL A CA 1
ATOM 3730 C C . VAL A 1 455 ? -54.347 -10.194 19.058 1.00 89.12 455 VAL A C 1
ATOM 3732 O O . VAL A 1 455 ? -54.626 -11.042 18.214 1.00 89.12 455 VAL A O 1
ATOM 3735 N N . GLN A 1 456 ? -54.438 -8.888 18.776 1.00 84.69 456 GLN A N 1
ATOM 3736 C CA . GLN A 1 456 ? -54.758 -8.392 17.427 1.00 84.69 456 GLN A CA 1
ATOM 3737 C C . GLN A 1 456 ? -53.694 -8.799 16.397 1.00 84.69 456 GLN A C 1
ATOM 3739 O O . GLN A 1 456 ? -54.046 -9.318 15.340 1.00 84.69 456 GLN A O 1
ATOM 3744 N N . LEU A 1 457 ? -52.409 -8.616 16.716 1.00 82.25 457 LEU A N 1
ATOM 3745 C CA . LEU A 1 457 ? -51.291 -9.005 15.853 1.00 82.25 457 LEU A CA 1
ATOM 3746 C C . LEU A 1 457 ? -51.201 -10.526 15.674 1.00 82.25 457 LEU A C 1
ATOM 3748 O O . LEU A 1 457 ? -50.915 -10.979 14.579 1.00 82.25 457 LEU A O 1
ATOM 3752 N N . GLU A 1 458 ? -51.503 -11.331 16.690 1.00 82.00 458 GLU A N 1
ATOM 3753 C CA . GLU A 1 458 ? -51.588 -12.790 16.589 1.00 82.00 458 GLU A CA 1
ATOM 3754 C C . GLU A 1 458 ? -52.758 -13.231 15.711 1.00 82.00 458 GLU A C 1
ATOM 3756 O O . GLU A 1 458 ? -52.631 -14.206 14.974 1.00 82.00 458 GLU A O 1
ATOM 3761 N N . LEU A 1 459 ? -53.890 -12.523 15.745 1.00 81.00 459 LEU A N 1
ATOM 3762 C CA . LEU A 1 459 ? -55.008 -12.763 14.832 1.00 81.00 459 LEU A CA 1
ATOM 3763 C C . LEU A 1 459 ? -54.674 -12.329 13.396 1.00 81.00 459 LEU A C 1
ATOM 3765 O O . LEU A 1 459 ? -55.088 -13.005 12.456 1.00 81.00 459 LEU A O 1
ATOM 3769 N N . GLU A 1 460 ? -53.907 -11.256 13.198 1.00 76.00 460 GLU A N 1
ATOM 3770 C CA . GLU A 1 460 ? -53.377 -10.859 11.883 1.00 76.00 460 GLU A CA 1
ATOM 3771 C C . GLU A 1 460 ? -52.326 -11.855 11.370 1.00 76.00 460 GLU A C 1
ATOM 3773 O O . GLU A 1 460 ? -52.431 -12.319 10.238 1.00 76.00 460 GLU A O 1
ATOM 3778 N N . VAL A 1 461 ? -51.378 -12.279 12.207 1.00 75.56 461 VAL A N 1
ATOM 3779 C CA . VAL A 1 461 ? -50.366 -13.298 11.891 1.00 75.56 461 VAL A CA 1
ATOM 3780 C C . VAL A 1 461 ? -51.013 -14.658 11.636 1.00 75.56 461 VAL A C 1
ATOM 3782 O O . VAL A 1 461 ? -50.605 -15.342 10.705 1.00 75.56 461 VAL A O 1
ATOM 3785 N N . LYS A 1 462 ? -52.068 -15.043 12.366 1.00 74.19 462 LYS A N 1
ATOM 3786 C CA . LYS A 1 462 ? -52.855 -16.250 12.059 1.00 74.19 462 LYS A CA 1
ATOM 3787 C C . LYS A 1 462 ? -53.617 -16.112 10.742 1.00 74.19 462 LYS A C 1
ATOM 3789 O O . LYS A 1 462 ? -53.642 -17.076 9.986 1.00 74.19 462 LYS A O 1
ATOM 3794 N N . LYS A 1 463 ? -54.175 -14.942 10.406 1.00 67.44 463 LYS A N 1
ATOM 3795 C CA . LYS A 1 463 ? -54.787 -14.692 9.082 1.00 67.44 463 LYS A CA 1
ATOM 3796 C C . LYS A 1 463 ? -53.759 -14.754 7.947 1.00 67.44 463 LYS A C 1
ATOM 3798 O O . LYS A 1 463 ? -54.054 -15.340 6.910 1.00 67.44 463 LYS A O 1
ATOM 3803 N N . LEU A 1 464 ? -52.558 -14.212 8.146 1.00 57.50 464 LEU A N 1
ATOM 3804 C CA . LEU A 1 464 ? -51.448 -14.283 7.188 1.00 57.50 464 LEU A CA 1
ATOM 3805 C C . LEU A 1 464 ? -50.900 -15.715 7.060 1.00 57.50 464 LEU A C 1
ATOM 3807 O O . LEU A 1 464 ? -50.717 -16.197 5.950 1.00 57.50 464 LEU A O 1
ATOM 3811 N N . GLY A 1 465 ? -50.738 -16.436 8.172 1.00 55.91 465 GLY A N 1
ATOM 3812 C CA . GLY A 1 465 ? -50.338 -17.845 8.190 1.00 55.91 465 GLY A CA 1
ATOM 3813 C C . GLY A 1 465 ? -51.362 -18.754 7.507 1.00 55.91 465 GLY A C 1
ATOM 3814 O O . GLY A 1 465 ? -50.987 -19.563 6.668 1.00 55.91 465 GLY A O 1
ATOM 3815 N N . SER A 1 466 ? -52.656 -18.533 7.758 1.00 51.94 466 SER A N 1
ATOM 3816 C CA . SER A 1 466 ? -53.761 -19.203 7.045 1.00 51.94 466 SER A CA 1
ATOM 3817 C C . SER A 1 466 ? -53.852 -18.810 5.563 1.00 51.94 466 SER A C 1
ATOM 3819 O O . SER A 1 466 ? -54.557 -19.463 4.801 1.00 51.94 466 SER A O 1
ATOM 3821 N N . SER A 1 467 ? -53.168 -17.740 5.142 1.00 46.19 467 SER A N 1
ATOM 3822 C CA . SER A 1 467 ? -53.095 -17.315 3.737 1.00 46.19 467 SER A CA 1
ATOM 3823 C C . SER A 1 467 ? -51.899 -17.919 2.987 1.00 46.19 467 SER A C 1
ATOM 3825 O O . SER A 1 467 ? -51.845 -17.794 1.766 1.00 46.19 467 SER A O 1
ATOM 3827 N N . ASN A 1 468 ? -50.963 -18.590 3.674 1.00 47.34 468 ASN A N 1
ATOM 3828 C CA . ASN A 1 468 ? -49.758 -19.161 3.057 1.00 47.34 468 ASN A CA 1
ATOM 3829 C C . ASN A 1 468 ? -49.985 -20.495 2.317 1.00 47.34 468 ASN A C 1
ATOM 3831 O O . ASN A 1 468 ? -49.113 -20.890 1.547 1.00 47.34 468 ASN A O 1
ATOM 3835 N N . ASP A 1 469 ? -51.145 -21.147 2.470 1.00 48.66 469 ASP A N 1
ATOM 3836 C CA . ASP A 1 469 ? -51.512 -22.329 1.663 1.00 48.66 469 ASP A CA 1
ATOM 3837 C C . ASP A 1 469 ? -51.852 -21.976 0.200 1.00 48.66 469 ASP A C 1
ATOM 3839 O O . ASP A 1 469 ? -51.844 -22.840 -0.679 1.00 48.66 469 ASP A O 1
ATOM 3843 N N . ASN A 1 470 ? -52.080 -20.693 -0.108 1.00 46.53 470 ASN A N 1
ATOM 3844 C CA . ASN A 1 470 ? -52.115 -20.211 -1.485 1.00 46.53 470 ASN A CA 1
ATOM 3845 C C . ASN A 1 470 ? -50.697 -19.842 -1.928 1.00 46.53 470 ASN A C 1
ATOM 3847 O O . ASN A 1 470 ? -50.220 -18.741 -1.661 1.00 46.53 470 ASN A O 1
ATOM 3851 N N . GLY A 1 471 ? -50.035 -20.764 -2.633 1.00 50.81 471 GLY A N 1
ATOM 3852 C CA . GLY A 1 471 ? -48.651 -20.613 -3.084 1.00 50.81 471 GLY A CA 1
ATOM 3853 C C . GLY A 1 471 ? -48.379 -19.287 -3.803 1.00 50.81 471 GLY A C 1
ATOM 3854 O O . GLY A 1 471 ? -48.719 -19.111 -4.977 1.00 50.81 471 GLY A O 1
ATOM 3855 N N . PHE A 1 472 ? -47.714 -18.363 -3.105 1.00 49.28 472 PHE A N 1
ATOM 3856 C CA . PHE A 1 472 ? -47.288 -17.088 -3.664 1.00 49.28 472 PHE A CA 1
ATOM 3857 C C . PHE A 1 472 ? -46.297 -17.329 -4.806 1.00 49.28 472 PHE A C 1
ATOM 3859 O O . PHE A 1 472 ? -45.158 -17.742 -4.590 1.00 49.28 472 PHE A O 1
ATOM 3866 N N . ARG A 1 473 ? -46.715 -17.027 -6.042 1.00 61.81 473 ARG A N 1
ATOM 3867 C CA . ARG A 1 473 ? -45.808 -16.943 -7.194 1.00 61.81 473 ARG A CA 1
ATOM 3868 C C . ARG A 1 473 ? -44.881 -15.743 -7.018 1.00 61.81 473 ARG A C 1
ATOM 3870 O O . ARG A 1 473 ? -45.163 -14.654 -7.513 1.00 61.81 473 ARG A O 1
ATOM 3877 N N . VAL A 1 474 ? -43.771 -15.954 -6.319 1.00 65.44 474 VAL A N 1
ATOM 3878 C CA . VAL A 1 474 ? -42.657 -15.006 -6.290 1.00 65.44 474 VAL A CA 1
ATOM 3879 C C . VAL A 1 474 ? -42.115 -14.896 -7.713 1.00 65.44 474 VAL A C 1
ATOM 3881 O O . VAL A 1 474 ? -41.629 -15.875 -8.278 1.00 65.44 474 VAL A O 1
ATOM 3884 N N . LEU A 1 475 ? -42.233 -13.711 -8.315 1.00 68.31 475 LEU A N 1
ATOM 3885 C CA . LEU A 1 475 ? -41.685 -13.433 -9.640 1.00 68.31 475 LEU A CA 1
ATOM 3886 C C . LEU A 1 475 ? -40.166 -13.251 -9.531 1.00 68.31 475 LEU A C 1
ATOM 3888 O O . LEU A 1 475 ? -39.653 -12.132 -9.523 1.00 68.31 475 LEU A O 1
ATOM 3892 N N . GLU A 1 476 ? -39.441 -14.359 -9.423 1.00 70.62 476 GLU A N 1
ATOM 3893 C CA . GLU A 1 476 ? -37.991 -14.342 -9.548 1.00 70.62 476 GLU A CA 1
ATOM 3894 C C . GLU A 1 476 ? -37.568 -14.186 -11.014 1.00 70.62 476 GLU A C 1
ATOM 3896 O O . GLU A 1 476 ? -38.147 -14.764 -11.939 1.00 70.62 476 GLU A O 1
ATOM 3901 N N . LEU A 1 477 ? -36.515 -13.398 -11.242 1.00 73.88 477 LEU A N 1
ATOM 3902 C CA . LEU A 1 477 ? -35.816 -13.427 -12.520 1.00 73.88 477 LEU A CA 1
ATOM 3903 C C . LEU A 1 477 ? -35.215 -14.826 -12.685 1.00 73.88 477 LEU A C 1
ATOM 3905 O O . LEU A 1 477 ? -34.441 -15.259 -11.833 1.00 73.88 477 LEU A O 1
ATOM 3909 N N . ARG A 1 478 ? -35.510 -15.490 -13.813 1.00 74.00 478 ARG A N 1
ATOM 3910 C CA . ARG A 1 478 ? -35.049 -16.857 -14.157 1.00 74.00 478 ARG A CA 1
ATOM 3911 C C . ARG A 1 478 ? -33.530 -17.068 -14.025 1.00 74.00 478 ARG A C 1
ATOM 3913 O O . ARG A 1 478 ? -33.064 -18.205 -14.005 1.00 74.00 478 ARG A O 1
ATOM 3920 N N . ASP A 1 479 ? -32.767 -15.980 -13.957 1.00 74.31 479 ASP A N 1
ATOM 3921 C CA . ASP A 1 479 ? -31.322 -15.973 -13.771 1.00 74.31 479 ASP A CA 1
ATOM 3922 C C . ASP A 1 479 ? -30.878 -14.871 -12.781 1.00 74.31 479 ASP A C 1
ATOM 3924 O O . ASP A 1 479 ? -30.178 -13.917 -13.123 1.00 74.31 479 ASP A O 1
ATOM 3928 N N . ASN A 1 480 ? -31.360 -14.968 -11.540 1.00 82.44 480 ASN A N 1
ATOM 3929 C CA . ASN A 1 480 ? -31.000 -14.088 -10.426 1.00 82.44 480 ASN A CA 1
ATOM 3930 C C . ASN A 1 480 ? -29.564 -14.389 -9.919 1.00 82.44 480 ASN A C 1
ATOM 3932 O O . ASN A 1 480 ? -29.238 -15.560 -9.699 1.00 82.44 480 ASN A O 1
ATOM 3936 N N . PRO A 1 481 ? -28.700 -13.378 -9.671 1.00 80.38 481 PRO A N 1
ATOM 3937 C CA . PRO A 1 481 ? -27.370 -13.587 -9.087 1.00 80.38 481 PRO A CA 1
ATOM 3938 C C . PRO A 1 481 ? -27.381 -14.349 -7.751 1.00 80.38 481 PRO A C 1
ATOM 3940 O O . PRO A 1 481 ? -26.464 -15.131 -7.515 1.00 80.38 481 PRO A O 1
ATOM 3943 N N . ALA A 1 482 ? -28.415 -14.196 -6.914 1.00 80.31 482 ALA A N 1
ATOM 3944 C CA . ALA A 1 482 ? -28.546 -14.984 -5.685 1.00 80.31 482 ALA A CA 1
ATOM 3945 C C . ALA A 1 482 ? -28.736 -16.482 -5.993 1.00 80.31 482 ALA A C 1
ATOM 3947 O O . ALA A 1 482 ? -28.009 -17.314 -5.461 1.00 80.31 482 ALA A O 1
ATOM 3948 N N . THR A 1 483 ? -29.624 -16.821 -6.933 1.00 82.94 483 THR A N 1
ATOM 3949 C CA . THR A 1 483 ? -29.866 -18.200 -7.392 1.00 82.94 483 THR A CA 1
ATOM 3950 C C . THR A 1 483 ? -28.649 -18.798 -8.110 1.00 82.94 483 THR A C 1
ATOM 3952 O O . THR A 1 483 ? -28.398 -19.998 -8.009 1.00 82.94 483 THR A O 1
ATOM 3955 N N . ARG A 1 484 ? -27.850 -17.982 -8.819 1.00 80.81 484 ARG A N 1
ATOM 3956 C CA . ARG A 1 484 ? -26.549 -18.412 -9.366 1.00 80.81 484 ARG A CA 1
ATOM 3957 C C . ARG A 1 484 ? -25.571 -18.768 -8.253 1.00 80.81 484 ARG A C 1
ATOM 3959 O O . ARG A 1 484 ? -25.010 -19.859 -8.285 1.00 80.81 484 ARG A O 1
ATOM 3966 N N . HIS A 1 485 ? -25.400 -17.877 -7.277 1.00 81.69 485 HIS A N 1
ATOM 3967 C CA . HIS A 1 485 ? -24.526 -18.099 -6.128 1.00 81.69 485 HIS A CA 1
ATOM 3968 C C . HIS A 1 485 ? -24.952 -19.353 -5.353 1.00 81.69 485 HIS A C 1
ATOM 3970 O O . HIS A 1 485 ? -24.131 -20.228 -5.119 1.00 81.69 485 HIS A O 1
ATOM 3976 N N . GLU A 1 486 ? -26.245 -19.509 -5.062 1.00 85.44 486 GLU A N 1
ATOM 3977 C CA . GLU A 1 486 ? -26.812 -20.695 -4.410 1.00 85.44 486 GLU A CA 1
ATOM 3978 C C . GLU A 1 486 ? -26.601 -21.986 -5.222 1.00 85.44 486 GLU A C 1
ATOM 3980 O O . GLU A 1 486 ? -26.333 -23.044 -4.659 1.00 85.44 486 GLU A O 1
ATOM 3985 N N . ARG A 1 487 ? -26.680 -21.928 -6.558 1.00 85.88 487 ARG A N 1
ATOM 3986 C CA . ARG A 1 487 ? -26.390 -23.079 -7.427 1.00 85.88 487 ARG A CA 1
ATOM 3987 C C . ARG A 1 487 ? -24.908 -23.458 -7.397 1.00 85.88 487 ARG A C 1
ATOM 3989 O O . ARG A 1 487 ? -24.601 -24.647 -7.424 1.00 85.88 487 ARG A O 1
ATOM 3996 N N . VAL A 1 488 ? -24.007 -22.477 -7.354 1.00 84.19 488 VAL A N 1
ATOM 3997 C CA . VAL A 1 488 ? -22.557 -22.705 -7.248 1.00 84.19 488 VAL A CA 1
ATOM 3998 C C . VAL A 1 488 ? -22.199 -23.242 -5.863 1.00 84.19 488 VAL A C 1
ATOM 4000 O O . VAL A 1 488 ? -21.546 -24.279 -5.780 1.00 84.19 488 VAL A O 1
ATOM 4003 N N . THR A 1 489 ? -22.695 -22.636 -4.779 1.00 85.56 489 THR A N 1
ATOM 4004 C CA . THR A 1 489 ? -22.438 -23.126 -3.416 1.00 85.56 489 THR A CA 1
ATOM 4005 C C . THR A 1 489 ? -23.053 -24.500 -3.173 1.00 85.56 489 THR A C 1
ATOM 4007 O O . THR A 1 489 ? -22.400 -25.336 -2.560 1.00 85.56 489 THR A O 1
ATOM 4010 N N . ARG A 1 490 ? -24.254 -24.792 -3.696 1.00 89.50 490 ARG A N 1
ATOM 4011 C CA . ARG A 1 490 ? -24.857 -26.134 -3.628 1.00 89.50 490 ARG A CA 1
ATOM 4012 C C . ARG A 1 490 ? -23.980 -27.177 -4.327 1.00 89.50 490 ARG A C 1
ATOM 4014 O O . ARG A 1 490 ? -23.631 -28.163 -3.689 1.00 89.50 490 ARG A O 1
ATOM 4021 N N . LYS A 1 491 ? -23.541 -26.922 -5.566 1.00 87.25 491 LYS A N 1
ATOM 4022 C CA . LYS A 1 491 ? -22.604 -27.805 -6.292 1.00 87.25 491 LYS A CA 1
ATOM 4023 C C . LYS A 1 491 ? -21.273 -27.992 -5.559 1.00 87.25 491 LYS A C 1
ATOM 4025 O O . LYS A 1 491 ? -20.741 -29.096 -5.520 1.00 87.25 491 LYS A O 1
ATOM 4030 N N . MET A 1 492 ? -20.741 -26.921 -4.972 1.00 84.69 492 MET A N 1
ATOM 4031 C CA . MET A 1 492 ? -19.501 -26.962 -4.199 1.00 84.69 492 MET A CA 1
ATOM 4032 C C . MET A 1 492 ? -19.660 -27.800 -2.922 1.00 84.69 492 MET A C 1
ATOM 4034 O O . MET A 1 492 ? -18.810 -28.627 -2.615 1.00 84.69 492 MET A O 1
ATOM 4038 N N . LEU A 1 493 ? -20.777 -27.644 -2.205 1.00 87.31 493 LEU A N 1
ATOM 4039 C CA . LEU A 1 493 ? -21.110 -28.441 -1.021 1.00 87.31 493 LEU A CA 1
ATOM 4040 C C . LEU A 1 493 ? -21.383 -29.911 -1.361 1.00 87.31 493 LEU A C 1
ATOM 4042 O O . LEU A 1 493 ? -21.024 -30.782 -0.575 1.00 87.31 493 LEU A O 1
ATOM 4046 N N . GLU A 1 494 ? -21.993 -30.200 -2.511 1.00 88.38 494 GLU A N 1
ATOM 4047 C CA . GLU A 1 494 ? -22.144 -31.560 -3.041 1.00 88.38 494 GLU A CA 1
ATOM 4048 C C . GLU A 1 494 ? -20.765 -32.186 -3.298 1.00 88.38 494 GLU A C 1
ATOM 4050 O O . GLU A 1 494 ? -20.470 -33.241 -2.742 1.00 88.38 494 GLU A O 1
ATOM 4055 N N . LYS A 1 495 ? -19.866 -31.492 -4.008 1.00 84.81 495 LYS A N 1
ATOM 4056 C CA . LYS A 1 495 ? -18.506 -31.985 -4.290 1.00 84.81 495 LYS A CA 1
ATOM 4057 C C . LYS A 1 495 ? -17.631 -32.135 -3.044 1.00 84.81 495 LYS A C 1
ATOM 4059 O O . LYS A 1 495 ? -16.937 -33.137 -2.923 1.00 84.81 495 LYS A O 1
ATOM 4064 N N . LEU A 1 496 ? -17.719 -31.217 -2.079 1.00 83.19 496 LEU A N 1
ATOM 4065 C CA . LEU A 1 496 ? -17.050 -31.345 -0.776 1.00 83.19 496 LEU A CA 1
ATOM 4066 C C . LEU A 1 496 ? -17.607 -32.510 0.060 1.00 83.19 496 LEU A C 1
ATOM 4068 O O . LEU A 1 496 ? -16.873 -33.123 0.830 1.00 83.19 496 LEU A O 1
ATOM 4072 N N . ARG A 1 497 ? -18.901 -32.836 -0.065 1.00 85.94 497 ARG A N 1
ATOM 4073 C CA . ARG A 1 497 ? -19.490 -34.021 0.582 1.00 85.94 497 ARG A CA 1
ATOM 4074 C C . ARG A 1 497 ? -19.042 -35.312 -0.096 1.00 85.94 497 ARG A C 1
ATOM 4076 O O . ARG A 1 497 ? -18.689 -36.243 0.616 1.00 85.94 497 ARG A O 1
ATOM 4083 N N . GLU A 1 498 ? -19.012 -35.352 -1.426 1.00 83.50 498 GLU A N 1
ATOM 4084 C CA . GLU A 1 498 ? -18.477 -36.482 -2.199 1.00 83.50 498 GLU A CA 1
ATOM 4085 C C . GLU A 1 498 ? -16.989 -36.725 -1.898 1.00 83.50 498 GLU A C 1
ATOM 4087 O O . GLU A 1 498 ? -16.580 -37.867 -1.706 1.00 83.50 498 GLU A O 1
ATOM 4092 N N . GLU A 1 499 ? -16.185 -35.664 -1.802 1.00 81.06 499 GLU A N 1
ATOM 4093 C CA . GLU A 1 499 ? -14.776 -35.733 -1.404 1.00 81.06 499 GLU A CA 1
ATOM 4094 C C . GLU A 1 499 ? -14.622 -36.242 0.033 1.00 81.06 499 GLU A C 1
ATOM 4096 O O . GLU A 1 499 ? -13.907 -37.213 0.253 1.00 81.06 499 GLU A O 1
ATOM 4101 N N . ASN A 1 500 ? -15.328 -35.653 1.006 1.00 79.25 500 ASN A N 1
ATOM 4102 C CA . ASN A 1 500 ? -15.273 -36.113 2.397 1.00 79.25 500 ASN A CA 1
ATOM 4103 C C . ASN A 1 500 ? -15.714 -37.578 2.535 1.00 79.25 500 ASN A C 1
ATOM 4105 O O . ASN A 1 500 ? -15.112 -38.317 3.304 1.00 79.25 500 ASN A O 1
ATOM 4109 N N . GLN A 1 501 ? -16.718 -38.022 1.773 1.00 81.56 501 GLN A N 1
ATOM 4110 C CA . GLN A 1 501 ? -17.102 -39.435 1.716 1.00 81.56 501 GLN A CA 1
ATOM 4111 C C . GLN A 1 501 ? -15.977 -40.301 1.136 1.00 81.56 501 GLN A C 1
ATOM 4113 O O . GLN A 1 501 ? -15.655 -41.327 1.717 1.00 81.56 501 GLN A O 1
ATOM 4118 N N . GLN A 1 502 ? -15.328 -39.883 0.046 1.00 75.94 502 GLN A N 1
ATOM 4119 C CA . GLN A 1 502 ? -14.219 -40.635 -0.558 1.00 75.94 502 GLN A CA 1
ATOM 4120 C C . GLN A 1 502 ? -12.945 -40.664 0.300 1.00 75.94 502 GLN A C 1
ATOM 4122 O O . GLN A 1 502 ? -12.214 -41.650 0.242 1.00 75.94 502 GLN A O 1
ATOM 4127 N N . LEU A 1 503 ? -12.693 -39.622 1.099 1.00 71.19 503 LEU A N 1
ATOM 4128 C CA . LEU A 1 503 ? -11.590 -39.567 2.063 1.00 71.19 503 LEU A CA 1
ATOM 4129 C C . LEU A 1 503 ? -11.878 -40.391 3.330 1.00 71.19 503 LEU A C 1
ATOM 4131 O O . LEU A 1 503 ? -10.958 -40.986 3.878 1.00 71.19 503 LEU A O 1
ATOM 4135 N N . VAL A 1 504 ? -13.133 -40.450 3.792 1.00 74.69 504 VAL A N 1
ATOM 4136 C CA . VAL A 1 504 ? -13.541 -41.250 4.967 1.00 74.69 504 VAL A CA 1
ATOM 4137 C C . VAL A 1 504 ? -13.691 -42.740 4.638 1.00 74.69 504 VAL A C 1
ATOM 4139 O O . VAL A 1 504 ? -13.414 -43.576 5.491 1.00 74.69 504 VAL A O 1
ATOM 4142 N N . ASP A 1 505 ? -14.091 -43.089 3.412 1.00 71.88 505 ASP A N 1
ATOM 4143 C CA . ASP A 1 505 ? -14.251 -44.483 2.965 1.00 71.88 505 ASP A CA 1
ATOM 4144 C C . ASP A 1 505 ? -12.917 -45.243 2.794 1.00 71.88 505 ASP A C 1
ATOM 4146 O O . ASP A 1 505 ? -12.944 -46.446 2.529 1.00 71.88 505 ASP A O 1
ATOM 4150 N N . ASP A 1 506 ? -11.772 -44.554 2.876 1.00 58.75 506 ASP A N 1
ATOM 4151 C CA . ASP A 1 506 ? -10.400 -45.085 2.750 1.00 58.75 506 ASP A CA 1
ATOM 4152 C C . ASP A 1 506 ? -10.153 -45.940 1.479 1.00 58.75 506 ASP A C 1
ATOM 4154 O O . ASP A 1 506 ? -9.228 -46.747 1.381 1.00 58.75 506 ASP A O 1
ATOM 4158 N N . LYS A 1 507 ? -10.973 -45.735 0.435 1.00 55.78 507 LYS A N 1
ATOM 4159 C CA . LYS A 1 507 ? -10.902 -46.425 -0.872 1.00 55.78 507 LYS A CA 1
ATOM 4160 C C . LYS A 1 507 ? -9.822 -45.856 -1.799 1.00 55.78 507 LYS A C 1
ATOM 4162 O O . LYS A 1 507 ? -9.959 -45.892 -3.025 1.00 55.78 507 LYS A O 1
ATOM 4167 N N . LEU A 1 508 ? -8.719 -45.380 -1.229 1.00 55.34 508 LEU A N 1
ATOM 4168 C CA . LEU A 1 508 ? -7.484 -45.122 -1.962 1.00 55.34 508 LEU A CA 1
ATOM 4169 C C . LEU A 1 508 ? -6.798 -46.460 -2.263 1.00 55.34 508 LEU A C 1
ATOM 4171 O O . LEU A 1 508 ? -5.810 -46.851 -1.643 1.00 55.34 508 LEU A O 1
ATOM 4175 N N . ALA A 1 509 ? -7.353 -47.175 -3.247 1.00 54.06 509 ALA A N 1
ATOM 4176 C CA . ALA A 1 509 ? -6.675 -48.298 -3.878 1.00 54.06 509 ALA A CA 1
ATOM 4177 C C . ALA A 1 509 ? -5.270 -47.850 -4.315 1.00 54.06 509 ALA A C 1
ATOM 4179 O O . ALA A 1 509 ? -5.112 -46.786 -4.917 1.00 54.06 509 ALA A O 1
ATOM 4180 N N . THR A 1 510 ? -4.274 -48.678 -4.000 1.00 54.25 510 THR A N 1
ATOM 4181 C CA . THR A 1 510 ? -2.856 -48.326 -3.782 1.00 54.25 510 THR A CA 1
ATOM 4182 C C . THR A 1 510 ? -2.100 -47.732 -4.990 1.00 54.25 510 THR A C 1
ATOM 4184 O O . THR A 1 510 ? -0.930 -47.389 -4.863 1.00 54.25 510 THR A O 1
ATOM 4187 N N . ASP A 1 511 ? -2.770 -47.541 -6.131 1.00 58.31 511 ASP A N 1
ATOM 4188 C CA . ASP A 1 511 ? -2.224 -47.000 -7.385 1.00 58.31 511 ASP A CA 1
ATOM 4189 C C . ASP A 1 511 ? -2.734 -45.586 -7.765 1.00 58.31 511 ASP A C 1
ATOM 4191 O O . ASP A 1 511 ? -2.254 -45.011 -8.744 1.00 58.31 511 ASP A O 1
ATOM 4195 N N . GLN A 1 512 ? -3.699 -44.985 -7.047 1.00 58.19 512 GLN A N 1
ATOM 4196 C CA . GLN A 1 512 ? -4.175 -43.615 -7.339 1.00 58.19 512 GLN A CA 1
ATOM 4197 C C . GLN A 1 512 ? -3.776 -42.619 -6.245 1.00 58.19 512 GLN A C 1
ATOM 4199 O O . GLN A 1 512 ? -4.444 -42.483 -5.229 1.00 58.19 512 GLN A O 1
ATOM 4204 N N . MET A 1 513 ? -2.705 -41.863 -6.509 1.00 60.25 513 MET A N 1
ATOM 4205 C CA . MET A 1 513 ? -2.105 -40.883 -5.587 1.00 60.25 513 MET A CA 1
ATOM 4206 C C . MET A 1 513 ? -3.043 -39.715 -5.188 1.00 60.25 513 MET A C 1
ATOM 4208 O O . MET A 1 513 ? -2.771 -39.031 -4.205 1.00 60.25 513 MET A O 1
ATOM 4212 N N . ILE A 1 514 ? -4.116 -39.437 -5.947 1.00 62.31 514 ILE A N 1
ATOM 4213 C CA . ILE A 1 514 ? -5.071 -38.340 -5.682 1.00 62.31 514 ILE A CA 1
ATOM 4214 C C . ILE A 1 514 ? -6.501 -38.777 -6.083 1.00 62.31 514 ILE A C 1
ATOM 4216 O O . ILE A 1 514 ? -6.676 -39.256 -7.208 1.00 62.31 514 ILE A O 1
ATOM 4220 N N . PRO A 1 515 ? -7.540 -38.580 -5.239 1.00 73.50 515 PRO A N 1
ATOM 4221 C CA . PRO A 1 515 ? -8.933 -38.840 -5.612 1.00 73.50 515 PRO A CA 1
ATOM 4222 C C . PRO A 1 515 ? -9.436 -37.928 -6.743 1.00 73.50 515 PRO A C 1
ATOM 4224 O O . PRO A 1 515 ? -9.164 -36.727 -6.772 1.00 73.50 515 PRO A O 1
ATOM 4227 N N . LYS A 1 516 ? -10.265 -38.471 -7.644 1.00 75.25 516 LYS A N 1
ATOM 4228 C CA . LYS A 1 516 ? -10.833 -37.714 -8.780 1.00 75.25 516 LYS A CA 1
ATOM 4229 C C . LYS A 1 516 ? -11.734 -36.547 -8.356 1.00 75.25 516 LYS A C 1
ATOM 4231 O O . LYS A 1 516 ? -11.768 -35.534 -9.045 1.00 75.25 516 LYS A O 1
ATOM 4236 N N . THR A 1 517 ? -12.413 -36.650 -7.214 1.00 75.88 517 THR A N 1
ATOM 4237 C CA . THR A 1 517 ? -13.237 -35.564 -6.646 1.00 75.88 517 THR A CA 1
ATOM 4238 C C . THR A 1 517 ? -12.420 -34.342 -6.247 1.00 75.88 517 THR A C 1
ATOM 4240 O O . THR A 1 517 ? -12.873 -33.224 -6.476 1.00 75.88 517 THR A O 1
ATOM 4243 N N . VAL A 1 518 ? -11.197 -34.529 -5.736 1.00 78.62 518 VAL A N 1
ATOM 4244 C CA . VAL A 1 518 ? -10.272 -33.425 -5.429 1.00 78.62 518 VAL A CA 1
ATOM 4245 C C . VAL A 1 518 ? -9.921 -32.664 -6.710 1.00 78.62 518 VAL A C 1
ATOM 4247 O O . VAL A 1 518 ? -9.942 -31.435 -6.724 1.00 78.62 518 VAL A O 1
ATOM 4250 N N . TYR A 1 519 ? -9.670 -33.382 -7.810 1.00 79.88 519 TYR A N 1
ATOM 4251 C CA . TYR A 1 519 ? -9.430 -32.772 -9.120 1.00 79.88 519 TYR A CA 1
ATOM 4252 C C . TYR A 1 519 ? -10.668 -32.024 -9.645 1.00 79.88 519 TYR A C 1
ATOM 4254 O O . TYR A 1 519 ? -10.560 -30.862 -10.026 1.00 79.88 519 TYR A O 1
ATOM 4262 N N . GLU A 1 520 ? -11.855 -32.636 -9.595 1.00 81.38 520 GLU A N 1
ATOM 4263 C CA . GLU A 1 520 ? -13.110 -31.985 -10.005 1.00 81.38 520 GLU A CA 1
ATOM 4264 C C . GLU A 1 520 ? -13.429 -30.730 -9.176 1.00 81.38 520 GLU A C 1
ATOM 4266 O O . GLU A 1 520 ? -13.873 -29.726 -9.738 1.00 81.38 520 GLU A O 1
ATOM 4271 N N . ARG A 1 521 ? -13.161 -30.744 -7.861 1.00 84.38 521 ARG A N 1
ATOM 4272 C CA . ARG A 1 521 ? -13.287 -29.565 -6.992 1.00 84.38 521 ARG A CA 1
ATOM 4273 C C . ARG A 1 521 ? -12.339 -28.453 -7.434 1.00 84.38 521 ARG A C 1
ATOM 4275 O O . ARG A 1 521 ? -12.788 -27.329 -7.632 1.00 84.38 521 ARG A O 1
ATOM 4282 N N . VAL A 1 522 ? -11.059 -28.767 -7.637 1.00 83.44 522 VAL A N 1
ATOM 4283 C CA . VAL A 1 522 ? -10.046 -27.790 -8.070 1.00 83.44 522 VAL A CA 1
ATOM 4284 C C . VAL A 1 522 ? -10.381 -27.211 -9.450 1.00 83.44 522 VAL A C 1
ATOM 4286 O O . VAL A 1 522 ? -10.222 -26.010 -9.652 1.00 83.44 522 VAL A O 1
ATOM 4289 N N . CYS A 1 523 ? -10.923 -28.003 -10.380 1.00 85.69 523 CYS A N 1
ATOM 4290 C CA . CYS A 1 523 ? -11.433 -27.484 -11.653 1.00 85.69 523 CYS A CA 1
ATOM 4291 C C . CYS A 1 523 ? -12.617 -26.521 -11.459 1.00 85.69 523 CYS A C 1
ATOM 4293 O O . CYS A 1 523 ? -12.630 -25.450 -12.060 1.00 85.69 523 CYS A O 1
ATOM 4295 N N . LEU A 1 524 ? -13.580 -26.847 -10.588 1.00 86.75 524 LEU A N 1
ATOM 4296 C CA . LEU A 1 524 ? -14.711 -25.959 -10.284 1.00 86.75 524 LEU A CA 1
ATOM 4297 C C . LEU A 1 524 ? -14.281 -24.661 -9.581 1.00 86.75 524 LEU A C 1
ATOM 4299 O O . LEU A 1 524 ? -14.870 -23.612 -9.840 1.00 86.75 524 LEU A O 1
ATOM 4303 N N . GLU A 1 525 ? -13.279 -24.710 -8.702 1.00 85.25 525 GLU A N 1
ATOM 4304 C CA . GLU A 1 525 ? -12.656 -23.528 -8.087 1.00 85.25 525 GLU A CA 1
ATOM 4305 C C . GLU A 1 525 ? -11.915 -22.687 -9.141 1.00 85.25 525 GLU A C 1
ATOM 4307 O O . GLU A 1 525 ? -12.072 -21.466 -9.189 1.00 85.25 525 GLU A O 1
ATOM 4312 N N . GLN A 1 526 ? -11.161 -23.328 -10.039 1.00 86.62 526 GLN A N 1
ATOM 4313 C CA . GLN A 1 526 ? -10.450 -22.663 -11.131 1.00 86.62 526 GLN A CA 1
ATOM 4314 C C . GLN A 1 526 ? -11.414 -21.963 -12.103 1.00 86.62 526 GLN A C 1
ATOM 4316 O O . GLN A 1 526 ? -11.152 -20.827 -12.503 1.00 86.62 526 GLN A O 1
ATOM 4321 N N . ASP A 1 527 ? -12.535 -22.596 -12.454 1.00 87.81 527 ASP A N 1
ATOM 4322 C CA . ASP A 1 527 ? -13.571 -22.002 -13.304 1.00 87.81 527 ASP A CA 1
ATOM 4323 C C . ASP A 1 527 ? -14.245 -20.800 -12.624 1.00 87.81 527 ASP A C 1
ATOM 4325 O O . ASP A 1 527 ? -14.404 -19.753 -13.257 1.00 87.81 527 ASP A O 1
ATOM 4329 N N . GLN A 1 528 ? -14.563 -20.897 -11.327 1.00 86.19 528 GLN A N 1
ATOM 4330 C CA . GLN A 1 528 ? -15.096 -19.777 -10.537 1.00 86.19 528 GLN A CA 1
ATOM 4331 C C . GLN A 1 528 ? -14.125 -18.590 -10.519 1.00 86.19 528 GLN A C 1
ATOM 4333 O O . GLN A 1 528 ? -14.510 -17.476 -10.877 1.00 86.19 528 GLN A O 1
ATOM 4338 N N . LEU A 1 529 ? -12.846 -18.824 -10.205 1.00 88.38 529 LEU A N 1
ATOM 4339 C CA . LEU A 1 529 ? -11.812 -17.784 -10.218 1.00 88.38 529 LEU A CA 1
ATOM 4340 C C . LEU A 1 529 ? -11.636 -17.168 -11.616 1.00 88.38 529 LEU A C 1
ATOM 4342 O O . LEU A 1 529 ? -11.475 -15.954 -11.749 1.00 88.38 529 LEU A O 1
ATOM 4346 N N . GLN A 1 530 ? -11.723 -17.966 -12.685 1.00 90.50 530 GLN A N 1
ATOM 4347 C CA . GLN A 1 530 ? -11.712 -17.442 -14.051 1.00 90.50 530 GLN A CA 1
ATOM 4348 C C . GLN A 1 530 ? -12.942 -16.580 -14.369 1.00 90.50 530 GLN A C 1
ATOM 4350 O O . GLN A 1 530 ? -12.802 -15.568 -15.061 1.00 90.50 530 GLN A O 1
ATOM 4355 N N . GLU A 1 531 ? -14.143 -16.956 -13.924 1.00 88.12 531 GLU A N 1
ATOM 4356 C CA . GLU A 1 531 ? -15.351 -16.137 -14.087 1.00 88.12 531 GLU A CA 1
ATOM 4357 C C . GLU A 1 531 ? -15.266 -14.829 -13.294 1.00 88.12 531 GLU A C 1
ATOM 4359 O O . GLU A 1 531 ? -15.596 -13.767 -13.833 1.00 88.12 531 GLU A O 1
ATOM 4364 N N . GLU A 1 532 ? -14.740 -14.863 -12.069 1.00 88.31 532 GLU A N 1
ATOM 4365 C CA . GLU A 1 532 ? -14.485 -13.667 -11.267 1.00 88.31 532 GLU A CA 1
ATOM 4366 C C . GLU A 1 532 ? -13.488 -12.732 -11.956 1.00 88.31 532 GLU A C 1
ATOM 4368 O O . GLU A 1 532 ? -13.802 -11.554 -12.146 1.00 88.31 532 GLU A O 1
ATOM 4373 N N . ILE A 1 533 ? -12.352 -13.248 -12.441 1.00 91.38 533 ILE A N 1
ATOM 4374 C CA . ILE A 1 533 ? -11.363 -12.487 -13.223 1.00 91.38 533 ILE A CA 1
ATOM 4375 C C . ILE A 1 533 ? -12.001 -11.892 -14.488 1.00 91.38 533 ILE A C 1
ATOM 4377 O O . ILE A 1 533 ? -11.805 -10.710 -14.780 1.00 91.38 533 ILE A O 1
ATOM 4381 N N . LYS A 1 534 ? -12.821 -12.654 -15.228 1.00 91.88 534 LYS A N 1
ATOM 4382 C CA . LYS A 1 534 ? -13.575 -12.145 -16.394 1.00 91.88 534 LYS A CA 1
ATOM 4383 C C . LYS A 1 534 ? -14.542 -11.023 -15.985 1.00 91.88 534 LYS A C 1
ATOM 4385 O O . LYS A 1 534 ? -14.651 -10.022 -16.699 1.00 91.88 534 LYS A O 1
ATOM 4390 N N . SER A 1 535 ? -15.210 -11.140 -14.837 1.00 85.25 535 SER A N 1
ATOM 4391 C CA . SER A 1 535 ? -16.134 -10.125 -14.314 1.00 85.25 535 SER A CA 1
ATOM 4392 C C . SER A 1 535 ? -15.414 -8.842 -13.870 1.00 85.25 535 SER A C 1
ATOM 4394 O O . SER A 1 535 ? -15.860 -7.739 -14.201 1.00 85.25 535 SER A O 1
ATOM 4396 N N . LEU A 1 536 ? -14.262 -8.979 -13.204 1.00 91.56 536 LEU A N 1
ATOM 4397 C CA . LEU A 1 536 ? -13.406 -7.887 -12.746 1.00 91.56 536 LEU A CA 1
ATOM 4398 C C . LEU A 1 536 ? -12.779 -7.156 -13.930 1.00 91.56 536 LEU A C 1
ATOM 4400 O O . LEU A 1 536 ? -12.878 -5.934 -13.995 1.00 91.56 536 LEU A O 1
ATOM 4404 N N . ASN A 1 537 ? -12.254 -7.883 -14.919 1.00 93.12 537 ASN A N 1
ATOM 4405 C CA . ASN A 1 537 ? -11.770 -7.304 -16.171 1.00 93.12 537 ASN A CA 1
ATOM 4406 C C . ASN A 1 537 ? -12.888 -6.548 -16.901 1.00 93.12 537 ASN A C 1
ATOM 4408 O O . ASN A 1 537 ? -12.697 -5.402 -17.297 1.00 93.12 537 ASN A O 1
ATOM 4412 N N . LYS A 1 538 ? -14.101 -7.111 -16.996 1.00 94.25 538 LYS A N 1
ATOM 4413 C CA . LYS A 1 538 ? -15.258 -6.416 -17.589 1.00 94.25 538 LYS A CA 1
ATOM 4414 C C . LYS A 1 538 ? -15.644 -5.151 -16.813 1.00 94.25 538 LYS A C 1
ATOM 4416 O O . LYS A 1 538 ? -16.009 -4.148 -17.427 1.00 94.25 538 LYS A O 1
ATOM 4421 N N . ARG A 1 539 ? -15.556 -5.165 -15.477 1.00 91.88 539 ARG A N 1
ATOM 4422 C CA . ARG A 1 539 ? -15.763 -3.980 -14.626 1.00 91.88 539 ARG A CA 1
ATOM 4423 C C . ARG A 1 539 ? -14.657 -2.942 -14.830 1.00 91.88 539 ARG A C 1
ATOM 4425 O O . ARG A 1 539 ? -14.977 -1.764 -14.940 1.00 91.88 539 ARG A O 1
ATOM 4432 N N . MET A 1 540 ? -13.397 -3.362 -14.920 1.00 90.06 540 MET A N 1
ATOM 4433 C CA . MET A 1 540 ? -12.238 -2.496 -15.149 1.00 90.06 540 MET A CA 1
ATOM 4434 C C . MET A 1 540 ? -12.285 -1.840 -16.533 1.00 90.06 540 MET A C 1
ATOM 4436 O O . MET A 1 540 ? -12.073 -0.634 -16.632 1.00 90.06 540 MET A O 1
ATOM 4440 N N . THR A 1 541 ? -12.643 -2.587 -17.580 1.00 93.19 541 THR A N 1
ATOM 4441 C CA . THR A 1 541 ? -12.851 -2.056 -18.935 1.00 93.19 541 THR A CA 1
ATOM 4442 C C . THR A 1 541 ? -13.976 -1.028 -18.954 1.00 93.19 541 THR A C 1
ATOM 4444 O O . THR A 1 541 ? -13.736 0.100 -19.367 1.00 93.19 541 THR A O 1
ATOM 4447 N N . ARG A 1 542 ? -15.154 -1.340 -18.391 1.00 93.56 542 ARG A N 1
ATOM 4448 C CA . ARG A 1 542 ? -16.257 -0.368 -18.247 1.00 93.56 542 ARG A CA 1
ATOM 4449 C C . ARG A 1 542 ? -15.851 0.878 -17.465 1.00 93.56 542 ARG A C 1
ATOM 4451 O O . ARG A 1 542 ? -16.265 1.983 -17.796 1.00 93.56 542 ARG A O 1
ATOM 4458 N N . LEU A 1 543 ? -15.057 0.713 -16.408 1.00 93.62 543 LEU A N 1
ATOM 4459 C CA . LEU A 1 543 ? -14.565 1.826 -15.603 1.00 93.62 543 LEU A CA 1
ATOM 4460 C C . LEU A 1 543 ? -13.600 2.703 -16.416 1.00 93.62 543 LEU A C 1
ATOM 4462 O O . LEU A 1 543 ? -13.740 3.923 -16.397 1.00 93.62 543 LEU A O 1
ATOM 4466 N N . ARG A 1 544 ? -12.687 2.093 -17.184 1.00 93.50 544 ARG A N 1
ATOM 4467 C CA . ARG A 1 544 ? -11.789 2.781 -18.123 1.00 93.50 544 ARG A CA 1
ATOM 4468 C C . ARG A 1 544 ? -12.579 3.515 -19.210 1.00 93.50 544 ARG A C 1
ATOM 4470 O O . ARG A 1 544 ? -12.344 4.699 -19.393 1.00 93.50 544 ARG A O 1
ATOM 4477 N N . GLU A 1 545 ? -13.549 2.870 -19.856 1.00 93.62 545 GLU A N 1
ATOM 4478 C CA . GLU A 1 545 ? -14.453 3.482 -20.844 1.00 93.62 545 GLU A CA 1
ATOM 4479 C C . GLU A 1 545 ? -15.195 4.696 -20.261 1.00 93.62 545 GLU A C 1
ATOM 4481 O O . GLU A 1 545 ? -15.207 5.770 -20.862 1.00 93.62 545 GLU A O 1
ATOM 4486 N N . MET A 1 546 ? -15.756 4.562 -19.055 1.00 94.12 546 MET A N 1
ATOM 4487 C CA . MET A 1 546 ? -16.446 5.650 -18.355 1.00 94.12 546 MET A CA 1
ATOM 4488 C C . MET A 1 546 ? -15.507 6.801 -17.979 1.00 94.12 546 MET A C 1
ATOM 4490 O O . MET A 1 546 ? -15.898 7.962 -18.107 1.00 94.12 546 MET A O 1
ATOM 4494 N N . PHE A 1 547 ? -14.279 6.515 -17.533 1.00 91.75 547 PHE A N 1
ATOM 4495 C CA . PHE A 1 547 ? -13.280 7.550 -17.261 1.00 91.75 547 PHE A CA 1
ATOM 4496 C C . PHE A 1 547 ? -12.805 8.233 -18.543 1.00 91.75 547 PHE A C 1
ATOM 4498 O O . PHE A 1 547 ? -12.788 9.457 -18.578 1.00 91.75 547 PHE A O 1
ATOM 4505 N N . SER A 1 548 ? -12.507 7.489 -19.611 1.00 89.06 548 SER A N 1
ATOM 4506 C CA . SER A 1 548 ? -12.145 8.049 -20.918 1.00 89.06 548 SER A CA 1
ATOM 4507 C C . SER A 1 548 ? -13.270 8.906 -21.502 1.00 89.06 548 SER A C 1
ATOM 4509 O O . SER A 1 548 ? -13.004 10.003 -21.982 1.00 89.06 548 SER A O 1
ATOM 4511 N N . SER A 1 549 ? -14.532 8.477 -21.392 1.00 92.38 549 SER A N 1
ATOM 4512 C CA . SER A 1 549 ? -15.696 9.258 -21.833 1.00 92.38 549 SER A CA 1
ATOM 4513 C C . SER A 1 549 ? -15.886 10.539 -21.010 1.00 92.38 549 SER A C 1
ATOM 4515 O O . SER A 1 549 ? -16.114 11.610 -21.574 1.00 92.38 549 SER A O 1
ATOM 4517 N N . LYS A 1 550 ? -15.736 10.473 -19.679 1.00 91.62 550 LYS A N 1
ATOM 4518 C CA . LYS A 1 550 ? -15.790 11.663 -18.813 1.00 91.62 550 LYS A CA 1
ATOM 4519 C C . LYS A 1 550 ? -14.615 12.613 -19.048 1.00 91.62 550 LYS A C 1
ATOM 4521 O O . LYS A 1 550 ? -14.831 13.819 -19.067 1.00 91.62 550 LYS A O 1
ATOM 4526 N N . ALA A 1 551 ? -13.408 12.091 -19.258 1.00 87.56 551 ALA A N 1
ATOM 4527 C CA . ALA A 1 551 ? -12.220 12.879 -19.574 1.00 87.56 551 ALA A CA 1
ATOM 4528 C C . ALA A 1 551 ? -12.340 13.556 -20.948 1.00 87.56 551 ALA A C 1
ATOM 4530 O O . ALA A 1 551 ? -12.006 14.729 -21.068 1.00 87.56 551 ALA A O 1
ATOM 4531 N N . ALA A 1 552 ? -12.894 12.870 -21.954 1.00 87.31 552 ALA A N 1
ATOM 4532 C CA . ALA A 1 552 ? -13.210 13.466 -23.251 1.00 87.31 552 ALA A CA 1
ATOM 4533 C C . ALA A 1 552 ? -14.201 14.632 -23.104 1.00 87.31 552 ALA A C 1
ATOM 4535 O O . ALA A 1 552 ? -13.883 15.743 -23.517 1.00 87.31 552 ALA A O 1
ATOM 4536 N N . ARG A 1 553 ? -15.330 14.431 -22.406 1.00 88.88 553 ARG A N 1
ATOM 4537 C CA . ARG A 1 553 ? -16.299 15.509 -22.118 1.00 88.88 553 ARG A CA 1
ATOM 4538 C C . ARG A 1 553 ? -15.694 16.667 -21.325 1.00 88.88 553 ARG A C 1
ATOM 4540 O O . ARG A 1 553 ? -16.015 17.821 -21.584 1.00 88.88 553 ARG A O 1
ATOM 4547 N N . PHE A 1 554 ? -14.823 16.384 -20.358 1.00 90.25 554 PHE A N 1
ATOM 4548 C CA . PHE A 1 554 ? -14.106 17.421 -19.617 1.00 90.25 554 PHE A CA 1
ATOM 4549 C C . PHE A 1 554 ? -13.181 18.224 -20.541 1.00 90.25 554 PHE A C 1
ATOM 4551 O O . PHE A 1 554 ? -13.234 19.450 -20.534 1.00 90.25 554 PHE A O 1
ATOM 4558 N N . ASN A 1 555 ? -12.408 17.550 -21.394 1.00 87.94 555 ASN A N 1
ATOM 4559 C CA . ASN A 1 555 ? -11.539 18.192 -22.378 1.00 87.94 555 ASN A CA 1
ATOM 4560 C C . ASN A 1 555 ? -12.332 18.993 -23.426 1.00 87.94 555 ASN A C 1
ATOM 4562 O O . ASN A 1 555 ? -11.875 20.055 -23.834 1.00 87.94 555 ASN A O 1
ATOM 4566 N N . GLU A 1 556 ? -13.522 18.539 -23.829 1.00 86.81 556 GLU A N 1
ATOM 4567 C CA . GLU A 1 556 ? -14.453 19.287 -24.689 1.00 86.81 556 GLU A CA 1
ATOM 4568 C C . GLU A 1 556 ? -14.954 20.566 -24.001 1.00 86.81 556 GLU A C 1
ATOM 4570 O O . GLU A 1 556 ? -14.901 21.643 -24.592 1.00 86.81 556 GLU A O 1
ATOM 4575 N N . ILE A 1 557 ? -15.381 20.481 -22.736 1.00 88.56 557 ILE A N 1
ATOM 4576 C CA . ILE A 1 557 ? -15.822 21.642 -21.943 1.00 88.56 557 ILE A CA 1
ATOM 4577 C C . ILE A 1 557 ? -14.671 22.642 -21.756 1.00 88.56 557 ILE A C 1
ATOM 4579 O O . ILE A 1 557 ? -14.856 23.840 -21.969 1.00 88.56 557 ILE A O 1
ATOM 4583 N N . VAL A 1 558 ? -13.470 22.164 -21.419 1.00 87.50 558 VAL A N 1
ATOM 4584 C CA . VAL A 1 558 ? -12.260 22.991 -21.285 1.00 87.50 558 VAL A CA 1
ATOM 4585 C C . VAL A 1 558 ? -11.873 23.636 -22.620 1.00 87.50 558 VAL A C 1
ATOM 4587 O O . VAL A 1 558 ? -11.558 24.824 -22.651 1.00 87.50 558 VAL A O 1
ATOM 4590 N N . PHE A 1 559 ? -11.974 22.912 -23.735 1.00 86.62 559 PHE A N 1
ATOM 4591 C CA . PHE A 1 559 ? -11.735 23.455 -25.073 1.00 86.62 559 PHE A CA 1
ATOM 4592 C C . PHE A 1 559 ? -12.752 24.536 -25.467 1.00 86.62 559 PHE A C 1
ATOM 4594 O O . PHE A 1 559 ? -12.386 25.534 -26.091 1.00 86.62 559 PHE A O 1
ATOM 4601 N N . LEU A 1 560 ? -14.022 24.373 -25.090 1.00 84.31 560 LEU A N 1
ATOM 4602 C CA . LEU A 1 560 ? -15.067 25.358 -25.366 1.00 84.31 560 LEU A CA 1
ATOM 4603 C C . LEU A 1 560 ? -14.925 26.622 -24.507 1.00 84.31 560 LEU A C 1
ATOM 4605 O O . LEU A 1 560 ? -15.059 27.714 -25.058 1.00 84.31 560 LEU A O 1
ATOM 4609 N N . LEU A 1 561 ? -14.631 26.476 -23.208 1.00 85.81 561 LEU A N 1
ATOM 4610 C CA . LEU A 1 561 ? -14.531 27.580 -22.242 1.00 85.81 561 LEU A CA 1
ATOM 4611 C C . LEU A 1 561 ? -13.182 28.307 -22.278 1.00 85.81 561 LEU A C 1
ATOM 4613 O O . LEU A 1 561 ? -13.147 29.529 -22.363 1.00 85.81 561 LEU A O 1
ATOM 4617 N N . LEU A 1 562 ? -12.075 27.564 -22.191 1.00 84.56 562 LEU A N 1
ATOM 4618 C CA . LEU A 1 562 ? -10.717 28.111 -22.091 1.00 84.56 562 LEU A CA 1
ATOM 4619 C C . LEU A 1 562 ? -9.979 28.133 -23.432 1.00 84.56 562 LEU A C 1
ATOM 4621 O O . LEU A 1 562 ? -8.856 28.618 -23.490 1.00 84.56 562 LEU A O 1
ATOM 4625 N N . GLY A 1 563 ? -10.558 27.594 -24.507 1.00 84.88 563 GLY A N 1
ATOM 4626 C CA . GLY A 1 563 ? -9.931 27.622 -25.829 1.00 84.88 563 GLY A CA 1
ATOM 4627 C C . GLY A 1 563 ? -8.694 26.730 -25.975 1.00 84.88 563 GLY A C 1
ATOM 4628 O O . GLY A 1 563 ? -7.940 26.929 -26.919 1.00 84.88 563 GLY A O 1
ATOM 4629 N N . TYR A 1 564 ? -8.472 25.753 -25.089 1.00 86.25 564 TYR A N 1
ATOM 4630 C CA . TYR A 1 564 ? -7.342 24.818 -25.176 1.00 86.25 564 TYR A CA 1
ATOM 4631 C C . TYR A 1 564 ? -7.807 23.362 -25.142 1.00 86.25 564 TYR A C 1
ATOM 4633 O O . TYR A 1 564 ? -8.527 22.953 -24.233 1.00 86.25 564 TYR A O 1
ATOM 4641 N N . LYS A 1 565 ? -7.360 22.552 -26.107 1.00 86.25 565 LYS A N 1
ATOM 4642 C CA . LYS A 1 565 ? -7.521 21.093 -26.083 1.00 86.25 565 LYS A CA 1
ATOM 4643 C C . LYS A 1 565 ? -6.322 20.501 -25.354 1.00 86.25 565 LYS A C 1
ATOM 4645 O O . LYS A 1 565 ? -5.183 20.766 -25.732 1.00 86.25 565 LYS A O 1
ATOM 4650 N N . ILE A 1 566 ? -6.580 19.705 -24.323 1.00 86.12 566 ILE A N 1
ATOM 4651 C CA . ILE A 1 566 ? -5.548 19.153 -23.446 1.00 86.12 566 ILE A CA 1
ATOM 4652 C C . ILE A 1 566 ? -5.335 17.665 -23.753 1.00 86.12 566 ILE A C 1
ATOM 4654 O O . ILE A 1 566 ? -6.284 16.884 -23.751 1.00 86.12 566 ILE A O 1
ATOM 4658 N N . GLU A 1 567 ? -4.085 17.268 -23.987 1.00 84.50 567 GLU A N 1
ATOM 4659 C CA . GLU A 1 567 ? -3.667 15.878 -24.191 1.00 84.50 567 GLU A CA 1
ATOM 4660 C C . GLU A 1 567 ? -2.487 15.547 -23.267 1.00 84.50 567 GLU A C 1
ATOM 4662 O O . GLU A 1 567 ? -1.468 16.237 -23.268 1.00 84.50 567 GLU A O 1
ATOM 4667 N N . LEU A 1 568 ? -2.606 14.490 -22.461 1.00 81.31 568 LEU A N 1
ATOM 4668 C CA . LEU A 1 568 ? -1.506 14.022 -21.615 1.00 81.31 568 LEU A CA 1
ATOM 4669 C C . LEU A 1 568 ? -0.579 13.135 -22.455 1.00 81.31 568 LEU A C 1
ATOM 4671 O O . LEU A 1 568 ? -1.022 12.138 -23.021 1.00 81.31 568 LEU A O 1
ATOM 4675 N N . LEU A 1 569 ? 0.704 13.494 -22.528 1.00 77.94 569 LEU A N 1
ATOM 4676 C CA . LEU A 1 569 ? 1.737 12.722 -23.232 1.00 77.94 569 LEU A CA 1
ATOM 4677 C C . LEU A 1 569 ? 2.405 11.695 -22.305 1.00 77.94 569 LEU A C 1
ATOM 4679 O O . LEU A 1 569 ? 2.759 10.600 -22.731 1.00 77.94 569 LEU A O 1
ATOM 4683 N N . SER A 1 570 ? 2.585 12.066 -21.039 1.00 74.62 570 SER A N 1
ATOM 4684 C CA . SER A 1 570 ? 3.013 11.200 -19.938 1.00 74.62 570 SER A CA 1
ATOM 4685 C C . SER A 1 570 ? 2.412 11.731 -18.635 1.00 74.62 570 SER A C 1
ATOM 4687 O O . SER A 1 570 ? 1.881 12.841 -18.617 1.00 74.62 570 SER A O 1
ATOM 4689 N N . GLU A 1 571 ? 2.529 10.984 -17.535 1.00 70.00 571 GLU A N 1
ATOM 4690 C CA . GLU A 1 571 ? 1.991 11.368 -16.211 1.00 70.00 571 GLU A CA 1
ATOM 4691 C C . GLU A 1 571 ? 2.425 12.773 -15.753 1.00 70.00 571 GLU A C 1
ATOM 4693 O O . GLU A 1 571 ? 1.706 13.452 -15.028 1.00 70.00 571 GLU A O 1
ATOM 4698 N N . THR A 1 572 ? 3.586 13.229 -16.227 1.00 69.69 572 THR A N 1
ATOM 4699 C CA . THR A 1 572 ? 4.177 14.535 -15.925 1.00 69.69 572 THR A CA 1
ATOM 4700 C C . THR A 1 572 ? 4.147 15.545 -17.074 1.00 69.69 572 THR A C 1
ATOM 4702 O O . THR A 1 572 ? 4.517 16.690 -16.848 1.00 69.69 572 THR A O 1
ATOM 4705 N N . LYS A 1 573 ? 3.746 15.187 -18.303 1.00 79.00 573 LYS A N 1
ATOM 4706 C CA . LYS A 1 573 ? 3.877 16.080 -19.474 1.00 79.00 573 LYS A CA 1
ATOM 4707 C C . LYS A 1 573 ? 2.558 16.277 -20.197 1.00 79.00 573 LYS A C 1
ATOM 4709 O O . LYS A 1 573 ? 1.980 15.337 -20.743 1.00 79.00 573 LYS A O 1
ATOM 4714 N N . LEU A 1 574 ? 2.143 17.534 -20.262 1.00 82.38 574 LEU A N 1
ATOM 4715 C CA . LEU A 1 574 ? 0.930 17.989 -20.918 1.00 82.38 574 LEU A CA 1
ATOM 4716 C C . LEU A 1 574 ? 1.253 18.569 -22.297 1.00 82.38 574 LEU A C 1
ATOM 4718 O O . LEU A 1 574 ? 2.227 19.308 -22.445 1.00 82.38 574 LEU A O 1
ATOM 4722 N N . LYS A 1 575 ? 0.413 18.287 -23.290 1.00 84.75 575 LYS A N 1
ATOM 4723 C CA . LYS A 1 575 ? 0.303 19.062 -24.526 1.00 84.75 575 LYS A CA 1
ATOM 4724 C C . LYS A 1 575 ? -1.007 19.841 -24.510 1.00 84.75 575 LYS A C 1
ATOM 4726 O O . LYS A 1 575 ? -2.058 19.285 -24.200 1.00 84.75 575 LYS A O 1
ATOM 4731 N N . MET A 1 576 ? -0.945 21.118 -24.862 1.00 84.50 576 MET A N 1
ATOM 4732 C CA . MET A 1 576 ? -2.109 21.990 -25.000 1.00 84.50 576 MET A CA 1
ATOM 4733 C C . MET A 1 576 ? -2.132 22.567 -26.415 1.00 84.50 576 MET A C 1
ATOM 4735 O O . MET A 1 576 ? -1.165 23.196 -26.842 1.00 84.50 576 MET A O 1
ATOM 4739 N N . TYR A 1 577 ? -3.230 22.348 -27.132 1.00 83.81 577 TYR A N 1
ATOM 4740 C CA . TYR A 1 577 ? -3.453 22.858 -28.484 1.00 83.81 577 TYR A CA 1
ATOM 4741 C C . TYR A 1 577 ? -4.445 24.029 -28.410 1.00 83.81 577 TYR A C 1
ATOM 4743 O O . TYR A 1 577 ? -5.552 23.826 -27.896 1.00 83.81 577 TYR A O 1
ATOM 4751 N N . PRO A 1 578 ? -4.092 25.241 -28.868 1.00 82.19 578 PRO A N 1
ATOM 4752 C CA . PRO A 1 578 ? -5.008 26.377 -28.863 1.00 82.19 578 PRO A CA 1
ATOM 4753 C C . PRO A 1 578 ? -6.132 26.196 -29.894 1.00 82.19 578 PRO A C 1
ATOM 4755 O O . PRO A 1 578 ? -5.954 25.629 -30.969 1.00 82.19 578 PRO A O 1
ATOM 4758 N N . LYS A 1 579 ? -7.318 26.721 -29.590 1.00 80.69 579 LYS A N 1
ATOM 4759 C CA . LYS A 1 579 ? -8.522 26.632 -30.434 1.00 80.69 579 LYS A CA 1
ATOM 4760 C C . LYS A 1 579 ? -8.374 27.348 -31.775 1.00 80.69 579 LYS A C 1
ATOM 4762 O O . LYS A 1 579 ? -8.970 26.913 -32.758 1.00 80.69 579 LYS A O 1
ATOM 4767 N N . PHE A 1 580 ? -7.579 28.415 -31.804 1.00 73.38 580 PHE A N 1
ATOM 4768 C CA . PHE A 1 580 ? -7.397 29.288 -32.964 1.00 73.38 580 PHE A CA 1
ATOM 4769 C C . PHE A 1 580 ? -6.214 28.890 -33.868 1.00 73.38 580 PHE A C 1
ATOM 4771 O O . PHE A 1 580 ? -6.050 29.474 -34.931 1.00 73.38 580 PHE A O 1
ATOM 4778 N N . ASN A 1 581 ? -5.416 27.874 -33.502 1.00 69.50 581 ASN A N 1
ATOM 4779 C CA . ASN A 1 581 ? -4.363 27.323 -34.365 1.00 69.50 581 ASN A CA 1
ATOM 4780 C C . ASN A 1 581 ? -4.188 25.813 -34.114 1.00 69.50 581 ASN A C 1
ATOM 4782 O O . ASN A 1 581 ? -3.810 25.398 -33.020 1.00 69.50 581 ASN A O 1
ATOM 4786 N N . ARG A 1 582 ? -4.456 24.988 -35.135 1.00 61.69 582 ARG A N 1
ATOM 4787 C CA . ARG A 1 582 ? -4.472 23.518 -35.014 1.00 61.69 582 ARG A CA 1
ATOM 4788 C C . ARG A 1 582 ? -3.099 22.854 -35.130 1.00 61.69 582 ARG A C 1
ATOM 4790 O O . ARG A 1 582 ? -2.967 21.713 -34.692 1.00 61.69 582 ARG A O 1
ATOM 4797 N N . ASP A 1 583 ? -2.101 23.552 -35.665 1.00 64.69 583 ASP A N 1
ATOM 4798 C CA . ASP A 1 583 ? -0.795 22.966 -35.997 1.00 64.69 583 ASP A CA 1
ATOM 4799 C C . ASP A 1 583 ? 0.244 23.178 -34.880 1.00 64.69 583 ASP A C 1
ATOM 4801 O O . ASP A 1 583 ? 1.234 22.454 -34.774 1.00 64.69 583 ASP A O 1
ATOM 4805 N N . SER A 1 584 ? 0.003 24.147 -33.995 1.00 68.44 584 SER A N 1
ATOM 4806 C CA . SER A 1 584 ? 0.857 24.462 -32.841 1.00 68.44 584 SER A CA 1
ATOM 4807 C C . SER A 1 584 ? 0.490 23.687 -31.569 1.00 68.44 584 SER A C 1
ATOM 4809 O O . SER A 1 584 ? -0.691 23.460 -31.301 1.00 68.44 584 SER A O 1
ATOM 4811 N N . PHE A 1 585 ? 1.476 23.370 -30.718 1.00 74.75 585 PHE A N 1
ATOM 4812 C CA . PHE A 1 585 ? 1.211 22.862 -29.366 1.00 74.75 585 PHE A CA 1
ATOM 4813 C C . PHE A 1 585 ? 2.180 23.406 -28.304 1.00 74.75 585 PHE A C 1
ATOM 4815 O O . PHE A 1 585 ? 3.392 23.528 -28.498 1.00 74.75 585 PHE A O 1
ATOM 4822 N N . ILE A 1 586 ? 1.632 23.690 -27.125 1.00 77.19 586 ILE A N 1
ATOM 4823 C CA . ILE A 1 586 ? 2.378 24.072 -25.926 1.00 77.19 586 ILE A CA 1
ATOM 4824 C C . ILE A 1 586 ? 2.664 22.799 -25.133 1.00 77.19 586 ILE A C 1
ATOM 4826 O O . ILE A 1 586 ? 1.731 22.069 -24.801 1.00 77.19 586 ILE A O 1
ATOM 4830 N N . GLN A 1 587 ? 3.928 22.520 -24.813 1.00 77.31 587 GLN A N 1
ATOM 4831 C CA . GLN A 1 587 ? 4.298 21.414 -23.932 1.00 77.31 587 GLN A CA 1
ATOM 4832 C C . GLN A 1 587 ? 4.609 21.952 -22.526 1.00 77.31 587 GLN A C 1
ATOM 4834 O O . GLN A 1 587 ? 5.529 22.750 -22.357 1.00 77.31 587 GLN A O 1
ATOM 4839 N N . VAL A 1 588 ? 3.868 21.498 -21.515 1.00 74.31 588 VAL A N 1
ATOM 4840 C CA . VAL A 1 588 ? 4.067 21.869 -20.101 1.00 74.31 588 VAL A CA 1
ATOM 4841 C C . VAL A 1 588 ? 4.578 20.654 -19.333 1.00 74.31 588 VAL A C 1
ATOM 4843 O O . VAL A 1 588 ? 3.992 19.574 -19.424 1.00 74.31 588 VAL A O 1
ATOM 4846 N N . ASP A 1 589 ? 5.674 20.816 -18.593 1.00 73.81 589 ASP A N 1
ATOM 4847 C CA . ASP A 1 589 ? 6.278 19.768 -17.767 1.00 73.81 589 ASP A CA 1
ATOM 4848 C C . ASP A 1 589 ? 5.951 19.988 -16.281 1.00 73.81 589 ASP A C 1
ATOM 4850 O O . ASP A 1 589 ? 6.483 20.879 -15.618 1.00 73.81 589 ASP A O 1
ATOM 4854 N N . LEU A 1 590 ? 5.046 19.162 -15.761 1.00 65.38 590 LEU A N 1
ATOM 4855 C CA . LEU A 1 590 ? 4.552 19.182 -14.385 1.00 65.38 590 LEU A CA 1
ATOM 4856 C C . LEU A 1 590 ? 5.565 18.585 -13.394 1.00 65.38 590 LEU A C 1
ATOM 4858 O O . LEU A 1 590 ? 5.421 18.786 -12.190 1.00 65.38 590 LEU A O 1
ATOM 4862 N N . SER A 1 591 ? 6.612 17.883 -13.860 1.00 60.91 591 SER A N 1
ATOM 4863 C CA . SER A 1 591 ? 7.617 17.291 -12.960 1.00 60.91 591 SER A CA 1
ATOM 4864 C C . SER A 1 591 ? 8.475 18.333 -12.236 1.00 60.91 591 SER A C 1
ATOM 4866 O O . SER A 1 591 ? 9.150 18.001 -11.266 1.00 60.91 591 SER A O 1
ATOM 4868 N N . ARG A 1 592 ? 8.471 19.588 -12.704 1.00 54.81 592 ARG A N 1
ATOM 4869 C CA . ARG A 1 592 ? 9.164 20.725 -12.077 1.00 54.81 592 ARG A CA 1
ATOM 4870 C C . ARG A 1 592 ? 8.261 21.537 -11.143 1.00 54.81 592 ARG A C 1
ATOM 4872 O O . ARG A 1 592 ? 8.502 22.720 -10.919 1.00 54.81 592 ARG A O 1
ATOM 4879 N N . HIS A 1 593 ? 7.228 20.916 -10.574 1.00 48.91 593 HIS A N 1
ATOM 4880 C CA . HIS A 1 593 ? 6.468 21.533 -9.494 1.00 48.91 593 HIS A CA 1
ATOM 4881 C C . HIS A 1 593 ? 7.357 21.668 -8.246 1.00 48.91 593 HIS A C 1
ATOM 4883 O O . HIS A 1 593 ? 7.715 20.678 -7.608 1.00 48.91 593 HIS A O 1
ATOM 4889 N N . GLY A 1 594 ? 7.729 22.901 -7.897 1.00 41.41 594 GLY A N 1
ATOM 4890 C CA . GLY A 1 594 ? 8.653 23.176 -6.799 1.00 41.41 594 GLY A CA 1
ATOM 4891 C C . GLY A 1 594 ? 8.156 22.639 -5.452 1.00 41.41 594 GLY A C 1
ATOM 4892 O O . GLY A 1 594 ? 7.014 22.867 -5.056 1.00 41.41 594 GLY A O 1
ATOM 4893 N N . SER A 1 595 ? 9.044 21.974 -4.706 1.00 41.06 595 SER A N 1
ATOM 4894 C CA . SER A 1 595 ? 8.788 21.409 -3.367 1.00 41.06 595 SER A CA 1
ATOM 4895 C C . SER A 1 595 ? 8.679 22.473 -2.251 1.00 41.06 595 SER A C 1
ATOM 4897 O O . SER A 1 595 ? 9.013 22.211 -1.093 1.00 41.06 595 SER A O 1
ATOM 4899 N N . LYS A 1 596 ? 8.270 23.706 -2.576 1.00 39.31 596 LYS A N 1
ATOM 4900 C CA . LYS A 1 596 ? 8.155 24.828 -1.634 1.00 39.31 596 LYS A CA 1
ATOM 4901 C C . LYS A 1 596 ? 6.858 25.599 -1.888 1.00 39.31 596 LYS A C 1
ATOM 4903 O O . LYS A 1 596 ? 6.495 25.862 -3.028 1.00 39.31 596 LYS A O 1
ATOM 4908 N N . LYS A 1 597 ? 6.168 25.911 -0.785 1.00 38.50 597 LYS A N 1
ATOM 4909 C CA . LYS A 1 597 ? 4.848 26.560 -0.667 1.00 38.50 597 LYS A CA 1
ATOM 4910 C C . LYS A 1 597 ? 4.413 27.396 -1.892 1.00 38.50 597 LYS A C 1
ATOM 4912 O O . LYS A 1 597 ? 4.804 28.548 -2.022 1.00 38.50 597 LYS A O 1
ATOM 4917 N N . GLY A 1 598 ? 3.516 26.837 -2.708 1.00 42.72 598 GLY A N 1
ATOM 4918 C CA . GLY A 1 598 ? 2.603 27.605 -3.567 1.00 42.72 598 GLY A CA 1
ATOM 4919 C C . GLY A 1 598 ? 3.161 28.241 -4.847 1.00 42.72 598 GLY A C 1
ATOM 4920 O O . GLY A 1 598 ? 2.421 28.986 -5.482 1.00 42.72 598 GLY A O 1
ATOM 4921 N N . GLN A 1 599 ? 4.405 27.973 -5.257 1.00 44.81 599 GLN A N 1
ATOM 4922 C CA . GLN A 1 599 ? 4.936 28.526 -6.511 1.00 44.81 599 GLN A CA 1
ATOM 4923 C C . GLN A 1 599 ? 4.436 27.763 -7.747 1.00 44.81 599 GLN A C 1
ATOM 4925 O O . GLN A 1 599 ? 4.673 26.564 -7.902 1.00 44.81 599 GLN A O 1
ATOM 4930 N N . LEU A 1 600 ? 3.733 28.483 -8.625 1.00 49.03 600 LEU A N 1
ATOM 4931 C CA . LEU A 1 600 ? 3.014 27.934 -9.770 1.00 49.03 600 LEU A CA 1
ATOM 4932 C C . LEU A 1 600 ? 3.849 28.053 -11.057 1.00 49.03 600 LEU A C 1
ATOM 4934 O O . LEU A 1 600 ? 3.870 29.109 -11.678 1.00 49.03 600 LEU A O 1
ATOM 4938 N N . LEU A 1 601 ? 4.454 26.931 -11.466 1.00 53.31 601 LEU A N 1
ATOM 4939 C CA . LEU A 1 601 ? 5.225 26.730 -12.708 1.00 53.31 601 LEU A CA 1
ATOM 4940 C C . LEU A 1 601 ? 6.472 27.624 -12.861 1.00 53.31 601 LEU A C 1
ATOM 4942 O O . LEU A 1 601 ? 6.395 28.788 -13.240 1.00 53.31 601 LEU A O 1
ATOM 4946 N N . ASP A 1 602 ? 7.645 27.021 -12.660 1.00 53.62 602 ASP A N 1
ATOM 4947 C CA . ASP A 1 602 ? 8.927 27.628 -13.029 1.00 53.62 602 ASP A CA 1
ATOM 4948 C C . ASP A 1 602 ? 9.020 27.787 -14.562 1.00 53.62 602 ASP A C 1
ATOM 4950 O O . ASP A 1 602 ? 8.618 26.887 -15.309 1.00 53.62 602 ASP A O 1
ATOM 4954 N N . GLY A 1 603 ? 9.526 28.922 -15.054 1.00 51.31 603 GLY A N 1
ATOM 4955 C CA . GLY A 1 603 ? 9.387 29.318 -16.466 1.00 51.31 603 GLY A CA 1
ATOM 4956 C C . GLY A 1 603 ? 10.076 28.381 -17.468 1.00 51.31 603 GLY A C 1
ATOM 4957 O O . GLY A 1 603 ? 9.644 28.278 -18.613 1.00 51.31 603 GLY A O 1
ATOM 4958 N N . ASP A 1 604 ? 11.086 27.629 -17.022 1.00 54.59 604 ASP A N 1
ATOM 4959 C CA . ASP A 1 604 ? 11.787 26.593 -17.804 1.00 54.59 604 ASP A CA 1
ATOM 4960 C C . ASP A 1 604 ? 10.953 25.294 -17.984 1.00 54.59 604 ASP A C 1
ATOM 4962 O O . ASP A 1 604 ? 11.318 24.386 -18.736 1.00 54.59 604 ASP A O 1
ATOM 4966 N N . GLY A 1 605 ? 9.809 25.185 -17.295 1.00 54.28 605 GLY A N 1
ATOM 4967 C CA . GLY A 1 605 ? 8.848 24.083 -17.410 1.00 54.28 605 GLY A CA 1
ATOM 4968 C C . GLY A 1 605 ? 7.858 24.209 -18.576 1.00 54.28 605 GLY A C 1
ATOM 4969 O O . GLY A 1 605 ? 7.221 23.217 -18.937 1.00 54.28 605 GLY A O 1
ATOM 4970 N N . ILE A 1 606 ? 7.728 25.389 -19.196 1.00 59.19 606 ILE A N 1
ATOM 4971 C CA . ILE A 1 606 ? 6.834 25.627 -20.341 1.00 59.19 606 ILE A CA 1
ATOM 4972 C C . ILE A 1 606 ? 7.673 25.714 -21.619 1.00 59.19 606 ILE A C 1
ATOM 4974 O O . ILE A 1 606 ? 8.348 26.706 -21.875 1.00 59.19 606 ILE A O 1
ATOM 4978 N N . ARG A 1 607 ? 7.604 24.680 -22.465 1.00 59.75 607 ARG A N 1
ATOM 4979 C CA . ARG A 1 607 ? 8.242 24.663 -23.789 1.00 59.75 607 ARG A CA 1
ATOM 4980 C C . ARG A 1 607 ? 7.198 24.650 -24.892 1.00 59.75 607 ARG A C 1
ATOM 4982 O O . ARG A 1 607 ? 6.594 23.624 -25.197 1.00 59.75 607 ARG A O 1
ATOM 4989 N N . VAL A 1 608 ? 7.019 25.796 -25.535 1.00 59.22 608 VAL A N 1
ATOM 4990 C CA . VAL A 1 608 ? 6.190 25.904 -26.738 1.00 59.22 608 VAL A CA 1
ATOM 4991 C C . VAL A 1 608 ? 6.962 25.298 -27.908 1.00 59.22 608 VAL A C 1
ATOM 4993 O O . VAL A 1 608 ? 8.090 25.706 -28.184 1.00 59.22 608 VAL A O 1
ATOM 4996 N N . LYS A 1 609 ? 6.384 24.294 -28.576 1.00 56.66 609 LYS A N 1
ATOM 4997 C CA . LYS A 1 609 ? 6.967 23.684 -29.775 1.00 56.66 609 LYS A CA 1
ATOM 4998 C C . LYS A 1 609 ? 6.147 24.105 -30.980 1.00 56.66 609 LYS A C 1
ATOM 5000 O O . LYS A 1 609 ? 5.010 23.677 -31.160 1.00 56.66 609 LYS A O 1
ATOM 5005 N N . LEU A 1 610 ? 6.753 24.957 -31.793 1.00 54.72 610 LEU A N 1
ATOM 5006 C CA . LEU A 1 610 ? 6.142 25.507 -32.990 1.00 54.72 610 LEU A CA 1
ATOM 5007 C C . LEU A 1 610 ? 6.694 24.763 -34.213 1.00 54.72 610 LEU A C 1
ATOM 5009 O O . LEU A 1 610 ? 7.918 24.683 -34.347 1.00 54.72 610 LEU A O 1
ATOM 5013 N N . PRO A 1 611 ? 5.846 24.219 -35.104 1.00 46.66 611 PRO A N 1
ATOM 5014 C CA . PRO A 1 611 ? 6.289 23.847 -36.441 1.00 46.66 611 PRO A CA 1
ATOM 5015 C C . PRO A 1 611 ? 6.756 25.111 -37.168 1.00 46.66 611 PRO A C 1
ATOM 5017 O O . PRO A 1 611 ? 6.082 26.140 -37.110 1.00 46.66 611 PRO A O 1
ATOM 5020 N N . ALA A 1 612 ? 7.891 25.037 -37.863 1.00 44.19 612 ALA A N 1
ATOM 5021 C CA . ALA A 1 612 ? 8.525 26.202 -38.489 1.00 44.19 612 ALA A CA 1
ATOM 5022 C C . ALA A 1 612 ? 7.688 26.863 -39.607 1.00 44.19 612 ALA A C 1
ATOM 5024 O O . ALA A 1 612 ? 7.997 27.977 -40.016 1.00 44.19 612 ALA A O 1
ATOM 5025 N N . GLU A 1 613 ? 6.635 26.195 -40.083 1.00 43.78 613 GLU A N 1
ATOM 5026 C CA . GLU A 1 613 ? 5.824 26.611 -41.236 1.00 43.78 613 GLU A CA 1
ATOM 5027 C C . GLU A 1 613 ? 4.469 27.243 -40.843 1.00 43.78 613 GLU A C 1
ATOM 5029 O O . GLU A 1 613 ? 3.781 27.811 -41.687 1.00 43.78 613 GLU A O 1
ATOM 5034 N N . ALA A 1 614 ? 4.072 27.189 -39.563 1.00 45.66 614 ALA A N 1
ATOM 5035 C CA . ALA A 1 614 ? 2.702 27.491 -39.131 1.00 45.66 614 ALA A CA 1
ATOM 5036 C C . ALA A 1 614 ? 2.542 28.848 -38.410 1.00 45.66 614 ALA A C 1
ATOM 5038 O O . ALA A 1 614 ? 2.345 28.890 -37.195 1.00 45.66 614 ALA A O 1
ATOM 5039 N N . GLY A 1 615 ? 2.580 29.960 -39.160 1.00 49.03 615 GLY A N 1
ATOM 5040 C CA . GLY A 1 615 ? 1.933 31.259 -38.848 1.00 49.03 615 GLY A CA 1
ATOM 5041 C C . GLY A 1 615 ? 2.368 32.065 -37.604 1.00 49.03 615 GLY A C 1
ATOM 5042 O O . GLY A 1 615 ? 2.116 33.265 -37.528 1.00 49.03 615 GLY A O 1
ATOM 5043 N N . PHE A 1 616 ? 3.056 31.458 -36.640 1.00 48.62 616 PHE A N 1
ATOM 5044 C CA . PHE A 1 616 ? 3.413 32.061 -35.351 1.00 48.62 616 PHE A CA 1
ATOM 5045 C C . PHE A 1 616 ? 4.531 33.104 -35.415 1.00 48.62 616 PHE A C 1
ATOM 5047 O O . PHE A 1 616 ? 4.824 33.744 -34.411 1.00 48.62 616 PHE A O 1
ATOM 5054 N N . GLN A 1 617 ? 5.135 33.323 -36.583 1.00 50.53 617 GLN A N 1
ATOM 5055 C CA . GLN A 1 617 ? 6.225 34.285 -36.779 1.00 50.53 617 GLN A CA 1
ATOM 5056 C C . GLN A 1 617 ? 5.806 35.757 -36.554 1.00 50.53 617 GLN A C 1
ATOM 5058 O O . GLN A 1 617 ? 6.652 36.643 -36.590 1.00 50.53 617 GLN A O 1
ATOM 5063 N N . LYS A 1 618 ? 4.511 36.008 -36.295 1.00 53.06 618 LYS A N 1
ATOM 5064 C CA . LYS A 1 618 ? 3.938 37.288 -35.845 1.00 53.06 618 LYS A CA 1
ATOM 5065 C C . LYS A 1 618 ? 3.587 37.347 -34.340 1.00 53.06 618 LYS A C 1
ATOM 5067 O O . LYS A 1 618 ? 3.067 38.368 -33.894 1.00 53.06 618 LYS A O 1
ATOM 5072 N N . VAL A 1 619 ? 3.765 36.280 -33.553 1.00 61.75 619 VAL A N 1
ATOM 5073 C CA . VAL A 1 619 ? 3.391 36.219 -32.119 1.00 61.75 619 VAL A CA 1
ATOM 5074 C C . VAL A 1 619 ? 4.647 36.075 -31.263 1.00 61.75 619 VAL A C 1
ATOM 5076 O O . VAL A 1 619 ? 5.304 35.035 -31.285 1.00 61.75 619 VAL A O 1
ATOM 5079 N N . ASP A 1 620 ? 4.937 37.080 -30.438 1.00 68.56 620 ASP A N 1
ATOM 5080 C CA . ASP A 1 620 ? 6.092 37.089 -29.534 1.00 68.56 620 ASP A CA 1
ATOM 5081 C C . ASP A 1 620 ? 5.824 36.271 -28.257 1.00 68.56 620 ASP A C 1
ATOM 5083 O O . ASP A 1 620 ? 5.862 36.765 -27.126 1.00 68.56 620 ASP A O 1
ATOM 5087 N N . VAL A 1 621 ? 5.593 34.966 -28.426 1.00 71.00 621 VAL A N 1
ATOM 5088 C CA . VAL A 1 621 ? 5.289 34.033 -27.325 1.00 71.00 621 VAL A CA 1
ATOM 5089 C C . VAL A 1 621 ? 6.360 34.083 -26.226 1.00 71.00 621 VAL A C 1
ATOM 5091 O O . VAL A 1 621 ? 6.042 33.995 -25.043 1.00 71.00 621 VAL A O 1
ATOM 5094 N N . ASN A 1 622 ? 7.626 34.297 -26.596 1.00 72.75 622 ASN A N 1
ATOM 5095 C CA . ASN A 1 622 ? 8.735 34.430 -25.648 1.00 72.75 622 ASN A CA 1
ATOM 5096 C C . ASN A 1 622 ? 8.621 35.680 -24.754 1.00 72.75 622 ASN A C 1
ATOM 5098 O O . ASN A 1 622 ? 9.000 35.620 -23.584 1.00 72.75 622 ASN A O 1
ATOM 5102 N N . ASN A 1 623 ? 8.082 36.790 -25.269 1.00 78.25 623 ASN A N 1
ATOM 5103 C CA . ASN A 1 623 ? 7.857 38.008 -24.486 1.00 78.25 623 ASN A CA 1
ATOM 5104 C C . ASN A 1 623 ? 6.658 37.826 -23.544 1.00 78.25 623 ASN A C 1
ATOM 5106 O O . ASN A 1 623 ? 6.751 38.174 -22.367 1.00 78.25 623 ASN A O 1
ATOM 5110 N N . LEU A 1 624 ? 5.587 37.172 -24.012 1.00 76.81 624 LEU A N 1
ATOM 5111 C CA . LEU A 1 624 ? 4.453 36.783 -23.166 1.00 76.81 624 LEU A CA 1
ATOM 5112 C C . LEU A 1 624 ? 4.869 35.841 -22.021 1.00 76.81 624 LEU A C 1
ATOM 5114 O O . LEU A 1 624 ? 4.417 36.035 -20.894 1.00 76.81 624 LEU A O 1
ATOM 5118 N N . ILE A 1 625 ? 5.744 34.856 -22.270 1.00 75.62 625 ILE A N 1
ATOM 5119 C CA . ILE A 1 625 ? 6.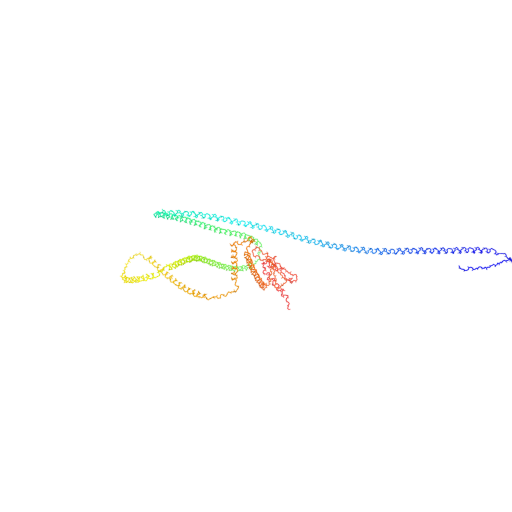279 33.968 -21.218 1.00 75.62 625 ILE A CA 1
ATOM 5120 C C . ILE A 1 625 ? 7.116 34.765 -20.210 1.00 75.62 625 ILE A C 1
ATOM 5122 O O . ILE A 1 625 ? 6.927 34.609 -19.004 1.00 75.62 625 ILE A O 1
ATOM 5126 N N . ARG A 1 626 ? 8.015 35.645 -20.674 1.00 77.50 626 ARG A N 1
ATOM 5127 C CA . ARG A 1 626 ? 8.837 36.484 -19.784 1.00 77.50 626 ARG A CA 1
ATOM 5128 C C . ARG A 1 626 ? 7.976 37.354 -18.872 1.00 77.50 626 ARG A C 1
ATOM 5130 O O . ARG A 1 626 ? 8.121 37.282 -17.656 1.00 77.50 626 ARG A O 1
ATOM 5137 N N . PHE A 1 627 ? 7.030 38.094 -19.439 1.00 79.94 627 PHE A N 1
ATOM 5138 C CA . PHE A 1 627 ? 6.182 38.995 -18.668 1.00 79.94 627 PHE A CA 1
ATOM 5139 C C . PHE A 1 627 ? 5.229 38.237 -17.726 1.00 79.94 627 PHE A C 1
ATOM 5141 O O . PHE A 1 627 ? 5.215 38.471 -16.520 1.00 79.94 627 PHE A O 1
ATOM 5148 N N . TRP A 1 628 ? 4.446 37.282 -18.232 1.00 79.94 628 TRP A N 1
ATOM 5149 C CA . TRP A 1 628 ? 3.391 36.656 -17.426 1.00 79.94 628 TRP A CA 1
ATOM 5150 C C . TRP A 1 628 ? 3.871 35.507 -16.535 1.00 79.94 628 TRP A C 1
ATOM 5152 O O . TRP A 1 628 ? 3.342 35.344 -15.436 1.00 79.94 628 TRP A O 1
ATOM 5162 N N . VAL A 1 629 ? 4.855 34.714 -16.972 1.00 75.06 629 VAL A N 1
ATOM 5163 C CA . VAL A 1 629 ? 5.330 33.534 -16.226 1.00 75.06 629 VAL A CA 1
ATOM 5164 C C . VAL A 1 629 ? 6.539 33.880 -1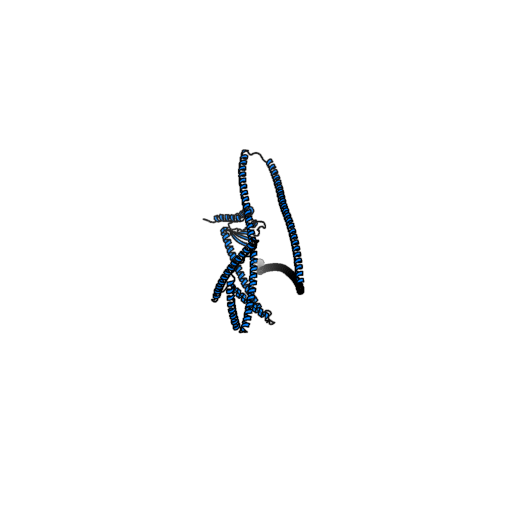5.357 1.00 75.06 629 VAL A C 1
ATOM 5166 O O . VAL A 1 629 ? 6.517 33.573 -14.170 1.00 75.06 629 VAL A O 1
ATOM 5169 N N . LEU A 1 630 ? 7.563 34.554 -15.898 1.00 72.50 630 LEU A N 1
ATOM 5170 C CA . LEU A 1 630 ? 8.780 34.866 -15.131 1.00 72.50 630 LEU A CA 1
ATOM 5171 C C . LEU A 1 630 ? 8.618 36.098 -14.222 1.00 72.50 630 LEU A C 1
ATOM 5173 O O . LEU A 1 630 ? 8.925 36.011 -13.035 1.00 72.50 630 LEU A O 1
ATOM 5177 N N . GLU A 1 631 ? 8.119 37.227 -14.735 1.00 76.00 631 GLU A N 1
ATOM 5178 C CA . GLU A 1 631 ? 7.999 38.469 -13.949 1.00 76.00 631 GLU A CA 1
ATOM 5179 C C . GLU A 1 631 ? 6.751 38.503 -13.053 1.00 76.00 631 GLU A C 1
ATOM 5181 O O . GLU A 1 631 ? 6.826 38.947 -11.906 1.00 76.00 631 GLU A O 1
ATOM 5186 N N . LYS A 1 632 ? 5.589 38.058 -13.556 1.00 75.94 632 LYS A N 1
ATOM 5187 C CA . LYS A 1 632 ? 4.312 38.105 -12.814 1.00 75.94 632 LYS A CA 1
ATOM 5188 C C . LYS A 1 632 ? 3.925 36.805 -12.104 1.00 75.94 632 LYS A C 1
ATOM 5190 O O . LYS A 1 632 ? 3.012 36.851 -11.285 1.00 75.94 632 LYS A O 1
ATOM 5195 N N . GLN A 1 633 ? 4.582 35.675 -12.387 1.00 72.44 633 GLN A N 1
ATOM 5196 C CA . GLN A 1 633 ? 4.274 34.348 -11.812 1.00 72.44 633 GLN A CA 1
ATOM 5197 C C . GLN A 1 633 ? 2.789 33.937 -11.950 1.00 72.44 633 GLN A C 1
ATOM 5199 O O . GLN A 1 633 ? 2.208 33.296 -11.076 1.00 72.44 633 GLN A O 1
ATOM 5204 N N . GLN A 1 634 ? 2.156 34.312 -13.068 1.00 77.44 634 GLN A N 1
ATOM 5205 C CA . GLN A 1 634 ? 0.741 34.074 -13.367 1.00 77.44 634 GLN A CA 1
ATOM 5206 C C . GLN A 1 634 ? 0.564 33.341 -14.713 1.00 77.44 634 GLN A C 1
ATOM 5208 O O . GLN A 1 634 ? 0.140 33.938 -15.708 1.00 77.44 634 GLN A O 1
ATOM 5213 N N . PRO A 1 635 ? 0.820 32.018 -14.768 1.00 74.62 635 PRO A N 1
ATOM 5214 C CA . PRO A 1 635 ? 0.679 31.232 -15.997 1.00 74.62 635 PRO A CA 1
ATOM 5215 C C . PRO A 1 635 ? -0.758 31.196 -16.549 1.00 74.62 635 PRO A C 1
ATOM 5217 O O . PRO A 1 635 ? -0.946 31.093 -17.757 1.00 74.62 635 PRO A O 1
ATOM 5220 N N . CYS A 1 636 ? -1.792 31.357 -15.716 1.00 80.75 636 CYS A N 1
ATOM 5221 C CA . CYS A 1 636 ? -3.174 31.486 -16.200 1.00 80.75 636 CYS A CA 1
ATOM 5222 C C . CYS A 1 636 ? -3.374 32.750 -17.059 1.00 80.75 636 CYS A C 1
ATOM 5224 O O . CYS A 1 636 ? -4.063 32.710 -18.078 1.00 80.75 636 CYS A O 1
ATOM 5226 N N . CYS A 1 637 ? -2.731 33.861 -16.683 1.00 82.38 637 CYS A N 1
ATOM 5227 C CA . CYS A 1 637 ? -2.767 35.114 -17.437 1.00 82.38 637 CYS A CA 1
ATOM 5228 C C . CYS A 1 637 ? -1.992 34.993 -18.758 1.00 82.38 637 CYS A C 1
ATOM 5230 O O . CYS A 1 637 ? -2.466 35.491 -19.776 1.00 82.38 637 CYS A O 1
ATOM 5232 N N . PHE A 1 638 ? -0.879 34.245 -18.771 1.00 84.00 638 PHE A N 1
ATOM 5233 C CA . PHE A 1 638 ? -0.164 33.881 -20.001 1.00 84.00 638 PHE A CA 1
ATOM 5234 C C . PHE A 1 638 ? -1.076 33.163 -21.008 1.00 84.00 638 PHE A C 1
ATOM 5236 O O . PHE A 1 638 ? -1.169 33.590 -22.157 1.00 84.00 638 PHE A O 1
ATOM 5243 N N . PHE A 1 639 ? -1.786 32.109 -20.586 1.00 83.19 639 PHE A N 1
ATOM 5244 C CA . PHE A 1 639 ? -2.674 31.352 -21.476 1.00 83.19 639 PHE A CA 1
ATOM 5245 C C . PHE A 1 639 ? -3.827 32.201 -22.031 1.00 83.19 639 PHE A C 1
ATOM 5247 O O . PHE A 1 639 ? -4.179 32.054 -23.204 1.00 83.19 639 PHE A O 1
ATOM 5254 N N . ASN A 1 640 ? -4.384 33.109 -21.225 1.00 85.38 640 ASN A N 1
ATOM 5255 C CA . ASN A 1 640 ? -5.427 34.031 -21.675 1.00 85.38 640 ASN A CA 1
ATOM 5256 C C . ASN A 1 640 ? -4.882 35.075 -22.664 1.00 85.38 640 ASN A C 1
ATOM 5258 O O . ASN A 1 640 ? -5.478 35.269 -23.719 1.00 85.38 640 ASN A O 1
ATOM 5262 N N . ALA A 1 641 ? -3.734 35.695 -22.371 1.00 84.69 641 ALA A N 1
ATOM 5263 C CA . ALA A 1 641 ? -3.092 36.665 -23.261 1.00 84.69 641 ALA A CA 1
ATOM 5264 C C . ALA A 1 641 ? -2.688 36.036 -24.606 1.00 84.69 641 ALA A C 1
ATOM 5266 O O . ALA A 1 641 ? -2.930 36.620 -25.659 1.00 84.69 641 ALA A O 1
ATOM 5267 N N . LEU A 1 642 ? -2.151 34.812 -24.583 1.00 82.19 642 LEU A N 1
ATOM 5268 C CA . LEU A 1 642 ? -1.809 34.065 -25.792 1.00 82.19 642 LEU A CA 1
ATOM 5269 C C . LEU A 1 642 ? -3.050 33.726 -26.633 1.00 82.19 642 LEU A C 1
ATOM 5271 O O . LEU A 1 642 ? -3.003 33.838 -27.854 1.00 82.19 642 LEU A O 1
ATOM 5275 N N . ASN A 1 643 ? -4.170 33.352 -26.006 1.00 82.94 643 ASN A N 1
ATOM 5276 C CA . ASN A 1 643 ? -5.424 33.124 -26.728 1.00 82.94 643 ASN A CA 1
ATOM 5277 C C . ASN A 1 643 ? -5.985 34.402 -27.360 1.00 82.94 643 ASN A C 1
ATOM 5279 O O . ASN A 1 643 ? -6.546 34.314 -28.447 1.00 82.94 643 ASN A O 1
ATOM 5283 N N . LEU A 1 644 ? -5.844 35.558 -26.703 1.00 83.88 644 LEU A N 1
ATOM 5284 C CA . LEU A 1 644 ? -6.249 36.850 -27.263 1.00 83.88 644 LEU A CA 1
ATOM 5285 C C . LEU A 1 644 ? -5.377 37.217 -28.471 1.00 83.88 644 LEU A C 1
ATOM 5287 O O . LEU A 1 644 ? -5.917 37.437 -29.547 1.00 83.88 644 LEU A O 1
ATOM 5291 N N . GLU A 1 645 ? -4.046 37.142 -28.359 1.00 80.56 645 GLU A N 1
ATOM 5292 C CA . GLU A 1 645 ? -3.162 37.390 -29.508 1.00 80.56 645 GLU A CA 1
ATOM 5293 C C . GLU A 1 645 ? -3.418 36.435 -30.687 1.00 80.56 645 GLU A C 1
ATOM 5295 O O . GLU A 1 645 ? -3.348 36.850 -31.845 1.00 80.56 645 GLU A O 1
ATOM 5300 N N . LEU A 1 646 ? -3.723 35.162 -30.412 1.00 77.50 646 LEU A N 1
ATOM 5301 C CA . LEU A 1 646 ? -4.082 34.181 -31.443 1.00 77.50 646 LEU A CA 1
ATOM 5302 C C . LEU A 1 646 ? -5.481 34.405 -32.026 1.00 77.50 646 LEU A C 1
ATOM 5304 O O . LEU A 1 646 ? -5.717 34.034 -33.174 1.00 77.50 646 LEU A O 1
ATOM 5308 N N . TYR A 1 647 ? -6.400 34.998 -31.265 1.00 80.19 647 TYR A N 1
ATOM 5309 C CA . TYR A 1 647 ? -7.718 35.389 -31.750 1.00 80.19 647 TYR A CA 1
ATOM 5310 C C . TYR A 1 647 ? -7.622 36.615 -32.662 1.00 80.19 647 TYR A C 1
ATOM 5312 O O . TYR A 1 647 ? -8.101 36.555 -33.791 1.00 80.19 647 TYR A O 1
ATOM 5320 N N . ASP A 1 648 ? -6.931 37.670 -32.227 1.00 80.00 648 ASP A N 1
ATOM 5321 C CA . ASP A 1 648 ? -6.771 38.918 -32.984 1.00 80.00 648 ASP A CA 1
ATOM 5322 C C . ASP A 1 648 ? -6.069 38.657 -34.329 1.00 80.00 648 ASP A C 1
ATOM 5324 O O . ASP A 1 648 ? -6.565 39.029 -35.393 1.00 80.00 648 ASP A O 1
ATOM 5328 N N . LYS A 1 649 ? -4.965 37.897 -34.313 1.00 71.75 649 LYS A N 1
ATOM 5329 C CA . LYS A 1 649 ? -4.237 37.493 -35.534 1.00 71.75 649 LYS A CA 1
ATOM 5330 C C . LYS A 1 649 ? -4.970 36.410 -36.335 1.00 71.75 649 LYS A C 1
ATOM 5332 O O . LYS A 1 649 ? -4.725 36.260 -37.528 1.00 71.75 649 LYS A O 1
ATOM 5337 N N . GLY A 1 650 ? -5.885 35.674 -35.702 1.00 64.56 650 GLY A N 1
ATOM 5338 C CA . GLY A 1 650 ? -6.817 34.766 -36.371 1.00 64.56 650 GLY A CA 1
ATOM 5339 C C . GLY A 1 650 ? -7.929 35.505 -37.123 1.00 64.56 650 GLY A C 1
ATOM 5340 O O . GLY A 1 650 ? -8.348 35.044 -38.182 1.00 64.56 650 GLY A O 1
ATOM 5341 N N . GLN A 1 651 ? -8.367 36.671 -36.631 1.00 58.34 651 GLN A N 1
ATOM 5342 C CA . GLN A 1 651 ? -9.299 37.545 -37.348 1.00 58.34 651 GLN A CA 1
ATOM 5343 C C . GLN A 1 651 ? -8.648 38.207 -38.570 1.00 58.34 651 GLN A C 1
ATOM 5345 O O . GLN A 1 651 ? -9.293 38.282 -39.611 1.00 58.34 651 GLN A O 1
ATOM 5350 N N . GLU A 1 652 ? -7.364 38.590 -38.504 1.00 52.22 652 GLU A N 1
ATOM 5351 C CA . GLU A 1 652 ? -6.608 39.091 -39.674 1.00 52.22 652 GLU A CA 1
ATOM 5352 C C . GLU A 1 652 ? -6.518 38.081 -40.842 1.00 52.22 652 GLU A C 1
ATOM 5354 O O . GLU A 1 652 ? -6.189 38.465 -41.964 1.00 52.22 652 GLU A O 1
ATOM 5359 N N . LEU A 1 653 ? -6.783 36.792 -40.592 1.00 48.75 653 LEU A N 1
ATOM 5360 C CA . LEU A 1 653 ? -6.703 35.701 -41.572 1.00 48.75 653 LEU A CA 1
ATOM 5361 C C . LEU A 1 653 ? -8.063 35.275 -42.153 1.00 48.75 653 LEU A C 1
ATOM 5363 O O . LEU A 1 653 ? -8.106 34.376 -42.995 1.00 48.75 653 LEU A O 1
ATOM 5367 N N . LEU A 1 654 ? -9.165 35.911 -41.744 1.00 36.88 654 LEU A N 1
ATOM 5368 C CA . LEU A 1 654 ? -10.483 35.737 -42.358 1.00 36.88 654 LEU A CA 1
ATOM 5369 C C . LEU A 1 654 ? -10.712 36.842 -43.405 1.00 36.88 654 LEU A C 1
ATOM 5371 O O . LEU A 1 654 ? -10.964 37.986 -43.021 1.00 36.88 654 LEU A O 1
ATOM 5375 N N . PRO A 1 655 ? -10.638 36.544 -44.718 1.00 39.47 655 PRO A N 1
ATOM 5376 C CA . PRO A 1 655 ? -11.038 37.506 -45.734 1.00 39.47 655 PRO A CA 1
ATOM 5377 C C . PRO A 1 655 ? -12.547 37.774 -45.660 1.00 39.47 655 PRO A C 1
ATOM 5379 O O . PRO A 1 655 ? -13.333 36.902 -45.280 1.00 39.47 655 PRO A O 1
ATOM 5382 N N . THR A 1 656 ? -12.911 38.997 -46.048 1.00 33.75 656 THR A N 1
ATOM 5383 C CA . THR A 1 656 ? -14.293 39.402 -46.358 1.00 33.75 656 THR A CA 1
ATOM 5384 C C . THR A 1 656 ? -14.769 38.778 -47.664 1.00 33.75 656 THR A C 1
ATOM 5386 O O . THR A 1 656 ? -13.913 38.562 -48.552 1.00 33.75 656 THR A O 1
#

InterPro domains:
  IPR008672 Spindle assembly checkpoint component Mad1 [PF05557] (25-649)
  IPR008672 Spindle assembly checkpoint component Mad1 [PTHR23168] (24-649)

Radius of gyration: 73.19 Å; chains: 1; bounding box: 176×128×236 Å

Sequence (656 aa):
MSGQSTPSSPFIAHPHDLPGDRDLRKRLATLEYQYNQLKDSYEIDKVKSQAMVKRLERDLEHRSREYEAAVSDSKLLFDENNKLKRELRDLAGNFEQTAGENRSLRTELDAKTCKLDRHLGEFQEIEKRLEDVIALKDVELRHKDSELLRLRDAMREELALKSSRIEELVNQLRIKDSQIVELRERNVHMDETKARELYEKECSNQLEYIRELEKRNLELSNKLRALQSKQDYVQVLKEEKTTLAQRLATYEALETDYEDLKLRYAAMEQKMGDWPISDSPATILNKCSALESTNSQLLQKHENLRNELARTQQEVVDLQSKLLESNDRQTALKTKLSEKDTENTKLGNNVKLLTQEIQFLKDRIDNVTEENTMLLKNKGVEAENTQKFEGLVALLESYKQQLQSLQSQETGQKRRRSEQEQPNMAAQLAEELKRKIDENNDLLRTIEEKNKRLVQLELEVKKLGSSNDNGFRVLELRDNPATRHERVTRKMLEKLREENQQLVDDKLATDQMIPKTVYERVCLEQDQLQEEIKSLNKRMTRLREMFSSKAARFNEIVFLLLGYKIELLSETKLKMYPKFNRDSFIQVDLSRHGSKKGQLLDGDGIRVKLPAEAGFQKVDVNNLIRFWVLEKQQPCCFFNALNLELYDKGQELLPT

Secondary structure (DSSP, 8-state):
------------------S-THHHHHHHHHHHHHHHHHHHHHHHHHHHHHHHHHHHHHHHHHHHHHHHHHHHHHHHHHHHHHHHHHHHHHHHHHHHHHHHHHHHHHHHHHHHHHHHHHHHHHHHHHHHHHHHHHHHHHHHHHHHHHHHHHHHHHHHHHHHHHHHHHHHHHHHHHHHHHHHHHHHHHHHT--HHHHHHHHHHHHHHHHHHHHHHHHHHHHHHHHHHHHHHHHHHHHHHHHHHHHHHHHHHHHHHHHHHHHHHHHHHHHHHHHHHT----S-HHHHHHHHHHHHHHHHHHHHHHHHHHHHHHHHHHHHHHHHHHHHHHHHHHHHHHHHHHHHHHHHHHHHHHHHHHHHHHHHHHHHHHHHHHHHHHHHHH---HHHHHHHHHHHHHHHHHHHHHHHHHHHHH----------S-HHHHHHHHHHHHHHHHHHHHHHHHHHHHHHHHHHHHHHHHHHHTTTTS-------TT-HHHHHHHHHHHHHHHHHHHHHHHHTT---TT-SS-HHHHHHHHHHHHHHHHHHHHHHHHHHHHHHHHHHHHHHHHHHHHHHHSEEEEEEETTEEEEEETT-SS-EEEEEGGG--SSTT----GGGEEEE--TTSSGGG--HHHHHIIIIIIS--HHHHHHHHHHHHHHHHHTT---

Foldseek 3Di:
DDDDDDDDDDDDDDDDDDDDPPVVVVVVVVVVVVVVVVVVVVVVVVVVVVVVVVVVVVVVVVVVVVVVVVVVVVVVVVVVVVVVVVVVVVVVVVVVVVVVVVVVVVVVVVVVVVVVVVVVVVVVVVVVVVVVVVVVVVVVVVVVVVVVVVVVVVVVVVVVVVVVVVVVVVVVVVVVVVVVVVVVVVVVVDDPVNVVVVVVVVVVVVVVVVVVVVVVVVVVVVVVVVVVVVVVVVVVVVVVVVVVVVVVVVVVVVVVVVVVVVVVVVVVVVVVVVDDPDDDVVVVVVVVVVVVVVVVVVVVVVVVVVVVVVVVVVVVVVVVVVVVVVVVVVVVVVVVVVVVVVVVVVVVVVVVVVVVVVVVVVVVVVVVVVVVVVVVVVDPCPVVVVVVVVVVVVVVVVVVVVVVVVVVPPPPDDDDDDDDDDDPPVVVVVVVVVVVVVVVVVVVVVVVVVVVVVVVVVVVVVVVVVVVVPPDPDPDDPDDPVVVVVVLVVVLVVLVVVVVCVVVVPPPPPPDPDDVSVVVNVVSVVVVVVVVVVVVVVVVVVVVVVVVVVVVVVQVVCCVPLQWRWDDPDPFWIWIAGNLFRQWIKIAGNVPPDPDPDQDDDLVRIDTDHDPPGDCPVPPLVVLSCVQCVVVSHVSVSSVVVNVVSVVVSVVPDDD

pLDDT: mean 80.23, std 16.99, range [28.38, 96.62]